Protein AF-K0S577-F1 (afdb_monomer_lite)

pLDDT: mean 75.72, std 24.39, range [21.62, 98.62]

Structure (mmCIF, N/CA/C/O backbone):
data_AF-K0S577-F1
#
_entry.id   AF-K0S577-F1
#
loop_
_atom_site.group_PDB
_atom_site.id
_atom_site.type_symbol
_atom_site.label_atom_id
_atom_site.label_alt_id
_atom_site.label_comp_id
_atom_site.label_asym_id
_atom_site.label_entity_id
_atom_site.label_seq_id
_atom_site.pdbx_PDB_ins_code
_atom_site.Cartn_x
_atom_site.Cartn_y
_atom_site.Cartn_z
_atom_site.occupancy
_atom_site.B_iso_or_equiv
_atom_site.auth_seq_id
_atom_site.auth_comp_id
_atom_site.auth_asym_id
_atom_site.auth_atom_id
_atom_site.pdbx_PDB_model_num
ATOM 1 N N . MET A 1 1 ? 14.669 -3.390 -25.038 1.00 34.78 1 MET A N 1
ATOM 2 C CA . MET A 1 1 ? 13.480 -3.185 -25.884 1.00 34.78 1 MET A CA 1
ATOM 3 C C . MET A 1 1 ? 12.304 -3.772 -25.128 1.00 34.78 1 MET A C 1
ATOM 5 O O . MET A 1 1 ? 12.158 -4.983 -25.114 1.00 34.78 1 MET A O 1
ATOM 9 N N . THR A 1 2 ? 11.549 -2.959 -24.390 1.00 49.94 2 THR A N 1
ATOM 10 C CA . THR A 1 2 ? 10.230 -3.384 -23.902 1.00 49.94 2 THR A CA 1
ATOM 11 C C . THR A 1 2 ? 9.392 -3.672 -25.138 1.00 49.94 2 THR A C 1
ATOM 13 O O . THR A 1 2 ? 9.244 -2.785 -25.976 1.00 49.94 2 THR A O 1
ATOM 16 N N . SER A 1 3 ? 8.950 -4.917 -25.307 1.00 57.25 3 SER A N 1
ATOM 17 C CA . SER A 1 3 ? 8.149 -5.308 -26.466 1.00 57.25 3 SER A CA 1
ATOM 18 C C . SER A 1 3 ? 6.924 -4.392 -26.545 1.00 57.25 3 SER A C 1
ATOM 20 O O . SER A 1 3 ? 6.138 -4.345 -25.595 1.00 57.25 3 SER A O 1
ATOM 22 N N . SER A 1 4 ? 6.795 -3.620 -27.632 1.00 69.50 4 SER A N 1
ATOM 23 C CA . SER A 1 4 ? 5.709 -2.645 -27.840 1.00 69.50 4 SER A CA 1
ATOM 24 C C . SER A 1 4 ? 4.328 -3.275 -27.647 1.00 69.50 4 SER A C 1
ATOM 26 O O . SER A 1 4 ? 3.418 -2.620 -27.147 1.00 69.50 4 SER A O 1
ATOM 28 N N . GLN A 1 5 ? 4.224 -4.584 -27.898 1.00 82.81 5 GLN A N 1
ATOM 29 C CA . GLN A 1 5 ? 3.015 -5.381 -27.711 1.00 82.81 5 GLN A CA 1
ATOM 30 C C . GLN A 1 5 ? 2.395 -5.242 -26.312 1.00 82.81 5 GLN A C 1
ATOM 32 O O . GLN A 1 5 ? 1.177 -5.245 -26.176 1.00 82.81 5 GLN A O 1
ATOM 37 N N . TRP A 1 6 ? 3.210 -5.110 -25.256 1.00 86.81 6 TRP A N 1
ATOM 38 C CA . TRP A 1 6 ? 2.699 -5.037 -23.886 1.00 86.81 6 TRP A CA 1
ATOM 39 C C . TRP A 1 6 ? 2.142 -3.661 -23.549 1.00 86.81 6 TRP A C 1
ATOM 41 O O . TRP A 1 6 ? 1.247 -3.555 -22.716 1.00 86.81 6 TRP A O 1
ATOM 51 N N . VAL A 1 7 ? 2.660 -2.617 -24.199 1.00 82.06 7 VAL A N 1
ATOM 52 C CA . VAL A 1 7 ? 2.106 -1.263 -24.108 1.00 82.06 7 VAL A CA 1
ATOM 53 C C . VAL A 1 7 ? 0.771 -1.220 -24.843 1.00 82.06 7 VAL A C 1
ATOM 55 O O . VAL A 1 7 ? -0.212 -0.755 -24.272 1.00 82.06 7 VAL A O 1
ATOM 58 N N . ASP A 1 8 ? 0.712 -1.793 -26.046 1.00 83.88 8 ASP A N 1
ATOM 59 C CA . ASP A 1 8 ? -0.514 -1.870 -26.843 1.00 83.88 8 ASP A CA 1
ATOM 60 C C . ASP A 1 8 ? -1.614 -2.662 -26.117 1.00 83.88 8 ASP A C 1
ATOM 62 O O . ASP A 1 8 ? -2.772 -2.246 -26.092 1.00 83.88 8 ASP A O 1
ATOM 66 N N . ALA A 1 9 ? -1.248 -3.754 -25.434 1.00 84.69 9 ALA A N 1
ATOM 67 C CA . ALA A 1 9 ? -2.174 -4.588 -24.665 1.00 84.69 9 ALA A CA 1
ATOM 68 C C . ALA A 1 9 ? -2.880 -3.848 -23.514 1.00 84.69 9 ALA A C 1
ATOM 70 O O . ALA A 1 9 ? -3.948 -4.276 -23.076 1.00 84.69 9 ALA A O 1
ATOM 71 N N . VAL A 1 10 ? -2.296 -2.755 -23.015 1.00 87.25 10 VAL A N 1
ATOM 72 C CA . VAL A 1 10 ? -2.851 -1.950 -21.913 1.00 87.25 10 VAL A CA 1
ATOM 73 C C . VAL A 1 10 ? -3.171 -0.516 -22.335 1.00 87.25 10 VAL A C 1
ATOM 75 O O . VAL A 1 10 ? -3.472 0.320 -21.484 1.00 87.25 10 VAL A O 1
ATOM 78 N N . ALA A 1 11 ? -3.125 -0.213 -23.635 1.00 84.12 11 ALA A N 1
ATOM 79 C CA . ALA A 1 11 ? -3.321 1.138 -24.158 1.00 84.12 11 ALA A CA 1
ATOM 80 C C . ALA A 1 11 ? -4.727 1.692 -23.876 1.00 84.12 11 ALA A C 1
ATOM 82 O O . ALA A 1 11 ? -4.911 2.903 -23.800 1.00 84.12 11 ALA A O 1
ATOM 83 N N . SER A 1 12 ? -5.717 0.815 -23.689 1.00 85.75 12 SER A N 1
ATOM 84 C CA . SER A 1 12 ? -7.085 1.200 -23.333 1.00 85.75 12 SER A CA 1
ATOM 85 C C . SER A 1 12 ? -7.277 1.494 -21.842 1.00 85.75 12 SER A C 1
ATOM 87 O O . SER A 1 12 ? -8.385 1.842 -21.435 1.00 85.75 12 SER A O 1
ATOM 89 N N . PHE A 1 13 ? -6.261 1.291 -20.999 1.00 88.69 13 PHE A N 1
ATOM 90 C CA . PHE A 1 13 ? -6.370 1.588 -19.572 1.00 88.69 13 PHE A CA 1
ATOM 91 C C . PHE A 1 13 ? -6.246 3.093 -19.348 1.00 88.69 13 PHE A C 1
ATOM 93 O O . PHE A 1 13 ? -5.465 3.763 -20.018 1.00 88.69 13 PHE A O 1
ATOM 100 N N . ALA A 1 14 ? -6.975 3.615 -18.357 1.00 85.75 14 ALA A N 1
ATOM 101 C CA . ALA A 1 14 ? -6.936 5.039 -18.016 1.00 85.75 14 ALA A CA 1
ATOM 102 C C . ALA A 1 14 ? -5.508 5.526 -17.713 1.00 85.75 14 ALA A C 1
ATOM 104 O O . ALA A 1 14 ? -5.136 6.638 -18.077 1.00 85.75 14 ALA A O 1
ATOM 105 N N . VAL A 1 15 ? -4.702 4.669 -17.078 1.00 88.56 15 VAL A N 1
ATOM 106 C CA . VAL A 1 15 ? -3.267 4.878 -16.884 1.00 88.56 15 VAL A CA 1
ATOM 107 C C . VAL A 1 15 ? -2.541 3.591 -17.283 1.00 88.56 15 VAL A C 1
ATOM 109 O O . VAL A 1 15 ? -2.736 2.563 -16.628 1.00 88.56 15 VAL A O 1
ATOM 112 N N . PRO A 1 16 ? -1.690 3.607 -18.327 1.00 87.00 16 PRO A N 1
ATOM 113 C CA . PRO A 1 16 ? -0.926 2.431 -18.724 1.00 87.00 16 PRO A CA 1
ATOM 114 C C . PRO A 1 16 ? -0.130 1.840 -17.555 1.00 87.00 16 PRO A C 1
ATOM 116 O O . PRO A 1 16 ? 0.641 2.523 -16.879 1.00 87.00 16 PRO A O 1
ATOM 119 N N . GLY A 1 17 ? -0.321 0.546 -17.303 1.00 87.75 17 GLY A N 1
ATOM 120 C CA . GLY A 1 17 ? 0.315 -0.175 -16.198 1.00 87.75 17 GLY A CA 1
ATOM 121 C C . GLY A 1 17 ? -0.364 -0.019 -14.834 1.00 87.75 17 GLY A C 1
ATOM 122 O O . GLY A 1 17 ? 0.110 -0.631 -13.879 1.00 87.75 17 GLY A O 1
ATOM 123 N N . LEU A 1 18 ? -1.458 0.745 -14.730 1.00 93.38 18 LEU A N 1
ATOM 124 C CA . LEU A 1 18 ? -2.387 0.654 -13.606 1.00 93.38 18 LEU A CA 1
ATOM 125 C C . LEU A 1 18 ? -3.527 -0.278 -14.013 1.00 93.38 18 LEU A C 1
ATOM 127 O O . LEU A 1 18 ? -4.402 0.077 -14.801 1.00 93.38 18 LEU A O 1
ATOM 131 N N . PHE A 1 19 ? -3.464 -1.506 -13.521 1.00 94.75 19 PHE A N 1
ATOM 132 C CA . PHE A 1 19 ? -4.385 -2.560 -13.917 1.00 94.75 19 PHE A CA 1
ATOM 133 C C . PHE A 1 19 ? -5.738 -2.389 -13.208 1.00 94.75 19 PHE A C 1
ATOM 135 O O . PHE A 1 19 ? -5.755 -2.111 -12.009 1.00 94.75 19 PHE A O 1
ATOM 142 N N . PRO A 1 20 ? -6.871 -2.551 -13.914 1.00 92.06 20 PRO A N 1
ATOM 143 C CA . PRO A 1 20 ? -8.200 -2.393 -13.320 1.00 92.06 20 PRO A CA 1
ATOM 144 C C . PRO A 1 20 ? -8.628 -3.566 -12.425 1.00 92.06 20 PRO A C 1
ATOM 146 O O . PRO A 1 20 ? -9.617 -3.441 -11.707 1.00 92.06 20 PRO A O 1
ATOM 149 N N . SER A 1 21 ? -7.945 -4.711 -12.513 1.00 94.94 21 SER A N 1
ATOM 150 C CA . SER A 1 21 ? -8.284 -5.939 -11.787 1.00 94.94 21 SER A CA 1
ATOM 151 C C . SER A 1 21 ? -7.098 -6.897 -11.698 1.00 94.94 21 SER A C 1
ATOM 153 O O . SER A 1 21 ? -6.198 -6.863 -12.549 1.00 94.94 21 SER A O 1
ATOM 155 N N . TYR A 1 22 ? -7.158 -7.833 -10.750 1.00 96.62 22 TYR A N 1
ATOM 156 C CA . TYR A 1 22 ? -6.248 -8.974 -10.650 1.00 96.62 22 TYR A CA 1
ATOM 157 C C . TYR A 1 22 ? -6.098 -9.685 -11.993 1.00 96.62 22 TYR A C 1
ATOM 159 O O . TYR A 1 22 ? -4.982 -9.886 -12.472 1.00 96.62 22 TYR A O 1
ATOM 167 N N . GLN A 1 23 ? -7.227 -10.002 -12.635 1.00 96.00 23 GLN A N 1
ATOM 168 C CA . GLN A 1 23 ? -7.237 -10.831 -13.836 1.00 96.00 23 GLN A CA 1
ATOM 169 C C . GLN A 1 23 ? -6.501 -10.174 -14.997 1.00 96.00 23 GLN A C 1
ATOM 171 O O . GLN A 1 23 ? -5.759 -10.842 -15.715 1.00 96.00 23 GLN A O 1
ATOM 176 N N . SER A 1 24 ? -6.649 -8.857 -15.157 1.00 94.94 24 SER A N 1
ATOM 177 C CA . SER A 1 24 ? -5.955 -8.124 -16.217 1.00 94.94 24 SER A CA 1
ATOM 178 C C . SER A 1 24 ? -4.428 -8.177 -16.064 1.00 94.94 24 SER A C 1
ATOM 180 O O . SER A 1 24 ? -3.719 -8.367 -17.052 1.00 94.94 24 SER A O 1
ATOM 182 N N . ALA A 1 25 ? -3.915 -8.091 -14.833 1.00 96.81 25 ALA A N 1
ATOM 183 C CA . ALA A 1 25 ? -2.487 -8.204 -14.556 1.00 96.81 25 ALA A CA 1
ATOM 184 C C . ALA A 1 25 ? -2.000 -9.661 -14.644 1.00 96.81 25 ALA A C 1
ATOM 186 O O . ALA A 1 25 ? -0.992 -9.943 -15.290 1.00 96.81 25 ALA A O 1
ATOM 187 N N . ALA A 1 26 ? -2.730 -10.601 -14.040 1.00 97.50 26 ALA A N 1
ATOM 188 C CA . ALA A 1 26 ? -2.357 -12.011 -13.989 1.00 97.50 26 ALA A CA 1
ATOM 189 C C . ALA A 1 26 ? -2.335 -12.663 -15.380 1.00 97.50 26 ALA A C 1
ATOM 191 O O . ALA A 1 26 ? -1.415 -13.420 -15.686 1.00 97.50 26 ALA A O 1
ATOM 192 N N . VAL A 1 27 ? -3.303 -12.349 -16.252 1.00 96.19 27 VAL A N 1
ATOM 193 C CA . VAL A 1 27 ? -3.304 -12.818 -17.649 1.00 96.19 27 VAL A CA 1
ATOM 194 C C . VAL A 1 27 ? -2.071 -12.312 -18.388 1.00 96.19 27 VAL A C 1
ATOM 196 O O . VAL A 1 27 ? -1.408 -13.102 -19.056 1.00 96.19 27 VAL A O 1
ATOM 199 N N . LEU A 1 28 ? -1.713 -11.035 -18.223 1.00 95.69 28 LEU A N 1
ATOM 200 C CA . LEU A 1 28 ? -0.531 -10.471 -18.870 1.00 95.69 28 LEU A CA 1
ATOM 201 C C . LEU A 1 28 ? 0.751 -11.197 -18.440 1.00 95.69 28 LEU A C 1
ATOM 203 O O . LEU A 1 28 ? 1.561 -11.578 -19.281 1.00 95.69 28 LEU A O 1
ATOM 207 N N . LEU A 1 29 ? 0.901 -11.464 -17.139 1.00 97.00 29 LEU A N 1
ATOM 208 C CA . LEU A 1 29 ? 2.033 -12.230 -16.615 1.00 97.00 29 LEU A CA 1
ATOM 209 C C . LEU A 1 29 ? 2.043 -13.671 -17.132 1.00 97.00 29 LEU A C 1
ATOM 211 O O . LEU A 1 29 ? 3.110 -14.202 -17.422 1.00 97.00 29 LEU A O 1
ATOM 215 N N . ARG A 1 30 ? 0.881 -14.324 -17.265 1.00 96.81 30 ARG A N 1
ATOM 216 C CA . ARG A 1 30 ? 0.781 -15.683 -17.828 1.00 96.81 30 ARG A CA 1
ATOM 217 C C . ARG A 1 30 ? 1.182 -15.712 -19.306 1.00 96.81 30 ARG A C 1
ATOM 219 O O . ARG A 1 30 ? 1.912 -16.615 -19.702 1.00 96.81 30 ARG A O 1
ATOM 226 N N . LEU A 1 31 ? 0.775 -14.717 -20.096 1.00 95.62 31 LEU A N 1
ATOM 227 C CA . LEU A 1 31 ? 1.176 -14.589 -21.502 1.00 95.62 31 LEU A CA 1
ATOM 228 C C . LEU A 1 31 ? 2.680 -14.324 -21.648 1.00 95.62 31 LEU A C 1
ATOM 230 O O . LEU A 1 31 ? 3.318 -14.888 -22.531 1.00 95.62 31 LEU A O 1
ATOM 234 N N . ALA A 1 32 ? 3.256 -13.520 -20.754 1.00 95.12 32 ALA A N 1
ATOM 235 C CA . ALA A 1 32 ? 4.683 -13.205 -20.748 1.00 95.12 32 ALA A CA 1
ATOM 236 C C . ALA A 1 32 ? 5.563 -14.294 -20.104 1.00 95.12 32 ALA A C 1
ATOM 238 O O . ALA A 1 32 ? 6.773 -14.107 -19.992 1.00 95.12 32 ALA A O 1
ATOM 239 N N . ARG A 1 33 ? 4.998 -15.435 -19.675 1.00 95.00 33 ARG A N 1
ATOM 240 C CA . ARG A 1 33 ? 5.734 -16.484 -18.945 1.00 95.00 33 ARG A CA 1
ATOM 241 C C . ARG A 1 33 ? 6.982 -16.960 -19.685 1.00 95.00 33 ARG A C 1
ATOM 243 O O . ARG A 1 33 ? 8.025 -17.133 -19.065 1.00 95.00 33 ARG A O 1
ATOM 250 N N . SER A 1 34 ? 6.877 -17.171 -20.996 1.00 92.00 34 SER A N 1
ATOM 251 C CA . SER A 1 34 ? 7.991 -17.642 -21.826 1.00 92.00 34 SER A CA 1
ATOM 252 C C . SER A 1 34 ? 9.079 -16.589 -22.051 1.00 92.00 34 SER A C 1
ATOM 254 O O . SER A 1 34 ? 10.134 -16.925 -22.575 1.00 92.00 34 SER A O 1
ATOM 256 N N . GLU A 1 35 ? 8.835 -15.324 -21.688 1.00 92.56 35 GLU A N 1
ATOM 257 C CA . GLU A 1 35 ? 9.838 -14.253 -21.756 1.00 92.56 35 GLU A CA 1
ATOM 258 C C . GLU A 1 35 ? 10.751 -14.228 -20.516 1.00 92.56 35 GLU A C 1
ATOM 260 O O . GLU A 1 35 ? 11.730 -13.483 -20.485 1.00 92.56 35 GLU A O 1
ATOM 265 N N . LEU A 1 36 ? 10.457 -15.030 -19.484 1.00 92.81 36 LEU A N 1
ATOM 266 C CA . LEU A 1 36 ? 11.270 -15.091 -18.273 1.00 92.81 36 LEU A CA 1
ATOM 267 C C . LEU A 1 36 ? 12.560 -15.883 -18.502 1.00 92.81 36 LEU A C 1
ATOM 269 O O . LEU A 1 36 ? 12.550 -17.071 -18.818 1.00 92.81 36 LEU A O 1
ATOM 273 N N . HIS A 1 37 ? 13.684 -15.227 -18.239 1.00 91.25 37 HIS A N 1
ATOM 274 C CA . HIS A 1 37 ? 15.008 -15.840 -18.216 1.00 91.25 37 HIS A CA 1
ATOM 275 C C . HIS A 1 37 ? 15.252 -16.531 -16.868 1.00 91.25 37 HIS A C 1
ATOM 277 O O . HIS A 1 37 ? 15.835 -15.947 -15.950 1.00 91.25 37 HIS A O 1
ATOM 283 N N . VAL A 1 38 ? 14.745 -17.758 -16.729 1.00 93.19 38 VAL A N 1
ATOM 284 C CA . VAL A 1 38 ? 14.828 -18.564 -15.494 1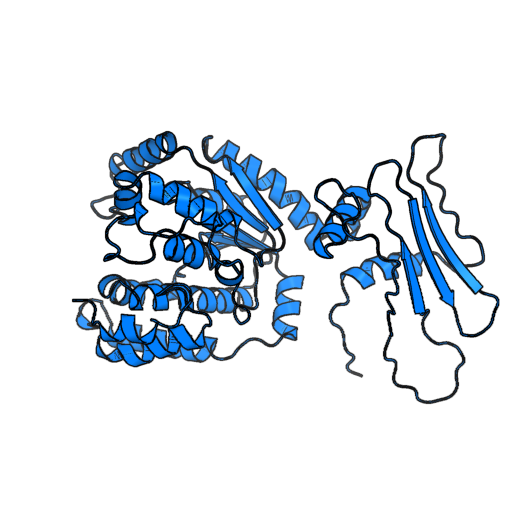.00 93.19 38 VAL A CA 1
ATOM 285 C C . VAL A 1 38 ? 16.262 -18.845 -15.042 1.00 93.19 38 VAL A C 1
ATOM 287 O O . VAL A 1 38 ? 16.508 -19.050 -13.861 1.00 93.19 38 VAL A O 1
ATOM 290 N N . ASP A 1 39 ? 17.218 -18.794 -15.964 1.00 92.25 39 ASP A N 1
ATOM 291 C CA . ASP A 1 39 ? 18.653 -18.973 -15.744 1.00 92.25 39 ASP A CA 1
ATOM 292 C C . ASP A 1 39 ? 19.306 -17.845 -14.925 1.00 92.25 39 ASP A C 1
ATOM 294 O O . ASP A 1 39 ? 20.436 -17.984 -14.462 1.00 92.25 39 ASP A O 1
ATOM 298 N N . LEU A 1 40 ? 18.604 -16.728 -14.714 1.00 89.75 40 LEU A N 1
ATOM 299 C CA . LEU A 1 40 ? 19.117 -15.590 -13.946 1.00 89.75 40 LEU A CA 1
ATOM 300 C C . LEU A 1 40 ? 19.005 -15.753 -12.430 1.00 89.75 40 LEU A C 1
ATOM 302 O O . LEU A 1 40 ? 19.552 -14.927 -11.697 1.00 89.75 40 LEU A O 1
ATOM 306 N N . ILE A 1 41 ? 18.265 -16.757 -11.963 1.00 92.19 41 ILE A N 1
ATOM 307 C CA . ILE A 1 41 ? 18.084 -17.041 -10.542 1.00 92.19 41 ILE A CA 1
ATOM 308 C C . ILE A 1 41 ? 18.320 -18.524 -10.266 1.00 92.19 41 ILE A C 1
ATOM 310 O O . ILE A 1 41 ? 18.121 -19.387 -11.121 1.00 92.19 41 ILE A O 1
ATOM 314 N N . GLU A 1 42 ? 18.739 -18.822 -9.041 1.00 89.56 42 GLU A N 1
ATOM 315 C CA . GLU A 1 42 ? 18.841 -20.198 -8.570 1.00 89.56 42 GLU A CA 1
ATOM 316 C C . GLU A 1 42 ? 17.445 -20.840 -8.538 1.00 89.56 42 GLU A C 1
ATOM 318 O O . GLU A 1 42 ? 16.468 -20.188 -8.177 1.00 89.56 42 GLU A O 1
ATOM 323 N N . HIS A 1 43 ? 17.341 -22.102 -8.963 1.00 91.94 43 HIS A N 1
ATOM 324 C CA . HIS A 1 43 ? 16.072 -22.840 -9.040 1.00 91.94 43 HIS A CA 1
ATOM 325 C C . HIS A 1 43 ? 14.957 -22.147 -9.856 1.00 91.94 43 HIS A C 1
ATOM 327 O O . HIS A 1 43 ? 13.775 -22.342 -9.575 1.00 91.94 43 HIS A O 1
ATOM 333 N N . GLY A 1 44 ? 15.303 -21.378 -10.897 1.00 92.88 44 GLY A N 1
ATOM 334 C CA . GLY A 1 44 ? 14.344 -20.518 -11.601 1.00 92.88 44 GLY A CA 1
ATOM 335 C C . GLY A 1 44 ? 13.089 -21.198 -12.153 1.00 92.88 44 GLY A C 1
ATOM 336 O O . GLY A 1 44 ? 12.009 -20.624 -12.054 1.00 92.88 44 GLY A O 1
ATOM 337 N N . GLU A 1 45 ? 13.185 -22.428 -12.664 1.00 94.19 45 GLU A N 1
ATOM 338 C CA . GLU A 1 45 ? 12.005 -23.189 -13.114 1.00 94.19 45 GLU A CA 1
ATOM 339 C C . GLU A 1 45 ? 11.022 -23.476 -11.969 1.00 94.19 45 GLU A C 1
ATOM 341 O O . GLU A 1 45 ? 9.809 -23.331 -12.134 1.00 94.19 45 GLU A O 1
ATOM 346 N N . ALA A 1 46 ? 11.540 -23.836 -10.789 1.00 95.75 46 ALA A N 1
ATOM 347 C CA . ALA A 1 46 ? 10.722 -24.077 -9.603 1.00 95.75 46 ALA A CA 1
ATOM 348 C C . ALA A 1 46 ? 10.105 -22.768 -9.094 1.00 95.75 46 ALA A C 1
ATOM 350 O O . ALA A 1 46 ? 8.893 -22.706 -8.920 1.00 95.75 46 ALA A O 1
ATOM 351 N N . ALA A 1 47 ? 10.901 -21.698 -8.981 1.00 95.94 47 ALA A N 1
ATOM 352 C CA . ALA A 1 47 ? 10.417 -20.383 -8.556 1.00 95.94 47 ALA A CA 1
ATOM 353 C C . ALA A 1 47 ? 9.308 -19.841 -9.478 1.00 95.94 47 ALA A C 1
ATOM 355 O O . ALA A 1 47 ? 8.314 -19.275 -9.015 1.00 95.94 47 ALA A O 1
ATOM 356 N N . VAL A 1 48 ? 9.442 -20.042 -10.794 1.00 96.88 48 VAL A N 1
ATOM 357 C CA . VAL A 1 48 ? 8.393 -19.725 -11.770 1.00 96.88 48 VAL A CA 1
ATOM 358 C C . VAL A 1 48 ? 7.162 -20.607 -11.561 1.00 96.88 48 VAL A C 1
ATOM 360 O O . VAL A 1 48 ? 6.045 -20.088 -11.528 1.00 96.88 48 VAL A O 1
ATOM 363 N N . GLY A 1 49 ? 7.339 -21.922 -11.411 1.00 96.94 49 GLY A N 1
ATOM 364 C CA . GLY A 1 49 ? 6.247 -22.860 -11.143 1.00 96.94 49 GLY A CA 1
ATOM 365 C C . GLY A 1 49 ? 5.438 -22.489 -9.898 1.00 96.94 49 GLY A C 1
ATOM 366 O O . GLY A 1 49 ? 4.214 -22.357 -9.977 1.00 96.94 49 GLY A O 1
ATOM 367 N N . ASP A 1 50 ? 6.123 -22.235 -8.785 1.00 96.69 50 ASP A N 1
ATOM 368 C CA . ASP A 1 50 ? 5.528 -21.862 -7.502 1.00 96.69 50 ASP A CA 1
ATOM 369 C C . ASP A 1 50 ? 4.794 -20.523 -7.578 1.00 96.69 50 ASP A C 1
ATOM 371 O O . ASP A 1 50 ? 3.697 -20.383 -7.029 1.00 96.69 50 ASP A O 1
ATOM 375 N N . PHE A 1 51 ? 5.345 -19.552 -8.315 1.00 97.56 51 PHE A N 1
ATOM 376 C CA . PHE A 1 51 ? 4.688 -18.270 -8.547 1.00 97.56 51 PHE A CA 1
ATOM 377 C C . PHE A 1 51 ? 3.345 -18.432 -9.268 1.00 97.56 51 PHE A C 1
ATOM 379 O O . PHE A 1 51 ? 2.339 -17.895 -8.807 1.00 97.56 51 PHE A O 1
ATOM 386 N N . TYR A 1 52 ? 3.284 -19.194 -10.365 1.00 97.44 52 TYR A N 1
ATOM 387 C CA . TYR A 1 52 ? 2.015 -19.395 -11.078 1.00 97.44 52 TYR A CA 1
ATOM 388 C C . TYR A 1 52 ? 1.033 -20.268 -10.289 1.00 97.44 52 TYR A C 1
ATOM 390 O O . TYR A 1 52 ? -0.160 -19.976 -10.297 1.00 97.44 52 TYR A O 1
ATOM 398 N N . ALA A 1 53 ? 1.515 -21.256 -9.531 1.00 96.50 53 ALA A N 1
ATOM 399 C CA . ALA A 1 53 ? 0.668 -22.010 -8.610 1.00 96.50 53 ALA A CA 1
ATOM 400 C C . ALA A 1 53 ? 0.082 -21.114 -7.503 1.00 96.50 53 ALA A C 1
ATOM 402 O O . ALA A 1 53 ? -1.054 -21.316 -7.074 1.00 96.50 53 ALA A O 1
ATOM 403 N N . LEU A 1 54 ? 0.838 -20.117 -7.030 1.00 96.06 54 LEU A N 1
ATOM 404 C CA . LEU A 1 54 ? 0.346 -19.097 -6.106 1.00 96.06 54 LEU A CA 1
ATOM 405 C C . LEU A 1 54 ? -0.692 -18.187 -6.772 1.00 96.06 54 LEU A C 1
ATOM 407 O O . LEU A 1 54 ? -1.726 -17.926 -6.160 1.00 96.06 54 LEU A O 1
ATOM 411 N N . LEU A 1 55 ? -0.477 -17.764 -8.023 1.00 96.81 55 LEU A N 1
ATOM 412 C CA . LEU A 1 55 ? -1.496 -17.025 -8.775 1.00 96.81 55 LEU A CA 1
ATOM 413 C C . LEU A 1 55 ? -2.801 -17.828 -8.870 1.00 96.81 55 LEU A C 1
ATOM 415 O O . LEU A 1 55 ? -3.856 -17.298 -8.547 1.00 96.81 55 LEU A O 1
ATOM 419 N N . ASP A 1 56 ? -2.739 -19.121 -9.182 1.00 95.31 56 ASP A N 1
ATOM 420 C CA . ASP A 1 56 ? -3.934 -19.970 -9.274 1.00 95.31 56 ASP A CA 1
ATOM 421 C C . ASP A 1 56 ? -4.678 -20.128 -7.931 1.00 95.31 56 ASP A C 1
ATOM 423 O O . ASP A 1 56 ? -5.897 -20.322 -7.909 1.00 95.31 56 ASP A O 1
ATOM 427 N N . ARG A 1 57 ? -3.978 -20.020 -6.790 1.00 93.25 57 ARG A N 1
ATOM 428 C CA . ARG A 1 57 ? -4.625 -19.960 -5.465 1.00 93.25 57 ARG A CA 1
ATOM 429 C C . ARG A 1 57 ? -5.344 -18.631 -5.246 1.00 93.25 57 ARG A C 1
ATOM 431 O O . ARG A 1 57 ? -6.473 -18.640 -4.765 1.00 93.25 57 ARG A O 1
ATOM 438 N N . VAL A 1 58 ? -4.709 -17.522 -5.622 1.00 93.56 58 VAL A N 1
ATOM 439 C CA . VAL A 1 58 ? -5.243 -16.157 -5.472 1.00 93.56 58 VAL A CA 1
ATOM 440 C C . VAL A 1 58 ? -6.410 -15.876 -6.423 1.00 93.56 58 VAL A C 1
ATOM 442 O O . VAL A 1 58 ? -7.305 -15.114 -6.071 1.00 93.56 58 VAL A O 1
ATOM 445 N N . ASP A 1 59 ? -6.450 -16.536 -7.584 1.00 91.06 59 ASP A N 1
ATOM 446 C CA . ASP A 1 59 ? -7.542 -16.452 -8.571 1.00 91.06 59 ASP A CA 1
ATOM 447 C C . ASP A 1 59 ? -8.913 -16.812 -7.957 1.00 91.06 59 ASP A C 1
ATOM 449 O O . ASP A 1 59 ? -9.976 -16.367 -8.396 1.00 91.06 59 ASP A O 1
ATOM 453 N N . LYS A 1 60 ? -8.906 -17.596 -6.870 1.00 87.81 60 LYS A N 1
ATOM 454 C CA . LYS A 1 60 ? -10.099 -17.865 -6.067 1.00 87.81 60 LYS A CA 1
ATOM 455 C C . LYS A 1 60 ? -10.416 -16.647 -5.202 1.00 87.81 60 LYS A C 1
ATOM 457 O O . LYS A 1 60 ? -9.961 -16.537 -4.064 1.00 87.81 60 LYS A O 1
ATOM 462 N N . ALA A 1 61 ? -11.232 -15.747 -5.748 1.00 80.88 61 ALA A N 1
ATOM 463 C CA . ALA A 1 61 ? -11.699 -14.571 -5.027 1.00 80.88 61 ALA A CA 1
ATOM 464 C C . ALA A 1 61 ? -12.398 -14.965 -3.708 1.00 80.88 61 ALA A C 1
ATOM 466 O O . ALA A 1 61 ? -13.256 -15.858 -3.710 1.00 80.88 61 ALA A O 1
ATOM 467 N N . PRO A 1 62 ? -12.076 -14.295 -2.587 1.00 90.12 62 PRO A N 1
ATOM 468 C CA . PRO A 1 62 ? -12.710 -14.587 -1.315 1.00 90.12 62 PRO A CA 1
ATOM 469 C C . PRO A 1 62 ? -14.184 -14.190 -1.345 1.00 90.12 62 PRO A C 1
ATOM 471 O O . PRO A 1 62 ? -14.589 -13.189 -1.943 1.00 90.12 62 PRO A O 1
ATOM 474 N N . THR A 1 63 ? -15.016 -14.961 -0.655 1.00 88.25 63 THR A N 1
ATOM 475 C CA . THR A 1 63 ? -16.426 -14.623 -0.499 1.00 88.25 63 THR A CA 1
ATOM 476 C C . THR A 1 63 ? -16.578 -13.370 0.358 1.00 88.25 63 THR A C 1
ATOM 478 O O . THR A 1 63 ? -15.798 -13.092 1.272 1.00 88.25 63 THR A O 1
ATOM 481 N N . ARG A 1 64 ? -17.673 -12.633 0.146 1.00 83.94 64 ARG A N 1
ATOM 482 C CA . ARG A 1 64 ? -18.018 -11.476 0.985 1.00 83.94 64 ARG A CA 1
ATOM 483 C C . ARG A 1 64 ? -18.090 -11.827 2.478 1.00 83.94 64 ARG A C 1
ATOM 485 O O . ARG A 1 64 ? -17.787 -10.985 3.316 1.00 83.94 64 ARG A O 1
ATOM 492 N N . PHE A 1 65 ? -18.499 -13.051 2.810 1.00 78.12 65 PHE A N 1
ATOM 493 C CA . PHE A 1 65 ? -18.546 -13.523 4.192 1.00 78.12 65 PHE A CA 1
ATOM 494 C C . PHE A 1 65 ? -17.144 -13.633 4.804 1.00 78.12 65 PHE A C 1
ATOM 496 O O . PHE A 1 65 ? -16.926 -13.120 5.899 1.00 78.12 65 PHE A O 1
ATOM 503 N N . GLU A 1 66 ? -16.191 -14.240 4.092 1.00 88.81 66 GLU A N 1
ATOM 504 C CA . GLU A 1 66 ? -14.797 -14.349 4.543 1.00 88.81 66 GLU A CA 1
ATOM 505 C C . GLU A 1 66 ? -14.160 -12.971 4.700 1.00 88.81 66 GLU A C 1
ATOM 507 O O . GLU A 1 66 ? -13.584 -12.680 5.745 1.00 88.81 66 GLU A O 1
ATOM 512 N N . VAL A 1 67 ? -14.352 -12.088 3.717 1.00 86.50 67 VAL A N 1
ATOM 513 C CA . VAL A 1 67 ? -13.870 -10.700 3.767 1.00 86.50 67 VAL A CA 1
ATOM 514 C C . VAL A 1 67 ? -14.411 -9.979 5.001 1.00 86.50 67 VAL A C 1
ATOM 516 O O . VAL A 1 67 ? -13.644 -9.390 5.758 1.00 86.50 67 VAL A O 1
ATOM 519 N N . ASN A 1 68 ? -15.721 -10.051 5.248 1.00 80.06 68 ASN A N 1
ATOM 520 C CA . ASN A 1 68 ? -16.334 -9.393 6.403 1.00 80.06 68 ASN A CA 1
ATOM 521 C C . ASN A 1 68 ? -15.842 -9.974 7.731 1.00 80.06 68 ASN A C 1
ATOM 523 O O . ASN A 1 68 ? -15.615 -9.218 8.672 1.00 80.06 68 ASN A O 1
ATOM 527 N N . LYS A 1 69 ? -15.654 -11.296 7.806 1.00 85.31 69 LYS A N 1
ATOM 528 C CA . LYS A 1 69 ? -15.085 -11.956 8.984 1.00 85.31 69 LYS A CA 1
ATOM 529 C C . LYS A 1 69 ? -13.671 -11.441 9.258 1.00 85.31 69 LYS A C 1
ATOM 531 O O . LYS A 1 69 ? -13.393 -11.022 10.377 1.00 85.31 69 LYS A O 1
ATOM 536 N N . ILE A 1 70 ? -12.811 -11.415 8.241 1.00 93.31 70 ILE A N 1
ATOM 537 C CA . ILE A 1 70 ? -11.436 -10.918 8.360 1.00 93.31 70 ILE A CA 1
ATOM 538 C C . ILE A 1 70 ? -11.425 -9.446 8.787 1.00 93.31 70 ILE A C 1
ATOM 540 O O . ILE A 1 70 ? -10.756 -9.103 9.754 1.00 93.31 70 ILE A O 1
ATOM 544 N N . MET A 1 71 ? -12.233 -8.594 8.155 1.00 88.50 71 MET A N 1
ATOM 545 C CA . MET A 1 71 ? -12.331 -7.163 8.481 1.00 88.50 71 MET A CA 1
ATOM 546 C C . MET A 1 71 ? -12.985 -6.861 9.840 1.00 88.50 71 MET A C 1
ATOM 548 O O . MET A 1 71 ? -12.975 -5.710 10.264 1.00 88.50 71 MET A O 1
ATOM 552 N N . ALA A 1 72 ? -13.595 -7.846 10.503 1.00 83.38 72 ALA A N 1
ATOM 553 C CA . ALA A 1 72 ? -14.097 -7.723 11.873 1.00 83.38 72 ALA A CA 1
ATOM 554 C C . ALA A 1 72 ? -13.095 -8.248 12.915 1.00 83.38 72 ALA A C 1
ATOM 556 O O . ALA A 1 72 ? -13.158 -7.864 14.078 1.00 83.38 72 ALA A O 1
ATOM 557 N N . GLN A 1 73 ? -12.206 -9.157 12.509 1.00 90.69 73 GLN A N 1
ATOM 558 C CA . GLN A 1 73 ? -11.211 -9.786 13.381 1.00 90.69 73 GLN A CA 1
ATOM 559 C C . GLN A 1 73 ? -9.847 -9.101 13.320 1.00 90.69 73 GLN A C 1
ATOM 561 O O . GLN A 1 73 ? -9.058 -9.249 14.253 1.00 90.69 73 GLN A O 1
ATOM 566 N N . LYS A 1 74 ? -9.553 -8.401 12.221 1.00 97.06 74 LYS A N 1
ATOM 567 C CA . LYS A 1 74 ? -8.255 -7.789 11.967 1.00 97.06 74 LYS A CA 1
ATOM 568 C C . LYS A 1 74 ? -8.368 -6.289 11.775 1.00 97.06 74 LYS A C 1
ATOM 570 O O . LYS A 1 74 ? -9.245 -5.814 11.058 1.00 97.06 74 LYS A O 1
ATOM 575 N N . PHE A 1 75 ? -7.383 -5.572 12.301 1.00 97.69 75 PHE A N 1
ATOM 576 C CA . PHE A 1 75 ? -7.145 -4.166 12.021 1.00 97.69 75 PHE A CA 1
ATOM 577 C C . PHE A 1 75 ? -5.917 -4.021 11.120 1.00 97.69 75 PHE A C 1
ATOM 579 O O . PHE A 1 75 ? -4.830 -4.481 11.455 1.00 97.69 75 PHE A O 1
ATOM 586 N N . ILE A 1 76 ? -6.089 -3.382 9.967 1.00 98.56 76 ILE A N 1
ATOM 587 C CA . ILE A 1 76 ? -5.065 -3.288 8.916 1.00 98.56 76 ILE A CA 1
ATOM 588 C C . ILE A 1 76 ? -4.585 -1.843 8.824 1.00 98.56 76 ILE A C 1
ATOM 590 O O . ILE A 1 76 ? -5.392 -0.942 8.581 1.00 98.56 76 ILE A O 1
ATOM 594 N N . ILE A 1 77 ? -3.284 -1.639 8.996 1.00 98.62 77 ILE A N 1
ATOM 595 C CA . ILE A 1 77 ? -2.598 -0.353 8.914 1.00 98.62 77 ILE A CA 1
ATOM 596 C C . ILE A 1 77 ? -1.658 -0.411 7.716 1.00 98.62 77 ILE A C 1
ATOM 598 O O . ILE A 1 77 ? -0.750 -1.234 7.685 1.00 98.62 77 ILE A O 1
ATOM 602 N N . GLU A 1 78 ? -1.856 0.464 6.740 1.00 98.31 78 GLU A N 1
ATOM 603 C CA . GLU A 1 78 ? -0.950 0.620 5.602 1.00 98.31 78 GLU A CA 1
ATOM 604 C C . GLU A 1 78 ? -0.079 1.858 5.820 1.00 98.31 78 GLU A C 1
ATOM 606 O O . GLU A 1 78 ? -0.586 2.924 6.171 1.00 98.31 78 GLU A O 1
ATOM 611 N N . LEU A 1 79 ? 1.232 1.719 5.636 1.00 98.31 79 LEU A N 1
ATOM 612 C CA . LEU A 1 79 ? 2.185 2.819 5.678 1.00 98.31 79 LEU A CA 1
ATOM 613 C C . LEU A 1 79 ? 2.642 3.151 4.265 1.00 98.31 79 LEU A C 1
ATOM 615 O O . LEU A 1 79 ? 3.206 2.313 3.560 1.00 98.31 79 LEU A O 1
ATOM 619 N N . GLU A 1 80 ? 2.468 4.414 3.898 1.00 98.00 80 GLU A N 1
ATOM 620 C CA . GLU A 1 80 ? 2.834 4.950 2.597 1.00 98.00 80 GLU A CA 1
ATOM 621 C C . GLU A 1 80 ? 3.727 6.182 2.695 1.00 98.00 80 GLU A C 1
ATOM 623 O O . GLU A 1 80 ? 3.916 6.781 3.751 1.00 98.00 80 GLU A O 1
ATOM 628 N N . GLY A 1 81 ? 4.359 6.524 1.575 1.00 95.94 81 GLY A N 1
ATOM 629 C CA . GLY A 1 81 ? 5.274 7.657 1.462 1.00 95.94 81 GLY A CA 1
ATOM 630 C C . GLY A 1 81 ? 6.468 7.360 0.561 1.00 95.94 81 GLY A C 1
ATOM 631 O O . GLY A 1 81 ? 6.682 6.229 0.110 1.00 95.94 81 GLY A O 1
ATOM 632 N N . LEU A 1 82 ? 7.288 8.379 0.319 1.00 95.12 82 LEU A N 1
ATOM 633 C CA . LEU A 1 82 ? 8.434 8.293 -0.590 1.00 95.12 82 LEU A CA 1
ATOM 634 C C . LEU A 1 82 ? 9.520 7.323 -0.100 1.00 95.12 82 LEU A C 1
ATOM 636 O O . LEU A 1 82 ? 9.639 7.012 1.088 1.00 95.12 82 LEU A O 1
ATOM 640 N N . ASP A 1 83 ? 10.351 6.832 -1.016 1.00 92.06 83 ASP A N 1
ATOM 641 C CA . ASP A 1 83 ? 11.561 6.092 -0.652 1.00 92.06 83 ASP A CA 1
ATOM 642 C C . ASP A 1 83 ? 12.465 6.957 0.231 1.00 92.06 83 ASP A C 1
ATOM 644 O O . ASP A 1 83 ? 12.637 8.147 -0.013 1.00 92.06 83 ASP A O 1
ATOM 648 N N . GLY A 1 84 ? 12.985 6.378 1.314 1.00 89.12 84 GLY A N 1
ATOM 649 C CA . GLY A 1 84 ? 13.741 7.124 2.324 1.00 89.12 84 GLY A CA 1
ATOM 650 C C . GLY A 1 84 ? 12.918 7.872 3.375 1.00 89.12 84 GLY A C 1
ATOM 651 O O . GLY A 1 84 ? 13.514 8.498 4.246 1.00 89.12 84 GLY A O 1
ATOM 652 N N . SER A 1 85 ? 11.583 7.760 3.370 1.00 92.62 85 SER A N 1
ATOM 653 C CA . SER A 1 85 ? 10.739 8.358 4.419 1.00 92.62 85 SER A CA 1
ATOM 654 C C . SER A 1 85 ? 10.838 7.663 5.785 1.00 92.62 85 SER A C 1
ATOM 656 O O . SER A 1 85 ? 10.508 8.271 6.796 1.00 92.62 85 SER A O 1
ATOM 658 N N . GLY A 1 86 ? 11.322 6.415 5.838 1.00 92.31 86 GLY A N 1
ATOM 659 C CA . GLY A 1 86 ? 11.467 5.643 7.081 1.00 92.31 86 GLY A CA 1
ATOM 660 C C . GLY A 1 86 ? 10.362 4.615 7.358 1.00 92.31 86 GLY A C 1
ATOM 661 O O . GLY A 1 86 ? 10.314 4.091 8.466 1.00 92.31 86 GLY A O 1
ATOM 662 N N . LYS A 1 87 ? 9.513 4.285 6.370 1.00 95.00 87 LYS A N 1
ATOM 663 C CA . LYS A 1 87 ? 8.403 3.313 6.509 1.00 95.00 87 LYS A CA 1
ATOM 664 C C . LYS A 1 87 ? 8.807 1.987 7.139 1.00 95.00 87 LYS A C 1
ATOM 666 O O . LYS A 1 87 ? 8.210 1.601 8.133 1.00 95.00 87 LYS A O 1
ATOM 671 N N . THR A 1 88 ? 9.836 1.323 6.611 1.00 93.00 88 THR A N 1
ATOM 672 C CA . THR A 1 88 ? 10.283 0.016 7.119 1.00 93.00 88 THR A CA 1
ATOM 673 C C . THR A 1 88 ? 10.673 0.086 8.595 1.00 93.00 88 THR A C 1
ATOM 675 O O . THR A 1 88 ? 10.295 -0.774 9.386 1.00 93.00 88 THR A O 1
ATOM 678 N N . THR A 1 89 ? 11.382 1.149 8.986 1.00 94.25 89 THR A N 1
ATOM 679 C CA . THR A 1 89 ? 11.760 1.393 10.382 1.00 94.25 89 THR A CA 1
ATOM 680 C C . THR A 1 89 ? 10.531 1.635 11.254 1.00 94.25 89 THR A C 1
ATOM 682 O O . THR A 1 89 ? 10.426 1.062 12.336 1.00 94.25 89 THR A O 1
ATOM 685 N N . LEU A 1 90 ? 9.583 2.448 10.777 1.00 96.56 90 LEU A N 1
ATOM 686 C CA . LEU A 1 90 ? 8.346 2.726 11.499 1.00 96.56 90 LEU A CA 1
ATOM 687 C C . LEU A 1 90 ? 7.481 1.465 11.642 1.00 96.56 90 LEU A C 1
ATOM 689 O O . LEU A 1 90 ? 6.986 1.212 12.732 1.00 96.56 90 LEU A O 1
ATOM 693 N N . CYS A 1 91 ? 7.363 0.630 10.606 1.00 96.81 91 CYS A N 1
ATOM 694 C CA . CYS A 1 91 ? 6.641 -0.644 10.680 1.00 96.81 91 CYS A CA 1
ATOM 695 C C . CYS A 1 91 ? 7.227 -1.560 11.762 1.00 96.81 91 CYS A C 1
ATOM 697 O O . CYS A 1 91 ? 6.474 -2.108 12.562 1.00 96.81 91 CYS A O 1
ATOM 699 N N . SER A 1 92 ? 8.562 -1.676 11.837 1.00 95.38 92 SER A N 1
ATOM 700 C CA . SER A 1 92 ? 9.235 -2.434 12.906 1.00 95.38 92 SER A CA 1
ATOM 701 C C . SER A 1 92 ? 8.886 -1.879 14.285 1.00 95.38 92 SER A C 1
ATOM 703 O O . SER A 1 92 ? 8.458 -2.624 15.161 1.00 95.38 92 SER A O 1
ATOM 705 N N . LYS A 1 93 ? 8.987 -0.556 14.465 1.00 96.56 93 LYS A N 1
ATOM 706 C CA . LYS A 1 93 ? 8.686 0.104 15.743 1.00 96.56 93 LYS A CA 1
ATOM 707 C C . LYS A 1 93 ? 7.231 -0.048 16.171 1.00 96.56 93 LYS A C 1
ATOM 709 O O . LYS A 1 93 ? 6.962 -0.280 17.345 1.00 96.56 93 LYS A O 1
ATOM 714 N N . LEU A 1 94 ? 6.295 0.074 15.236 1.00 97.50 94 LEU A N 1
ATOM 715 C CA . LEU A 1 94 ? 4.878 -0.125 15.516 1.00 97.50 94 LEU A CA 1
ATOM 716 C C . LEU A 1 94 ? 4.58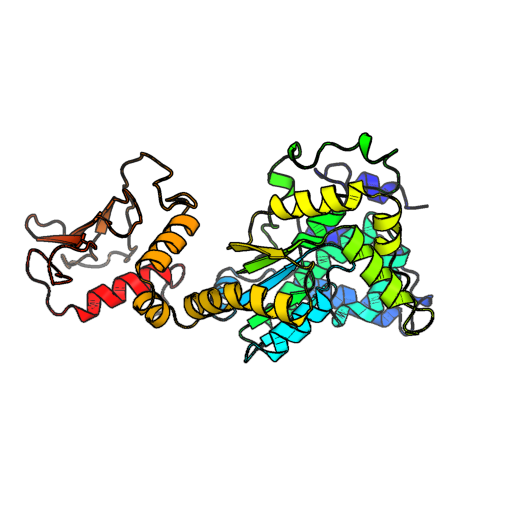6 -1.588 15.860 1.00 97.50 94 LEU A C 1
ATOM 718 O O . LEU A 1 94 ? 3.819 -1.842 16.782 1.00 97.50 94 LEU A O 1
ATOM 722 N N . SER A 1 95 ? 5.230 -2.537 15.176 1.00 96.62 95 SER A N 1
ATOM 723 C CA . SER A 1 95 ? 5.051 -3.961 15.462 1.00 96.62 95 SER A CA 1
ATOM 724 C C . SER A 1 95 ? 5.619 -4.361 16.828 1.00 96.62 95 SER A C 1
ATOM 726 O O . SER A 1 95 ? 5.000 -5.136 17.548 1.00 96.62 95 SER A O 1
ATOM 728 N N . GLU A 1 96 ? 6.741 -3.762 17.240 1.00 96.44 96 GLU A N 1
ATOM 729 C CA . GLU A 1 96 ? 7.288 -3.898 18.600 1.00 96.44 96 GLU A CA 1
ATOM 730 C C . GLU A 1 96 ? 6.337 -3.326 19.670 1.00 96.44 96 GLU A C 1
ATOM 732 O O . GLU A 1 96 ? 6.239 -3.866 20.771 1.00 96.44 96 GLU A O 1
ATOM 737 N N . ALA A 1 97 ? 5.644 -2.224 19.364 1.00 96.56 97 ALA A N 1
ATOM 738 C CA . ALA A 1 97 ? 4.802 -1.505 20.320 1.00 96.56 97 ALA A CA 1
ATOM 739 C C . ALA A 1 97 ? 3.364 -2.044 20.428 1.00 96.56 97 ALA A C 1
ATOM 741 O O . ALA A 1 97 ? 2.705 -1.827 21.449 1.00 96.56 97 ALA A O 1
ATOM 742 N N . ILE A 1 98 ? 2.848 -2.696 19.383 1.00 97.50 98 ILE A N 1
ATOM 743 C CA . ILE A 1 98 ? 1.461 -3.164 19.307 1.00 97.50 98 ILE A CA 1
ATOM 744 C C . ILE A 1 98 ? 1.425 -4.685 19.523 1.00 97.50 98 ILE A C 1
ATOM 746 O O . ILE A 1 98 ? 1.957 -5.431 18.701 1.00 97.50 98 ILE A O 1
ATOM 750 N N . PRO A 1 99 ? 0.770 -5.179 20.589 1.00 94.50 99 PRO A N 1
ATOM 751 C CA . PRO A 1 99 ? 0.619 -6.614 20.817 1.00 94.50 99 PRO A CA 1
ATOM 752 C C . PRO A 1 99 ? -0.152 -7.308 19.689 1.00 94.50 99 PRO A C 1
ATOM 754 O O . PRO A 1 99 ? -1.073 -6.720 19.122 1.00 94.50 99 PRO A O 1
ATOM 757 N N . HIS A 1 100 ? 0.172 -8.579 19.428 1.00 94.50 100 HIS A N 1
ATOM 758 C CA . HIS A 1 100 ? -0.495 -9.410 18.410 1.00 94.50 100 HIS A CA 1
ATOM 759 C C . HIS A 1 100 ? -0.519 -8.753 17.023 1.00 94.50 100 HIS A C 1
ATOM 761 O O . HIS A 1 100 ? -1.546 -8.781 16.327 1.00 94.50 100 HIS A O 1
ATOM 767 N N . SER A 1 101 ? 0.595 -8.097 16.684 1.00 97.50 101 SER A N 1
ATOM 768 C CA . SER A 1 101 ? 0.785 -7.426 15.412 1.00 97.50 101 SER A CA 1
ATOM 769 C C . SER A 1 101 ? 1.841 -8.109 14.554 1.00 97.50 101 SER A C 1
ATOM 771 O O . SER A 1 101 ? 2.842 -8.617 15.060 1.00 97.50 101 SER A O 1
ATOM 773 N N . LEU A 1 102 ? 1.633 -8.045 13.242 1.00 97.06 102 LEU A N 1
ATOM 774 C CA . LEU A 1 102 ? 2.548 -8.558 12.235 1.00 97.06 102 LEU A CA 1
ATOM 775 C C . LEU A 1 102 ? 2.917 -7.451 11.248 1.00 97.06 102 LEU A C 1
ATOM 777 O O . LEU A 1 102 ? 2.044 -6.834 10.634 1.00 97.06 102 LEU A O 1
ATOM 781 N N . SER A 1 103 ? 4.220 -7.224 11.085 1.00 96.94 103 SER A N 1
ATOM 782 C CA . SER A 1 103 ? 4.777 -6.341 10.059 1.00 96.94 103 SER A CA 1
ATOM 783 C C . SER A 1 103 ? 5.035 -7.119 8.768 1.00 96.94 103 SER A C 1
ATOM 785 O O . SER A 1 103 ? 5.811 -8.077 8.757 1.00 96.94 103 SER A O 1
ATOM 787 N N . ILE A 1 104 ? 4.401 -6.702 7.673 1.00 95.88 104 ILE A N 1
ATOM 788 C CA . ILE A 1 104 ? 4.537 -7.295 6.337 1.00 95.88 104 ILE A CA 1
ATOM 789 C C . ILE A 1 104 ? 4.883 -6.185 5.341 1.00 95.88 104 ILE A C 1
ATOM 791 O O . ILE A 1 104 ? 4.603 -5.016 5.574 1.00 95.88 104 ILE A O 1
ATOM 795 N N . LYS A 1 105 ? 5.513 -6.529 4.219 1.00 94.38 105 LYS A N 1
ATOM 796 C CA . LYS A 1 105 ? 5.857 -5.585 3.147 1.00 94.38 105 LYS A CA 1
ATOM 797 C C . LYS A 1 105 ? 5.405 -6.110 1.793 1.00 94.38 105 LYS A C 1
ATOM 799 O O . LYS A 1 105 ? 5.357 -7.325 1.610 1.00 94.38 105 LYS A O 1
ATOM 804 N N . THR A 1 106 ? 5.185 -5.211 0.836 1.00 93.12 106 THR A N 1
ATOM 805 C CA . THR A 1 106 ? 4.918 -5.584 -0.563 1.00 93.12 106 THR A CA 1
ATOM 806 C C . THR A 1 106 ? 6.123 -5.271 -1.462 1.00 93.12 106 THR A C 1
ATOM 808 O O . THR A 1 106 ? 6.668 -4.165 -1.392 1.00 93.12 106 THR A O 1
ATOM 811 N N . PRO A 1 107 ? 6.551 -6.194 -2.349 1.00 92.38 107 PRO A N 1
ATOM 812 C CA . PRO A 1 107 ? 6.134 -7.596 -2.454 1.00 92.38 107 PRO A CA 1
ATOM 813 C C . PRO A 1 107 ? 6.534 -8.415 -1.216 1.00 92.38 107 PRO A C 1
ATOM 815 O O . PRO A 1 107 ? 7.574 -8.140 -0.604 1.00 92.38 107 PRO A O 1
ATOM 818 N N . SER A 1 108 ? 5.723 -9.419 -0.873 1.00 91.56 108 SER A N 1
ATOM 819 C CA . SER A 1 108 ? 5.941 -10.279 0.295 1.00 91.56 108 SER A CA 1
ATOM 820 C C . SER A 1 108 ? 7.183 -11.165 0.151 1.00 91.56 108 SER A C 1
ATOM 822 O O . SER A 1 108 ? 7.801 -11.267 -0.915 1.00 91.56 108 SER A O 1
ATOM 824 N N . VAL A 1 109 ? 7.573 -11.826 1.245 1.00 90.88 109 VAL A N 1
ATOM 825 C CA . VAL A 1 109 ? 8.728 -12.740 1.255 1.00 90.88 109 VAL A CA 1
ATOM 826 C C . VAL A 1 109 ? 8.520 -13.919 0.301 1.00 90.88 109 VAL A C 1
ATOM 828 O O . VAL A 1 109 ? 9.491 -14.351 -0.320 1.00 90.88 109 VAL A O 1
ATOM 831 N N . ALA A 1 110 ? 7.274 -14.366 0.105 1.00 91.94 110 ALA A N 1
ATOM 832 C CA . ALA A 1 110 ? 6.926 -15.427 -0.842 1.00 91.94 110 ALA A CA 1
ATOM 833 C C . ALA A 1 110 ? 7.313 -15.088 -2.293 1.00 91.94 110 ALA A C 1
ATOM 835 O O . ALA A 1 110 ? 7.494 -15.975 -3.119 1.00 91.94 110 ALA A O 1
ATOM 836 N N . LEU A 1 111 ? 7.482 -13.801 -2.608 1.00 95.75 111 LEU A N 1
ATOM 837 C CA . LEU A 1 111 ? 7.826 -13.320 -3.943 1.00 95.75 111 LEU A CA 1
ATOM 838 C C . LEU A 1 111 ? 9.309 -12.980 -4.114 1.00 95.75 111 LEU A C 1
ATOM 840 O O . LEU A 1 111 ? 9.705 -12.476 -5.166 1.00 95.75 111 LEU A O 1
ATOM 844 N N . LYS A 1 112 ? 10.144 -13.240 -3.100 1.00 94.25 112 LYS A N 1
ATOM 845 C CA . LYS A 1 112 ? 11.568 -12.874 -3.109 1.00 94.25 112 LYS A CA 1
ATOM 846 C C . LYS A 1 112 ? 12.327 -13.493 -4.285 1.00 94.25 112 LYS A C 1
ATOM 848 O O . LYS A 1 112 ? 13.155 -12.805 -4.874 1.00 94.25 112 LYS A O 1
ATOM 853 N N . GLU A 1 113 ? 12.059 -14.755 -4.606 1.00 94.12 113 GLU A N 1
ATOM 854 C CA . GLU A 1 113 ? 12.797 -15.498 -5.637 1.00 94.12 113 GLU A CA 1
ATOM 855 C C . GLU A 1 113 ? 12.390 -15.092 -7.053 1.00 94.12 113 GLU A C 1
ATOM 857 O O . GLU A 1 113 ? 13.250 -14.908 -7.907 1.00 94.12 113 GLU A O 1
ATOM 862 N N . ILE A 1 114 ? 11.095 -14.869 -7.295 1.00 96.44 114 ILE A N 1
ATOM 863 C CA . ILE A 1 114 ? 10.583 -14.524 -8.628 1.00 96.44 114 ILE A CA 1
ATOM 864 C C . ILE A 1 114 ? 10.770 -13.041 -8.981 1.00 96.44 114 ILE A C 1
ATOM 866 O O . ILE A 1 114 ? 10.897 -12.677 -10.153 1.00 96.44 114 ILE A O 1
ATOM 870 N N . ARG A 1 115 ? 10.803 -12.161 -7.971 1.00 95.56 115 ARG A N 1
ATOM 871 C CA . ARG A 1 115 ? 10.872 -10.704 -8.147 1.00 95.56 115 ARG A CA 1
ATOM 872 C C . ARG A 1 115 ? 12.005 -10.236 -9.078 1.00 95.56 115 ARG A C 1
ATOM 874 O O . ARG A 1 115 ? 11.707 -9.414 -9.944 1.00 95.56 115 ARG A O 1
ATOM 881 N N . PRO A 1 116 ? 13.266 -10.708 -8.961 1.00 94.38 116 PRO A N 1
ATOM 882 C CA . PRO A 1 116 ? 14.356 -10.257 -9.826 1.00 94.38 116 PRO A CA 1
ATOM 883 C C . PRO A 1 116 ? 14.086 -10.462 -11.320 1.00 94.38 116 PRO A C 1
ATOM 885 O O . PRO A 1 116 ? 14.505 -9.632 -12.128 1.00 94.38 116 PRO A O 1
ATOM 888 N N . LEU A 1 117 ? 13.364 -11.528 -11.693 1.00 95.25 117 LEU A N 1
ATOM 889 C CA . LEU A 1 117 ? 13.027 -11.793 -13.092 1.00 95.25 117 LEU A CA 1
ATOM 890 C C . LEU A 1 117 ? 12.078 -10.720 -13.638 1.00 95.25 117 LEU A C 1
ATOM 892 O O . LEU A 1 117 ? 12.349 -10.129 -14.683 1.00 95.25 117 LEU A O 1
ATOM 896 N N . TRP A 1 118 ? 11.014 -10.399 -12.899 1.00 95.12 118 TRP A N 1
ATOM 897 C CA . TRP A 1 118 ? 10.053 -9.365 -13.298 1.00 95.12 118 TRP A CA 1
ATOM 898 C C . TRP A 1 118 ? 10.628 -7.948 -13.218 1.00 95.12 118 TRP A C 1
ATOM 900 O O . TRP A 1 118 ? 10.367 -7.129 -14.103 1.00 95.12 118 TRP A O 1
ATOM 910 N N . ASP A 1 119 ? 11.459 -7.657 -12.214 1.00 92.00 119 ASP A N 1
ATOM 911 C CA . ASP A 1 119 ? 12.160 -6.373 -12.103 1.00 92.00 119 ASP A CA 1
ATOM 912 C C . ASP A 1 119 ? 13.073 -6.133 -13.321 1.00 92.00 119 ASP A C 1
ATOM 914 O O . ASP A 1 119 ? 13.141 -5.007 -13.826 1.00 92.00 119 ASP A O 1
ATOM 918 N N . LYS A 1 120 ? 13.718 -7.187 -13.848 1.00 91.06 120 LYS A N 1
ATOM 919 C CA . LYS A 1 120 ? 14.541 -7.106 -15.065 1.00 91.06 120 LYS A CA 1
ATOM 920 C C . LYS A 1 120 ? 13.716 -6.813 -16.321 1.00 91.06 120 LYS A C 1
ATOM 922 O O . LYS A 1 120 ? 14.189 -6.059 -17.173 1.00 91.06 120 LYS A O 1
ATOM 927 N N . MET A 1 121 ? 12.497 -7.351 -16.428 1.00 90.12 121 MET A N 1
ATOM 928 C CA . MET A 1 121 ? 11.585 -7.042 -17.542 1.00 90.12 121 MET A CA 1
ATOM 929 C C . MET A 1 121 ? 11.198 -5.558 -17.554 1.00 90.12 121 MET A C 1
ATOM 931 O O . MET A 1 121 ? 11.140 -4.924 -18.610 1.00 90.12 121 MET A O 1
ATOM 935 N N . GLY A 1 122 ? 10.982 -4.976 -16.370 1.00 88.56 122 GLY A N 1
ATOM 936 C CA . GLY A 1 122 ? 10.608 -3.573 -16.225 1.00 88.56 122 GLY A CA 1
ATOM 937 C C . GLY A 1 122 ? 9.258 -3.234 -16.875 1.00 88.56 122 GLY A C 1
ATOM 938 O O . GLY A 1 122 ? 8.455 -4.103 -17.213 1.00 88.56 122 GLY A O 1
ATOM 939 N N . GLY A 1 123 ? 8.996 -1.933 -17.032 1.00 88.81 123 GLY A N 1
ATOM 940 C CA . GLY A 1 123 ? 7.835 -1.423 -17.770 1.00 88.81 123 GLY A CA 1
ATOM 941 C C . GLY A 1 123 ? 6.490 -1.967 -17.274 1.00 88.81 123 GLY A C 1
ATOM 942 O O . GLY A 1 123 ? 6.262 -2.088 -16.069 1.00 88.81 123 GLY A O 1
ATOM 943 N N . ILE A 1 124 ? 5.605 -2.284 -18.221 1.00 91.88 124 ILE A N 1
ATOM 944 C CA . ILE A 1 124 ? 4.250 -2.782 -17.950 1.00 91.88 124 ILE A CA 1
ATOM 945 C C . ILE A 1 124 ? 4.267 -4.136 -17.227 1.00 91.88 124 ILE A C 1
ATOM 947 O O . ILE A 1 124 ? 3.475 -4.332 -16.310 1.00 91.88 124 ILE A O 1
ATOM 951 N N . LEU A 1 125 ? 5.189 -5.041 -17.571 1.00 93.81 125 LEU A N 1
ATOM 952 C CA . LEU A 1 125 ? 5.258 -6.369 -16.950 1.00 93.81 125 LEU A CA 1
ATOM 953 C C . LEU A 1 125 ? 5.693 -6.305 -15.484 1.00 93.81 125 LEU A C 1
ATOM 955 O O . LEU A 1 125 ? 5.072 -6.941 -14.636 1.00 93.81 125 LEU A O 1
ATOM 959 N N . ALA A 1 126 ? 6.691 -5.478 -15.156 1.00 93.75 126 ALA A N 1
ATOM 960 C CA . ALA A 1 126 ? 7.046 -5.244 -13.758 1.00 93.75 126 ALA A CA 1
ATOM 961 C C . ALA A 1 126 ? 5.855 -4.663 -12.982 1.00 93.75 126 ALA A C 1
ATOM 963 O O . ALA A 1 126 ? 5.565 -5.105 -11.874 1.00 93.75 126 ALA A O 1
ATOM 964 N N . ARG A 1 127 ? 5.107 -3.719 -13.567 1.00 94.44 127 ARG A N 1
ATOM 965 C CA . ARG A 1 127 ? 3.899 -3.181 -12.922 1.00 94.44 127 ARG A CA 1
ATOM 966 C C . ARG A 1 127 ? 2.795 -4.215 -12.751 1.00 94.44 127 ARG A C 1
ATOM 968 O O . ARG A 1 127 ? 2.154 -4.207 -11.709 1.00 94.44 127 ARG A O 1
ATOM 975 N N . ALA A 1 128 ? 2.602 -5.118 -13.712 1.00 96.88 128 ALA A N 1
ATOM 976 C CA . ALA A 1 128 ? 1.664 -6.229 -13.570 1.00 96.88 128 ALA A CA 1
ATOM 977 C C . ALA A 1 128 ? 2.053 -7.117 -12.380 1.00 96.88 128 ALA A C 1
ATOM 979 O O . ALA A 1 128 ? 1.201 -7.454 -11.561 1.00 96.88 128 ALA A O 1
ATOM 980 N N . PHE A 1 129 ? 3.349 -7.416 -12.232 1.00 97.69 129 PHE A N 1
ATOM 981 C CA . PHE A 1 129 ? 3.887 -8.151 -11.087 1.00 97.69 129 PHE A CA 1
ATOM 982 C C . PHE A 1 129 ? 3.622 -7.428 -9.756 1.00 97.69 129 PHE A C 1
ATOM 984 O O . PHE A 1 129 ? 3.077 -8.027 -8.826 1.00 97.69 129 PHE A O 1
ATOM 991 N N . TYR A 1 130 ? 3.927 -6.129 -9.668 1.00 97.19 130 TYR A N 1
ATOM 992 C CA . TYR A 1 130 ? 3.624 -5.355 -8.461 1.00 97.19 130 TYR A CA 1
ATOM 993 C C . TYR A 1 130 ? 2.111 -5.283 -8.202 1.00 97.19 130 TYR A C 1
ATOM 995 O O . TYR A 1 130 ? 1.691 -5.388 -7.052 1.00 97.19 130 TYR A O 1
ATOM 1003 N N . HIS A 1 131 ? 1.277 -5.223 -9.243 1.00 97.69 131 HIS A N 1
ATOM 1004 C CA . HIS A 1 131 ? -0.175 -5.230 -9.094 1.00 97.69 131 HIS A CA 1
ATOM 1005 C C . HIS A 1 131 ? -0.682 -6.542 -8.481 1.00 97.69 131 HIS A C 1
ATOM 1007 O O . HIS A 1 131 ? -1.359 -6.489 -7.454 1.00 97.69 131 HIS A O 1
ATOM 1013 N N . VAL A 1 132 ? -0.309 -7.708 -9.032 1.00 97.94 132 VAL A N 1
ATOM 1014 C CA . VAL A 1 132 ? -0.728 -9.014 -8.480 1.00 97.94 132 VAL A CA 1
ATOM 1015 C C . VAL A 1 132 ? -0.158 -9.272 -7.086 1.00 97.94 132 VAL A C 1
ATOM 1017 O O . VAL A 1 132 ? -0.809 -9.938 -6.283 1.00 97.94 132 VAL A O 1
ATOM 1020 N N . SER A 1 133 ? 1.007 -8.702 -6.750 1.00 98.12 133 SER A N 1
ATOM 1021 C CA . SER A 1 133 ? 1.582 -8.858 -5.409 1.00 98.12 133 SER A CA 1
ATOM 1022 C C . SER A 1 133 ? 0.699 -8.271 -4.299 1.00 98.12 133 SER A C 1
ATOM 1024 O O . SER A 1 133 ? 0.706 -8.794 -3.188 1.00 98.12 133 SER A O 1
ATOM 1026 N N . ASN A 1 134 ? -0.150 -7.278 -4.605 1.00 98.06 134 ASN A N 1
ATOM 1027 C CA . ASN A 1 134 ? -1.148 -6.769 -3.657 1.00 98.06 134 ASN A CA 1
ATOM 1028 C C . ASN A 1 134 ? -2.234 -7.805 -3.319 1.00 98.06 134 ASN A C 1
ATOM 1030 O O . ASN A 1 134 ? -2.693 -7.857 -2.179 1.00 98.06 134 ASN A O 1
ATOM 1034 N N . TYR A 1 135 ? -2.636 -8.633 -4.286 1.00 97.69 135 TYR A N 1
ATOM 1035 C CA . TYR A 1 135 ? -3.649 -9.681 -4.092 1.00 97.69 135 TYR A CA 1
ATOM 1036 C C . TYR A 1 135 ? -3.067 -10.903 -3.389 1.00 97.69 135 TYR A C 1
ATOM 1038 O O . TYR A 1 135 ? -3.740 -11.534 -2.578 1.00 97.69 135 TYR A O 1
ATOM 1046 N N . ILE A 1 136 ? -1.794 -11.198 -3.653 1.00 97.44 136 ILE A N 1
ATOM 1047 C CA . ILE A 1 136 ? -1.039 -12.197 -2.896 1.00 97.44 136 ILE A CA 1
ATOM 1048 C C . ILE A 1 136 ? -0.962 -11.783 -1.426 1.00 97.44 136 ILE A C 1
ATOM 1050 O O . ILE A 1 136 ? -1.311 -12.581 -0.563 1.00 97.44 136 ILE A O 1
ATOM 1054 N N . LEU A 1 137 ? -0.622 -10.521 -1.140 1.00 97.50 137 LEU A N 1
ATOM 1055 C CA . LEU A 1 137 ? -0.619 -10.025 0.235 1.00 97.50 137 LEU A CA 1
ATOM 1056 C C . LEU A 1 137 ? -2.011 -10.112 0.883 1.00 97.50 137 LEU A C 1
ATOM 1058 O O . LEU A 1 137 ? -2.118 -10.502 2.040 1.00 97.50 137 LEU A O 1
ATOM 1062 N N . GLN A 1 138 ? -3.091 -9.804 0.155 1.00 96.69 138 GLN A N 1
ATOM 1063 C CA . GLN A 1 138 ? -4.450 -10.021 0.668 1.00 96.69 138 GLN A CA 1
ATOM 1064 C C . GLN A 1 138 ? -4.663 -11.480 1.095 1.00 96.69 138 GLN A C 1
ATOM 1066 O O . GLN A 1 138 ? -5.204 -11.718 2.170 1.00 96.69 138 GLN A O 1
ATOM 1071 N N . HIS A 1 139 ? -4.251 -12.441 0.268 1.00 95.44 139 HIS A N 1
ATOM 1072 C CA . HIS A 1 139 ? -4.380 -13.862 0.582 1.00 95.44 139 HIS A CA 1
ATOM 1073 C C . HIS A 1 139 ? -3.586 -14.235 1.844 1.00 95.44 139 HIS A C 1
ATOM 1075 O O . HIS A 1 139 ? -4.143 -14.839 2.754 1.00 95.44 139 HIS A O 1
ATOM 1081 N N . GLU A 1 140 ? -2.342 -13.765 1.963 1.00 95.56 140 GLU A N 1
ATOM 1082 C CA . GLU A 1 140 ? -1.502 -13.967 3.154 1.00 95.56 140 GLU A CA 1
ATOM 1083 C C . GLU A 1 140 ? -2.131 -13.358 4.424 1.00 95.56 140 GLU A C 1
ATOM 1085 O O . GLU A 1 140 ? -2.109 -13.969 5.492 1.00 95.56 140 GLU A O 1
ATOM 1090 N N . ILE A 1 141 ? -2.753 -12.177 4.319 1.00 96.56 141 ILE A N 1
ATOM 1091 C CA . ILE A 1 141 ? -3.479 -11.540 5.431 1.00 96.56 141 ILE A CA 1
ATOM 1092 C C . ILE A 1 141 ? -4.685 -12.374 5.860 1.00 96.56 141 ILE A C 1
ATOM 1094 O O . ILE A 1 141 ? -5.022 -12.410 7.041 1.00 96.56 141 ILE A O 1
ATOM 1098 N N . MET A 1 142 ? -5.371 -13.019 4.920 1.00 94.69 142 MET A N 1
ATOM 1099 C CA . MET A 1 142 ? -6.512 -13.870 5.249 1.00 94.69 142 MET A CA 1
ATOM 1100 C C . MET A 1 142 ? -6.095 -15.153 5.978 1.00 94.69 142 MET A C 1
ATOM 1102 O O . MET A 1 142 ? -6.892 -15.684 6.750 1.00 94.69 142 MET A O 1
ATOM 1106 N N . GLU A 1 143 ? -4.868 -15.626 5.753 1.00 93.38 143 GLU A N 1
ATOM 1107 C CA . GLU A 1 143 ? -4.320 -16.849 6.350 1.00 93.38 143 GLU A CA 1
ATOM 1108 C C . GLU A 1 143 ? -3.569 -16.609 7.668 1.00 93.38 143 GLU A C 1
ATOM 1110 O O . GLU A 1 143 ? -3.399 -17.545 8.448 1.00 93.38 143 GLU A O 1
ATOM 1115 N N . CYS A 1 144 ? -3.127 -15.380 7.952 1.00 94.00 144 CYS A N 1
ATOM 1116 C CA . CYS A 1 144 ? -2.394 -15.093 9.183 1.00 94.00 144 CYS A CA 1
ATOM 1117 C C . CYS A 1 144 ? -3.301 -15.109 10.425 1.00 94.00 144 CYS A C 1
ATOM 1119 O O . CYS A 1 144 ? -4.509 -14.867 10.354 1.00 94.00 144 CYS A O 1
ATOM 1121 N N . GLU A 1 145 ? -2.719 -15.331 11.602 1.00 95.38 145 GLU A N 1
ATOM 1122 C CA . GLU A 1 145 ? -3.462 -15.352 12.871 1.00 95.38 145 GLU A CA 1
ATOM 1123 C C . GLU A 1 145 ? -3.530 -13.968 13.536 1.00 95.38 145 GLU A C 1
ATOM 1125 O O . GLU A 1 145 ? -4.496 -13.666 14.236 1.00 95.38 145 GLU A O 1
ATOM 1130 N N . ASP A 1 146 ? -2.562 -13.091 13.258 1.00 97.62 146 ASP A N 1
ATOM 1131 C CA . ASP A 1 146 ? -2.410 -11.795 13.920 1.00 97.62 146 ASP A CA 1
ATOM 1132 C C . ASP A 1 146 ? -3.625 -10.879 13.765 1.00 97.62 146 ASP A C 1
ATOM 1134 O O . ASP A 1 146 ? -4.222 -10.746 12.694 1.00 97.62 146 ASP A O 1
ATOM 1138 N N . SER A 1 147 ? -3.986 -10.210 14.856 1.00 97.12 147 SER A N 1
ATOM 1139 C CA . SER A 1 147 ? -5.130 -9.295 14.876 1.00 97.12 147 SER A CA 1
ATOM 1140 C C . SER A 1 147 ? -4.796 -7.925 14.289 1.00 97.12 147 SER A C 1
ATOM 1142 O O . SER A 1 147 ? -5.681 -7.255 13.771 1.00 97.12 147 SER A O 1
ATOM 1144 N N . VAL A 1 148 ? -3.533 -7.493 14.323 1.00 98.44 148 VAL A N 1
ATOM 1145 C CA . VAL A 1 148 ? -3.115 -6.208 13.751 1.00 98.44 148 VAL A CA 1
ATOM 1146 C C . VAL A 1 148 ? -2.096 -6.443 12.649 1.00 98.44 148 VAL A C 1
ATOM 1148 O O . VAL A 1 148 ? -1.042 -7.020 12.882 1.00 98.44 148 VAL A O 1
ATOM 1151 N N . ILE A 1 149 ? -2.384 -5.969 11.444 1.00 98.50 149 ILE A N 1
ATOM 1152 C CA . ILE A 1 149 ? -1.486 -6.112 10.297 1.00 98.50 149 ILE A CA 1
ATOM 1153 C C . ILE A 1 149 ? -0.933 -4.743 9.943 1.00 98.50 149 ILE A C 1
ATOM 1155 O O . ILE A 1 149 ? -1.700 -3.817 9.689 1.00 98.50 149 ILE A O 1
ATOM 1159 N N . ILE A 1 150 ? 0.389 -4.618 9.922 1.00 98.56 150 ILE A N 1
ATOM 1160 C CA . ILE A 1 150 ? 1.106 -3.380 9.618 1.00 98.56 150 ILE A CA 1
ATOM 1161 C C . ILE A 1 150 ? 1.848 -3.598 8.308 1.00 98.56 150 ILE A C 1
ATOM 1163 O O . ILE A 1 150 ? 2.709 -4.469 8.219 1.00 98.56 150 ILE A O 1
ATOM 1167 N N . ILE A 1 151 ? 1.493 -2.835 7.282 1.00 98.44 151 ILE A N 1
ATOM 1168 C CA . ILE A 1 151 ? 1.934 -3.082 5.915 1.00 98.44 151 ILE A CA 1
ATOM 1169 C C . ILE A 1 151 ? 2.856 -1.953 5.452 1.00 98.44 151 ILE A C 1
ATOM 1171 O O . ILE A 1 151 ? 2.427 -0.808 5.330 1.00 98.44 151 ILE 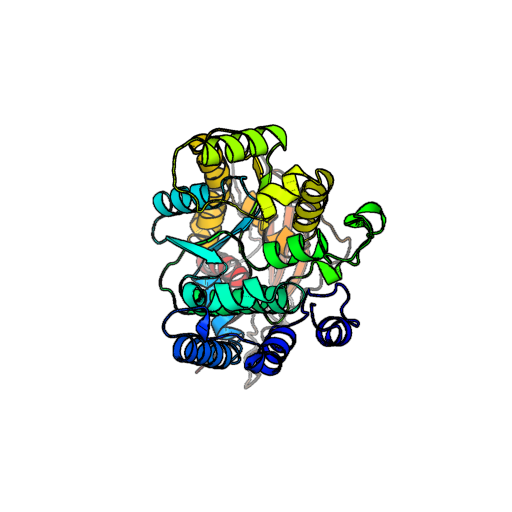A O 1
ATOM 1175 N N . ASP A 1 152 ? 4.110 -2.280 5.146 1.00 97.69 152 ASP A N 1
ATOM 1176 C CA . ASP A 1 152 ? 5.038 -1.406 4.422 1.00 97.69 152 ASP A CA 1
ATOM 1177 C C . ASP A 1 152 ? 4.734 -1.494 2.922 1.00 97.69 152 ASP A C 1
ATOM 1179 O O . ASP A 1 152 ? 5.206 -2.410 2.236 1.00 97.69 152 ASP A O 1
ATOM 1183 N N . ARG A 1 153 ? 3.947 -0.520 2.441 1.00 96.88 153 ARG A N 1
ATOM 1184 C CA . ARG A 1 153 ? 3.414 -0.395 1.075 1.00 96.88 153 ARG A CA 1
ATOM 1185 C C . ARG A 1 153 ? 2.400 -1.467 0.680 1.00 96.88 153 ARG A C 1
ATOM 1187 O O . ARG A 1 153 ? 2.664 -2.662 0.819 1.00 96.88 153 ARG A O 1
ATOM 1194 N N . TRP A 1 154 ? 1.288 -1.059 0.077 1.00 97.81 154 TRP A N 1
ATOM 1195 C CA . TRP A 1 154 ? 0.333 -1.977 -0.556 1.00 97.81 154 TRP A CA 1
ATOM 1196 C C . TRP A 1 154 ? -0.170 -1.398 -1.887 1.00 97.81 154 TRP A C 1
ATOM 1198 O O . TRP A 1 154 ? 0.624 -0.899 -2.699 1.00 97.81 154 TRP A O 1
ATOM 1208 N N . TYR A 1 155 ? -1.475 -1.485 -2.163 1.00 98.00 155 TYR A N 1
ATOM 1209 C CA . TYR A 1 155 ? -2.025 -1.002 -3.426 1.00 98.00 155 TYR A CA 1
ATOM 1210 C C . TYR A 1 155 ? -1.832 0.505 -3.588 1.00 98.00 155 TYR A C 1
ATOM 1212 O O . TYR A 1 155 ? -1.622 0.965 -4.715 1.00 98.00 155 TYR A O 1
ATOM 1220 N N . ALA A 1 156 ? -1.836 1.275 -2.495 1.00 97.75 156 ALA A N 1
ATOM 1221 C CA . ALA A 1 156 ? -1.699 2.714 -2.604 1.00 97.75 156 ALA A CA 1
ATOM 1222 C C . ALA A 1 156 ? -0.357 3.108 -3.238 1.00 97.75 156 ALA A C 1
ATOM 1224 O O . ALA A 1 156 ? -0.329 3.947 -4.140 1.00 97.75 156 ALA A O 1
ATOM 1225 N N . SER A 1 157 ? 0.737 2.435 -2.869 1.00 97.00 157 SER A N 1
ATOM 1226 C CA . SER A 1 157 ? 2.042 2.553 -3.531 1.00 97.00 157 SER A CA 1
ATOM 1227 C C . SER A 1 157 ? 1.970 2.206 -5.019 1.00 97.00 157 SER A C 1
ATOM 1229 O O . SER A 1 157 ? 2.509 2.940 -5.848 1.00 97.00 157 SER A O 1
ATOM 1231 N N . THR A 1 158 ? 1.286 1.113 -5.380 1.00 96.50 158 THR A N 1
ATOM 1232 C CA . THR A 1 158 ? 1.133 0.700 -6.787 1.00 96.50 158 THR A CA 1
ATOM 1233 C C . THR A 1 158 ? 0.442 1.791 -7.603 1.00 96.50 158 THR A C 1
ATOM 1235 O O . THR A 1 158 ? 0.936 2.154 -8.671 1.00 96.50 158 THR A O 1
ATOM 1238 N N . CYS A 1 159 ? -0.650 2.355 -7.085 1.00 97.12 159 CYS A N 1
ATOM 1239 C CA . CYS A 1 159 ? -1.363 3.467 -7.706 1.00 97.12 159 CYS A CA 1
ATOM 1240 C C . CYS A 1 159 ? -0.473 4.714 -7.801 1.00 97.12 159 CYS A C 1
ATOM 1242 O O . CYS A 1 159 ? -0.193 5.195 -8.899 1.00 97.12 159 CYS A O 1
ATOM 1244 N N . ALA A 1 160 ? 0.039 5.206 -6.671 1.00 96.62 160 ALA A N 1
ATOM 1245 C CA . ALA A 1 160 ? 0.744 6.481 -6.601 1.00 96.62 160 ALA A CA 1
ATOM 1246 C C . ALA A 1 160 ? 2.028 6.517 -7.440 1.00 96.62 160 ALA A C 1
ATOM 1248 O O . ALA A 1 160 ? 2.281 7.493 -8.145 1.00 96.62 160 ALA A O 1
ATOM 1249 N N . TYR A 1 161 ? 2.822 5.444 -7.432 1.00 94.62 161 TYR A N 1
ATOM 1250 C CA . TYR A 1 161 ? 4.052 5.385 -8.227 1.00 94.62 161 TYR A CA 1
ATOM 1251 C C . TYR A 1 161 ? 3.776 5.175 -9.717 1.00 94.62 161 TYR A C 1
ATOM 1253 O O . TYR A 1 161 ? 4.518 5.687 -10.558 1.00 94.62 161 TYR A O 1
ATOM 1261 N N . THR A 1 162 ? 2.712 4.447 -10.061 1.00 93.12 162 THR A N 1
ATOM 1262 C CA . THR A 1 162 ? 2.315 4.248 -11.458 1.00 93.12 162 THR A CA 1
ATOM 1263 C C . THR A 1 162 ? 1.771 5.537 -12.059 1.00 93.12 162 THR A C 1
ATOM 1265 O O . THR A 1 162 ? 2.185 5.911 -13.147 1.00 93.12 162 THR A O 1
ATOM 1268 N N . VAL A 1 163 ? 0.902 6.251 -11.347 1.00 92.69 163 VAL A N 1
ATOM 1269 C CA . VAL A 1 163 ? 0.322 7.521 -11.808 1.00 92.69 163 VAL A CA 1
ATOM 1270 C C . VAL A 1 163 ? 1.349 8.657 -11.767 1.00 92.69 163 VAL A C 1
ATOM 1272 O O . VAL A 1 163 ? 1.423 9.471 -12.690 1.00 92.69 163 VAL A O 1
ATOM 1275 N N . GLY A 1 164 ? 2.180 8.701 -10.722 1.00 91.44 164 GLY A N 1
ATOM 1276 C CA . GLY A 1 164 ? 3.239 9.697 -10.578 1.00 91.44 164 GLY A CA 1
ATOM 1277 C C . GLY A 1 164 ? 4.329 9.564 -11.642 1.00 91.44 164 GLY A C 1
ATOM 1278 O O . GLY A 1 164 ? 4.886 10.574 -12.071 1.00 91.44 164 GLY A O 1
ATOM 1279 N N . TYR A 1 165 ? 4.592 8.337 -12.106 1.00 87.94 165 TYR A N 1
ATOM 1280 C CA . TYR A 1 165 ? 5.593 8.033 -13.129 1.00 87.94 165 TYR A CA 1
ATOM 1281 C C . TYR A 1 165 ? 5.080 6.980 -14.135 1.00 87.94 165 TYR A C 1
ATOM 1283 O O . TYR A 1 165 ? 5.516 5.825 -14.079 1.00 87.94 165 TYR A O 1
ATOM 1291 N N . PRO A 1 166 ? 4.165 7.344 -15.059 1.00 72.75 166 PRO A N 1
ATOM 1292 C CA . PRO A 1 166 ? 3.390 6.412 -15.881 1.00 72.75 166 PRO A CA 1
ATOM 1293 C C . PRO A 1 166 ? 4.157 5.789 -17.042 1.00 72.75 166 PRO A C 1
ATOM 1295 O O . PRO A 1 166 ? 3.786 4.694 -17.458 1.00 72.75 166 PRO A O 1
ATOM 1298 N N . ASN A 1 167 ? 5.288 6.331 -17.497 1.00 65.06 167 ASN A N 1
ATOM 1299 C CA . ASN A 1 167 ? 6.160 5.591 -18.412 1.00 65.06 167 ASN A CA 1
ATOM 1300 C C . ASN A 1 167 ? 7.592 6.137 -18.448 1.00 65.06 167 ASN A C 1
ATOM 1302 O O . ASN A 1 167 ? 7.815 7.301 -18.129 1.00 65.06 167 ASN A O 1
ATOM 1306 N N . LYS A 1 168 ? 8.553 5.299 -18.860 1.00 57.62 168 LYS A N 1
ATOM 1307 C CA . LYS A 1 168 ? 9.948 5.728 -19.091 1.00 57.62 168 LYS A CA 1
ATOM 1308 C C . LYS A 1 168 ? 10.094 6.611 -20.336 1.00 57.62 168 LYS A C 1
ATOM 1310 O O . LYS A 1 168 ? 11.016 7.415 -20.385 1.00 57.62 168 LYS A O 1
ATOM 1315 N N . ASP A 1 169 ? 9.175 6.459 -21.289 1.00 51.03 169 ASP A N 1
ATOM 1316 C CA . ASP A 1 169 ? 9.227 7.110 -22.603 1.00 51.03 169 ASP A CA 1
ATOM 1317 C C . ASP A 1 169 ? 8.351 8.367 -22.692 1.00 51.03 169 ASP A C 1
ATOM 1319 O O . ASP A 1 169 ? 8.304 9.008 -23.740 1.00 51.03 169 ASP A O 1
ATOM 1323 N N . ALA A 1 170 ? 7.651 8.736 -21.609 1.00 50.00 170 ALA A N 1
ATOM 1324 C CA . ALA A 1 170 ? 6.989 10.031 -21.550 1.00 50.00 170 ALA A CA 1
ATOM 1325 C C . ALA A 1 170 ? 8.082 11.105 -21.587 1.00 50.00 170 ALA A C 1
ATOM 1327 O O . ALA A 1 170 ? 8.857 11.252 -20.639 1.00 50.00 170 ALA A O 1
ATOM 1328 N N . THR A 1 171 ? 8.176 11.800 -22.719 1.00 50.81 171 THR A N 1
ATOM 1329 C CA . THR A 1 171 ? 9.002 12.988 -22.909 1.00 50.81 171 THR A CA 1
ATOM 1330 C C . THR A 1 171 ? 8.594 14.022 -21.868 1.00 50.81 171 THR A C 1
ATOM 1332 O O . THR A 1 171 ? 7.634 14.751 -22.071 1.00 50.81 171 THR A O 1
ATOM 1335 N N . THR A 1 172 ? 9.338 14.006 -20.762 1.00 64.31 172 THR A N 1
ATOM 1336 C CA . THR A 1 172 ? 9.326 14.933 -19.625 1.00 64.31 172 THR A CA 1
ATOM 1337 C C . THR A 1 172 ? 8.034 14.943 -18.775 1.00 64.31 172 THR A C 1
ATOM 1339 O O . THR A 1 172 ? 6.935 14.654 -19.245 1.00 64.31 172 THR A O 1
ATOM 1342 N N . LEU A 1 173 ? 8.162 15.179 -17.458 1.00 68.62 173 LEU A N 1
ATOM 1343 C CA . LEU A 1 173 ? 7.016 15.134 -16.528 1.00 68.62 173 LEU A CA 1
ATOM 1344 C C . LEU A 1 173 ? 5.989 16.237 -16.813 1.00 68.62 173 LEU A C 1
ATOM 1346 O O . LEU A 1 173 ? 4.823 16.086 -16.460 1.00 68.62 173 LEU A O 1
ATOM 1350 N N . GLU A 1 174 ? 6.418 17.326 -17.445 1.00 65.19 174 GLU A N 1
ATOM 1351 C CA . GLU A 1 174 ? 5.600 18.484 -17.805 1.00 65.19 174 GLU A CA 1
ATOM 1352 C C . GLU A 1 174 ? 4.553 18.143 -18.872 1.00 65.19 174 GLU A C 1
ATOM 1354 O O . GLU A 1 174 ? 3.530 18.815 -18.960 1.00 65.19 174 GLU A O 1
ATOM 1359 N N . ALA A 1 175 ? 4.776 17.086 -19.660 1.00 73.31 175 ALA A N 1
ATOM 1360 C CA . ALA A 1 175 ? 3.800 16.589 -20.626 1.00 73.31 175 ALA A CA 1
ATOM 1361 C C . ALA A 1 175 ? 2.693 15.736 -19.979 1.00 73.31 175 ALA A C 1
ATOM 1363 O O . ALA A 1 175 ? 1.729 15.364 -20.650 1.00 73.31 175 ALA A O 1
ATOM 1364 N N . LEU A 1 176 ? 2.824 15.387 -18.694 1.00 83.00 176 LEU A N 1
ATOM 1365 C CA . LEU A 1 176 ? 1.822 14.602 -17.984 1.00 83.00 176 LEU A CA 1
ATOM 1366 C C . LEU A 1 176 ? 0.724 15.503 -17.433 1.00 83.00 176 LEU A C 1
ATOM 1368 O O . LEU A 1 176 ? 0.997 16.530 -16.813 1.00 83.00 176 LEU A O 1
ATOM 1372 N N . THR A 1 177 ? -0.519 15.036 -17.538 1.00 86.31 177 THR A N 1
ATOM 1373 C CA . THR A 1 177 ? -1.657 15.650 -16.851 1.00 86.31 177 THR A CA 1
ATOM 1374 C C . THR A 1 177 ? -1.337 15.842 -15.357 1.00 86.31 177 THR A C 1
ATOM 1376 O O . THR A 1 177 ? -0.791 14.921 -14.716 1.00 86.31 177 THR A O 1
ATOM 1379 N N . PRO A 1 178 ? -1.620 17.029 -14.786 1.00 90.75 178 PRO A N 1
ATOM 1380 C CA . PRO A 1 178 ? -1.505 17.274 -13.355 1.00 90.75 178 PRO A CA 1
ATOM 1381 C C . PRO A 1 178 ? -2.288 16.241 -12.548 1.00 90.75 178 PRO A C 1
ATOM 1383 O O . PRO A 1 178 ? -3.373 15.818 -12.949 1.00 90.75 178 PRO A O 1
ATOM 1386 N N . ILE A 1 179 ? -1.754 15.837 -11.392 1.00 93.56 179 ILE A N 1
ATOM 1387 C CA . ILE A 1 179 ? -2.375 14.778 -10.589 1.00 93.56 179 ILE A CA 1
ATOM 1388 C C . ILE A 1 179 ? -3.795 15.146 -10.205 1.00 93.56 179 ILE A C 1
ATOM 1390 O O . ILE A 1 179 ? -4.651 14.280 -10.279 1.00 93.56 179 ILE A O 1
ATOM 1394 N N . MET A 1 180 ? -4.060 16.408 -9.868 1.00 91.62 180 MET A N 1
ATOM 1395 C CA . MET A 1 180 ? -5.385 16.896 -9.471 1.00 91.62 180 MET A CA 1
ATOM 1396 C C . MET A 1 180 ? -6.415 16.926 -10.609 1.00 91.62 180 MET A C 1
ATOM 1398 O O . MET A 1 180 ? -7.608 16.979 -10.335 1.00 91.62 180 MET A O 1
ATOM 1402 N N . GLU A 1 181 ? -5.981 16.850 -11.868 1.00 92.56 181 GLU A N 1
ATOM 1403 C CA . GLU A 1 181 ? -6.860 16.889 -13.047 1.00 92.56 181 GLU A CA 1
ATOM 1404 C C . GLU A 1 181 ? -7.223 15.493 -13.572 1.00 92.56 181 GLU A C 1
ATOM 1406 O O . GLU A 1 181 ? -8.089 15.352 -14.435 1.00 92.56 181 GLU A O 1
ATOM 1411 N N . LEU A 1 182 ? -6.584 14.439 -13.057 1.00 92.19 182 LEU A N 1
ATOM 1412 C CA . LEU A 1 182 ? -6.916 13.066 -13.436 1.00 92.19 182 LEU A CA 1
ATOM 1413 C C . LEU A 1 182 ? -8.323 12.666 -12.940 1.00 92.19 182 LEU A C 1
ATOM 1415 O O . LEU A 1 182 ? -8.765 13.167 -11.904 1.00 92.19 182 LEU A O 1
ATOM 1419 N N . PRO A 1 183 ? -9.030 11.742 -13.615 1.00 93.38 183 PRO A N 1
ATOM 1420 C CA . PRO A 1 183 ? -10.325 11.245 -13.142 1.00 93.38 183 PRO A CA 1
ATOM 1421 C C . PRO A 1 183 ? -10.228 10.571 -11.766 1.00 93.38 183 PRO A C 1
ATOM 1423 O O . PRO A 1 183 ? -9.261 9.857 -11.497 1.00 93.38 183 PRO A O 1
ATOM 1426 N N . ASP A 1 184 ? -11.243 10.736 -10.912 1.00 92.12 184 ASP A N 1
ATOM 1427 C CA . ASP A 1 184 ? -11.282 10.128 -9.568 1.00 92.12 184 ASP A CA 1
ATOM 1428 C C . ASP A 1 184 ? -11.202 8.595 -9.615 1.00 92.12 184 ASP A C 1
ATOM 1430 O O . ASP A 1 184 ? -10.645 7.955 -8.724 1.00 92.12 184 ASP A O 1
ATOM 1434 N N . GLU A 1 185 ? -11.717 7.994 -10.686 1.00 92.56 185 GLU A N 1
ATOM 1435 C CA . GLU A 1 185 ? -11.681 6.563 -10.977 1.00 92.56 185 GLU A CA 1
ATOM 1436 C C . GLU A 1 185 ? -10.267 5.983 -10.956 1.00 92.56 185 GLU A C 1
ATOM 1438 O O . GLU A 1 185 ? -10.103 4.825 -10.578 1.00 92.56 185 GLU A O 1
ATOM 1443 N N . VAL A 1 186 ? -9.254 6.779 -11.314 1.00 94.56 186 VAL A N 1
ATOM 1444 C CA . VAL A 1 186 ? -7.844 6.363 -11.303 1.00 94.56 186 VAL A CA 1
ATOM 1445 C C . VAL A 1 186 ? -7.378 6.022 -9.887 1.00 94.56 186 VAL A C 1
ATOM 1447 O O . VAL A 1 186 ? -6.567 5.119 -9.705 1.00 94.56 186 VAL A O 1
ATOM 1450 N N . PHE A 1 187 ? -7.907 6.715 -8.881 1.00 96.00 187 PHE A N 1
ATOM 1451 C CA . PHE A 1 187 ? -7.463 6.610 -7.492 1.00 96.00 187 PHE A CA 1
ATOM 1452 C C . PHE A 1 187 ? -8.370 5.715 -6.643 1.00 96.00 187 PHE A C 1
ATOM 1454 O O . PHE A 1 187 ? -8.213 5.637 -5.421 1.00 96.00 187 PHE A O 1
ATOM 1461 N N . LYS A 1 188 ? -9.339 5.033 -7.263 1.00 94.69 188 LYS A N 1
ATOM 1462 C CA . LYS A 1 188 ? -10.198 4.076 -6.567 1.00 94.69 188 LYS A CA 1
ATOM 1463 C C . LYS A 1 188 ? -9.423 2.804 -6.245 1.00 94.69 188 LYS A C 1
ATOM 1465 O O . LYS A 1 188 ? -8.719 2.245 -7.086 1.00 94.69 188 LYS A O 1
ATOM 1470 N N . TRP A 1 189 ? -9.597 2.322 -5.020 1.00 95.31 189 TRP A N 1
ATOM 1471 C CA . TRP A 1 189 ? -9.187 0.974 -4.643 1.00 95.31 189 TRP A CA 1
ATOM 1472 C C . TRP A 1 189 ? -9.852 -0.067 -5.561 1.00 95.31 189 TRP A C 1
ATOM 1474 O O . TRP A 1 189 ? -11.052 0.076 -5.831 1.00 95.31 189 TRP A O 1
ATOM 1484 N N . PRO A 1 190 ? -9.144 -1.119 -6.018 1.00 94.94 190 PRO A N 1
ATOM 1485 C CA . PRO A 1 190 ? -9.713 -2.106 -6.923 1.00 94.94 190 PRO A CA 1
ATOM 1486 C C . PRO A 1 190 ? -10.900 -2.805 -6.268 1.00 94.94 190 PRO A C 1
ATOM 1488 O O . PRO A 1 190 ? -10.874 -3.143 -5.083 1.00 94.94 190 PRO A O 1
ATOM 1491 N N . ASN A 1 191 ? -11.967 -3.024 -7.031 1.00 91.12 191 ASN A N 1
ATOM 1492 C CA . ASN A 1 191 ? -13.186 -3.623 -6.484 1.00 91.12 191 ASN A CA 1
ATOM 1493 C C . ASN A 1 191 ? -12.993 -5.099 -6.099 1.00 91.12 191 ASN A C 1
ATOM 1495 O O . ASN A 1 191 ? -13.657 -5.587 -5.185 1.00 91.12 191 ASN A O 1
ATOM 1499 N N . ASP A 1 192 ? -12.089 -5.793 -6.786 1.00 94.38 192 ASP A N 1
ATOM 1500 C CA . ASP A 1 192 ? -11.707 -7.187 -6.570 1.00 94.38 192 ASP A CA 1
ATOM 1501 C C . ASP A 1 192 ? -10.563 -7.362 -5.553 1.00 94.38 192 ASP A C 1
ATOM 1503 O O . ASP A 1 192 ? -10.348 -8.470 -5.061 1.00 94.38 192 ASP A O 1
ATOM 1507 N N . LEU A 1 193 ? -9.883 -6.281 -5.147 1.00 95.81 193 LEU A N 1
ATOM 1508 C CA . LEU A 1 193 ? -9.021 -6.266 -3.960 1.00 95.81 193 LEU A CA 1
ATOM 1509 C C . LEU A 1 193 ? -9.890 -5.985 -2.723 1.00 95.81 193 LEU A C 1
ATOM 1511 O O . LEU A 1 193 ? -10.053 -4.851 -2.271 1.00 95.81 193 LEU A O 1
ATOM 1515 N N . CYS A 1 194 ? -10.550 -7.036 -2.240 1.00 92.62 194 CYS A N 1
ATOM 1516 C CA . CYS A 1 194 ? -11.646 -6.949 -1.277 1.00 92.62 194 CYS A CA 1
ATOM 1517 C C . CYS A 1 194 ? -11.259 -6.464 0.131 1.00 92.62 194 CYS A C 1
ATOM 1519 O O . CYS A 1 194 ? -12.101 -5.876 0.814 1.00 92.62 194 CYS A O 1
ATOM 1521 N N . LEU A 1 195 ? -10.029 -6.711 0.587 1.00 95.50 195 LEU A N 1
ATOM 1522 C CA . LEU A 1 195 ? -9.508 -6.131 1.822 1.00 95.50 195 LEU A CA 1
ATOM 1523 C C . LEU A 1 195 ? -9.034 -4.702 1.556 1.00 95.50 195 LEU A C 1
ATOM 1525 O O . LEU A 1 195 ? -8.483 -4.392 0.502 1.00 95.50 195 LEU A O 1
ATOM 1529 N N . ARG A 1 196 ? -9.242 -3.829 2.541 1.00 94.44 196 ARG A N 1
ATOM 1530 C CA . ARG A 1 196 ? -8.825 -2.424 2.506 1.00 94.44 196 ARG A CA 1
ATOM 1531 C C . ARG A 1 196 ? -8.213 -2.056 3.850 1.00 94.44 196 ARG A C 1
ATOM 1533 O O . ARG A 1 196 ? -8.650 -2.602 4.868 1.00 94.44 196 ARG A O 1
ATOM 1540 N N . PRO A 1 197 ? -7.247 -1.132 3.899 1.00 97.19 197 PRO A N 1
ATOM 1541 C CA . PRO A 1 197 ? -6.711 -0.681 5.171 1.00 97.19 197 PRO A CA 1
ATOM 1542 C C . PRO A 1 197 ? -7.803 0.012 5.993 1.00 97.19 197 PRO A C 1
ATOM 1544 O O . PRO A 1 197 ? -8.629 0.784 5.491 1.00 97.19 197 PRO A O 1
ATOM 1547 N N . HIS A 1 198 ? -7.791 -0.262 7.293 1.00 96.75 198 HIS A N 1
ATOM 1548 C CA . HIS A 1 198 ? -8.578 0.493 8.260 1.00 96.75 198 HIS A CA 1
ATOM 1549 C C . HIS A 1 198 ? -7.985 1.888 8.451 1.00 96.75 198 HIS A C 1
ATOM 1551 O O . HIS A 1 198 ? -8.722 2.850 8.650 1.00 96.75 198 HIS A O 1
ATOM 1557 N N . LEU A 1 199 ? -6.660 1.983 8.362 1.00 97.50 199 LEU A N 1
ATOM 1558 C CA . LEU A 1 199 ? -5.913 3.219 8.489 1.00 97.50 199 LEU A CA 1
ATOM 1559 C C . LEU A 1 199 ? -4.768 3.234 7.477 1.00 97.50 199 LEU A C 1
ATOM 1561 O O . LEU A 1 199 ? -3.912 2.353 7.501 1.00 97.50 199 LEU A O 1
ATOM 1565 N N . LEU A 1 200 ? -4.750 4.243 6.615 1.00 97.94 200 LEU A N 1
ATOM 1566 C CA . LEU A 1 200 ? -3.626 4.566 5.745 1.00 97.94 200 LEU A CA 1
ATOM 1567 C C . LEU A 1 200 ? -2.840 5.725 6.367 1.00 97.94 200 LEU A C 1
ATOM 1569 O O . LEU A 1 200 ? -3.377 6.820 6.538 1.00 97.94 200 LEU A O 1
ATOM 1573 N N . LEU A 1 201 ? -1.575 5.488 6.705 1.00 97.88 201 LEU A N 1
ATOM 1574 C CA . LEU A 1 201 ? -0.650 6.492 7.223 1.00 97.88 201 LEU A CA 1
ATOM 1575 C C . LEU A 1 201 ? 0.282 6.965 6.108 1.00 97.88 201 LEU A C 1
ATOM 1577 O O . LEU A 1 201 ? 1.119 6.202 5.631 1.00 97.88 201 LEU A O 1
ATOM 1581 N N . ILE A 1 202 ? 0.176 8.233 5.718 1.00 97.75 202 ILE A N 1
ATOM 1582 C CA . ILE A 1 202 ? 1.026 8.846 4.694 1.00 97.75 202 ILE A CA 1
ATOM 1583 C C . ILE A 1 202 ? 2.172 9.588 5.384 1.00 97.75 202 ILE A C 1
ATOM 1585 O O . ILE A 1 202 ? 1.977 10.630 6.008 1.00 97.75 202 ILE A O 1
ATOM 1589 N N . MET A 1 203 ? 3.389 9.065 5.260 1.00 96.69 203 MET A N 1
ATOM 1590 C CA . MET A 1 203 ? 4.598 9.700 5.776 1.00 96.69 203 MET A CA 1
ATOM 1591 C C . MET A 1 203 ? 4.991 10.892 4.900 1.00 96.69 203 MET A C 1
ATOM 1593 O O . MET A 1 203 ? 5.475 10.719 3.777 1.00 96.69 203 MET A O 1
ATOM 1597 N N . GLN A 1 204 ? 4.821 12.096 5.438 1.00 94.44 204 GLN A N 1
ATOM 1598 C CA . GLN A 1 204 ? 5.239 13.345 4.809 1.00 94.44 204 GLN A CA 1
ATOM 1599 C C . GLN A 1 204 ? 6.663 13.675 5.244 1.00 94.44 204 GLN A C 1
ATOM 1601 O O . GLN A 1 204 ? 6.950 13.738 6.435 1.00 94.44 204 GLN A O 1
ATOM 1606 N N . ILE A 1 205 ? 7.567 13.847 4.282 1.00 93.25 205 ILE A N 1
ATOM 1607 C CA . ILE A 1 205 ? 8.976 14.134 4.549 1.00 93.25 205 ILE A CA 1
ATOM 1608 C C . ILE A 1 205 ? 9.462 15.256 3.643 1.00 93.25 205 ILE A C 1
ATOM 1610 O O . ILE A 1 205 ? 9.197 15.252 2.439 1.00 93.25 205 ILE A O 1
ATOM 1614 N N . ASP A 1 206 ? 10.222 16.175 4.221 1.00 92.19 206 ASP A N 1
ATOM 1615 C CA . ASP A 1 206 ? 10.852 17.261 3.496 1.00 92.19 206 ASP A CA 1
ATOM 1616 C C . ASP A 1 206 ? 11.920 16.692 2.552 1.00 92.19 206 ASP A C 1
ATOM 1618 O O . ASP A 1 206 ? 12.713 15.823 2.947 1.00 92.19 206 ASP A O 1
ATOM 1622 N N . PRO A 1 207 ? 12.011 17.186 1.303 1.00 89.25 207 PRO A N 1
ATOM 1623 C CA . PRO A 1 207 ? 12.973 16.677 0.328 1.00 89.25 207 PRO A CA 1
ATOM 1624 C C . PRO A 1 207 ? 14.420 16.711 0.826 1.00 89.25 207 PRO A C 1
ATOM 1626 O O . PRO A 1 207 ? 15.198 15.805 0.526 1.00 89.25 207 PRO A O 1
ATOM 1629 N N . GLN A 1 208 ? 14.782 17.733 1.607 1.00 90.12 208 GLN A N 1
ATOM 1630 C CA . GLN A 1 208 ? 16.118 17.863 2.178 1.00 90.12 208 GLN A CA 1
ATOM 1631 C C . GLN A 1 208 ? 16.395 16.792 3.239 1.00 90.12 208 GLN A C 1
ATOM 1633 O O . GLN A 1 208 ? 17.367 16.053 3.096 1.00 90.12 208 GLN A O 1
ATOM 1638 N N . VAL A 1 209 ? 15.510 16.638 4.231 1.00 91.69 209 VAL A N 1
ATOM 1639 C CA . VAL A 1 209 ? 15.641 15.610 5.280 1.00 91.69 209 VAL A CA 1
ATOM 1640 C C . VAL A 1 209 ? 15.688 14.213 4.659 1.00 91.69 209 VAL A C 1
ATOM 1642 O O . VAL A 1 209 ? 16.488 13.362 5.056 1.00 91.69 209 VAL A O 1
ATOM 1645 N N . ARG A 1 210 ? 14.871 13.968 3.628 1.00 92.00 210 ARG A N 1
ATOM 1646 C CA . ARG A 1 210 ? 14.911 12.721 2.860 1.00 92.00 210 ARG A CA 1
ATOM 1647 C C . ARG A 1 210 ? 16.291 12.490 2.235 1.00 92.00 210 ARG A C 1
ATOM 1649 O O . ARG A 1 210 ? 16.816 11.387 2.372 1.00 92.00 210 ARG A O 1
ATOM 1656 N N . ARG A 1 211 ? 16.869 13.485 1.547 1.00 87.94 211 ARG A N 1
ATOM 1657 C CA . ARG A 1 211 ? 18.201 13.368 0.919 1.00 87.94 211 ARG A CA 1
ATOM 1658 C C . ARG A 1 211 ? 19.278 13.044 1.947 1.00 87.94 211 ARG A C 1
ATOM 1660 O O . ARG A 1 211 ? 19.981 12.056 1.767 1.00 87.94 211 ARG A O 1
ATOM 1667 N N . GLU A 1 212 ? 19.315 13.770 3.060 1.00 89.75 212 GLU A N 1
ATOM 1668 C CA . GLU A 1 212 ? 20.270 13.530 4.150 1.00 89.75 212 GLU A CA 1
ATOM 1669 C C . GLU A 1 212 ? 20.171 12.085 4.678 1.00 89.75 212 GLU A C 1
ATOM 1671 O O . GLU A 1 212 ? 21.180 11.401 4.860 1.00 89.75 212 GLU A O 1
ATOM 1676 N N . ARG A 1 213 ? 18.950 11.548 4.830 1.00 87.75 213 ARG A N 1
ATOM 1677 C CA . ARG A 1 213 ? 18.726 10.141 5.219 1.00 87.75 213 ARG A CA 1
ATOM 1678 C C . ARG A 1 213 ? 19.132 9.131 4.145 1.00 87.75 213 ARG A C 1
ATOM 1680 O O . ARG A 1 213 ? 19.506 8.005 4.474 1.00 87.75 213 ARG A O 1
ATOM 1687 N N . VAL A 1 214 ? 18.993 9.458 2.861 1.00 86.62 214 VAL A N 1
ATOM 1688 C CA . VAL A 1 214 ? 19.465 8.607 1.752 1.00 86.62 214 VAL A CA 1
ATOM 1689 C C . VAL A 1 214 ? 20.994 8.564 1.744 1.00 86.62 214 VAL A C 1
ATOM 1691 O O . VAL A 1 214 ? 21.570 7.479 1.687 1.00 86.62 214 VAL A O 1
ATOM 1694 N N . GLU A 1 215 ? 21.645 9.715 1.883 1.00 85.44 215 GLU A N 1
ATOM 1695 C CA . GLU A 1 215 ? 23.104 9.851 1.901 1.00 85.44 215 GLU A CA 1
ATOM 1696 C C . GLU A 1 215 ? 23.725 9.158 3.120 1.00 85.44 215 GLU A C 1
ATOM 1698 O O . GLU A 1 215 ? 24.665 8.374 2.976 1.00 85.44 215 GLU A O 1
ATOM 1703 N N . ALA A 1 216 ? 23.141 9.331 4.310 1.00 83.81 216 ALA A N 1
ATOM 1704 C CA . ALA A 1 216 ? 23.575 8.636 5.523 1.00 83.81 216 ALA A CA 1
ATOM 1705 C C . ALA A 1 216 ? 23.471 7.100 5.403 1.00 83.81 216 ALA A C 1
ATOM 1707 O O . ALA A 1 216 ? 24.299 6.359 5.939 1.00 83.81 216 ALA A O 1
ATOM 1708 N N . ARG A 1 217 ? 22.470 6.589 4.668 1.00 77.25 217 ARG A N 1
ATOM 1709 C CA . ARG A 1 217 ? 22.336 5.147 4.383 1.00 77.25 217 ARG A CA 1
ATOM 1710 C C . ARG A 1 217 ? 23.418 4.628 3.437 1.00 77.25 217 ARG A C 1
ATOM 1712 O O . ARG A 1 217 ? 23.751 3.444 3.527 1.00 77.25 217 ARG A O 1
ATOM 1719 N N . ALA A 1 218 ? 23.927 5.479 2.546 1.00 71.69 218 ALA A N 1
ATOM 1720 C CA . ALA A 1 218 ? 25.009 5.148 1.625 1.00 71.69 218 ALA A CA 1
ATOM 1721 C C . ALA A 1 218 ? 26.385 5.177 2.314 1.00 71.69 218 ALA A C 1
ATOM 1723 O O . ALA A 1 218 ? 27.237 4.349 2.003 1.00 71.69 218 ALA A O 1
ATOM 1724 N N . SER A 1 219 ? 26.593 6.077 3.283 1.00 64.19 219 SER A N 1
ATOM 1725 C CA . SER A 1 219 ? 27.876 6.241 3.984 1.00 64.19 219 SER A CA 1
ATOM 1726 C C . SER A 1 219 ? 28.124 5.229 5.112 1.00 64.19 219 SER A C 1
ATOM 1728 O O . SER A 1 219 ? 29.274 4.927 5.420 1.00 64.19 219 SER A O 1
ATOM 1730 N N . THR A 1 220 ? 27.079 4.642 5.703 1.00 61.91 220 THR A N 1
ATOM 1731 C CA . THR A 1 220 ? 27.174 3.728 6.866 1.00 61.91 220 THR A CA 1
ATOM 1732 C C . THR A 1 220 ? 27.521 2.261 6.534 1.00 61.91 220 THR A C 1
ATOM 1734 O O . THR A 1 220 ? 27.293 1.367 7.344 1.00 61.91 220 THR A O 1
ATOM 1737 N N . GLY A 1 221 ? 28.123 1.982 5.371 1.00 48.97 221 GLY A N 1
ATOM 1738 C CA . GLY A 1 221 ? 28.883 0.738 5.147 1.00 48.97 221 GLY A CA 1
ATOM 1739 C C . GLY A 1 221 ? 28.083 -0.565 4.998 1.00 48.97 221 GLY A C 1
ATOM 1740 O O . GLY A 1 221 ? 28.646 -1.649 5.131 1.00 48.97 221 GLY A O 1
ATOM 1741 N N . GLY A 1 222 ? 26.792 -0.506 4.674 1.00 44.19 222 GLY A N 1
ATOM 1742 C CA . GLY A 1 222 ? 25.980 -1.691 4.373 1.00 44.19 222 GLY A CA 1
ATOM 1743 C C . GLY A 1 222 ? 26.177 -2.246 2.955 1.00 44.19 222 GLY A C 1
ATOM 1744 O O . GLY A 1 222 ? 25.182 -2.398 2.257 1.00 44.19 222 GLY A O 1
ATOM 1745 N N . GLY A 1 223 ? 27.420 -2.515 2.532 1.00 39.47 223 GLY A N 1
ATOM 1746 C CA . GLY A 1 223 ? 27.768 -3.187 1.267 1.00 39.47 223 GLY A CA 1
ATOM 1747 C C . GLY A 1 223 ? 27.300 -2.503 -0.033 1.00 39.47 223 GLY A C 1
ATOM 1748 O O . GLY A 1 223 ? 26.489 -1.583 -0.047 1.00 39.47 223 GLY A O 1
ATOM 1749 N N . ALA A 1 224 ? 27.792 -2.985 -1.175 1.00 37.66 224 ALA A N 1
ATOM 1750 C CA . ALA A 1 224 ? 27.477 -2.475 -2.516 1.00 37.66 224 ALA A CA 1
ATOM 1751 C C . ALA A 1 224 ? 26.009 -2.697 -2.983 1.00 37.66 224 ALA A C 1
ATOM 1753 O O . ALA A 1 224 ? 25.710 -2.522 -4.161 1.00 37.66 224 ALA A O 1
ATOM 1754 N N . SER A 1 225 ? 25.071 -3.072 -2.098 1.00 45.47 225 SER A N 1
ATOM 1755 C CA . SER A 1 225 ? 23.705 -3.511 -2.451 1.00 45.47 225 SER A CA 1
ATOM 1756 C C . SER A 1 225 ? 22.577 -2.618 -1.897 1.00 45.47 225 SER A C 1
ATOM 1758 O O . SER A 1 225 ? 21.560 -3.114 -1.406 1.00 45.47 225 SER A O 1
ATOM 1760 N N . ARG A 1 226 ? 22.726 -1.290 -1.957 1.00 54.34 226 ARG A N 1
ATOM 1761 C CA . ARG A 1 226 ? 21.658 -0.334 -1.581 1.00 54.34 226 ARG A CA 1
ATOM 1762 C C . ARG A 1 226 ? 21.339 0.722 -2.641 1.00 54.34 226 ARG A C 1
ATOM 1764 O O . ARG A 1 226 ? 20.689 1.715 -2.326 1.00 54.34 226 ARG A O 1
ATOM 1771 N N . PHE A 1 227 ? 21.737 0.520 -3.898 1.00 62.56 227 PHE A N 1
ATOM 1772 C CA . PHE A 1 227 ? 21.198 1.340 -4.984 1.00 62.56 227 PHE A CA 1
ATOM 1773 C C . PHE A 1 227 ? 19.696 1.055 -5.122 1.00 62.56 227 PHE A C 1
ATOM 1775 O O . PHE A 1 227 ? 19.297 0.004 -5.620 1.00 62.56 227 PHE A O 1
ATOM 1782 N N . ASN A 1 228 ? 18.865 1.979 -4.643 1.00 78.12 228 ASN A N 1
ATOM 1783 C CA . ASN A 1 228 ? 17.432 1.980 -4.897 1.00 78.12 228 ASN A CA 1
ATOM 1784 C C . ASN A 1 228 ? 17.169 2.886 -6.111 1.00 78.12 228 ASN A C 1
ATOM 1786 O O . ASN A 1 228 ? 17.366 4.099 -6.002 1.00 78.12 228 ASN A O 1
ATOM 1790 N N . PRO A 1 229 ? 16.699 2.349 -7.252 1.00 83.31 229 PRO A N 1
ATOM 1791 C CA . PRO A 1 229 ? 16.431 3.150 -8.445 1.00 83.31 229 PRO A CA 1
ATOM 1792 C C . PRO A 1 229 ? 15.459 4.310 -8.199 1.00 83.31 229 PRO A C 1
ATOM 1794 O O . PRO A 1 229 ? 15.540 5.332 -8.876 1.00 83.31 229 PRO A O 1
ATOM 1797 N N . TRP A 1 230 ? 14.546 4.177 -7.234 1.00 86.44 230 TRP A N 1
ATOM 1798 C CA . TRP A 1 230 ? 13.637 5.260 -6.863 1.00 86.44 230 TRP A CA 1
ATOM 1799 C C . TRP A 1 230 ? 14.325 6.362 -6.066 1.00 86.44 230 TRP A C 1
ATOM 1801 O O . TRP A 1 230 ? 13.971 7.525 -6.242 1.00 86.44 230 TRP A O 1
ATOM 1811 N N . ASP A 1 231 ? 15.335 6.034 -5.254 1.00 86.88 231 ASP A N 1
ATOM 1812 C CA . ASP A 1 231 ? 16.095 7.055 -4.536 1.00 86.88 231 ASP A CA 1
ATOM 1813 C C . ASP A 1 231 ? 16.871 7.956 -5.511 1.00 86.88 231 ASP A C 1
ATOM 1815 O O . ASP A 1 231 ? 16.860 9.178 -5.344 1.00 86.88 231 ASP A O 1
ATOM 1819 N N . ASP A 1 232 ? 17.454 7.377 -6.567 1.00 85.12 232 ASP A N 1
ATOM 1820 C CA . ASP A 1 232 ? 18.108 8.109 -7.661 1.00 85.12 232 ASP A CA 1
ATOM 1821 C C . ASP A 1 232 ? 17.105 8.956 -8.467 1.00 85.12 232 ASP A C 1
ATOM 1823 O O . ASP A 1 232 ? 17.312 10.157 -8.637 1.00 85.12 232 ASP A O 1
ATOM 1827 N N . ARG A 1 233 ? 15.966 8.380 -8.882 1.00 88.12 233 ARG A N 1
ATOM 1828 C CA . ARG A 1 233 ? 14.923 9.113 -9.630 1.00 88.12 233 ARG A CA 1
ATOM 1829 C C . ARG A 1 233 ? 14.377 10.313 -8.866 1.00 88.12 233 ARG A C 1
ATOM 1831 O O . ARG A 1 233 ? 14.313 11.400 -9.427 1.00 88.12 233 ARG A O 1
ATOM 1838 N N . LEU A 1 234 ? 14.020 10.129 -7.595 1.00 89.12 234 LEU A N 1
ATOM 1839 C CA . LEU A 1 234 ? 13.515 11.205 -6.735 1.00 89.12 234 LEU A CA 1
ATOM 1840 C C . LEU A 1 234 ? 14.560 12.301 -6.494 1.00 89.12 234 LEU A C 1
ATOM 1842 O O . LEU A 1 234 ? 14.199 13.430 -6.182 1.00 89.12 234 LEU A O 1
ATOM 1846 N N . SER A 1 235 ? 15.850 11.978 -6.617 1.00 86.06 235 SER A N 1
ATOM 1847 C CA . SER A 1 235 ? 16.929 12.961 -6.479 1.00 86.06 235 SER A CA 1
ATOM 1848 C C . SER A 1 235 ? 17.158 13.750 -7.769 1.00 86.06 235 SER A C 1
ATOM 1850 O O . SER A 1 235 ? 17.504 14.926 -7.706 1.00 86.06 235 SER A O 1
ATOM 1852 N N . ARG A 1 236 ? 16.944 13.123 -8.933 1.00 86.06 236 ARG A N 1
ATOM 1853 C CA . ARG A 1 236 ? 17.083 13.759 -10.253 1.00 86.06 236 ARG A CA 1
ATOM 1854 C C . ARG A 1 236 ? 15.853 14.553 -10.683 1.00 86.06 236 ARG A C 1
ATOM 1856 O O . ARG A 1 236 ? 15.995 15.470 -11.481 1.00 86.06 236 ARG A O 1
ATOM 1863 N N . ILE A 1 237 ? 14.673 14.172 -10.197 1.00 87.25 237 ILE A N 1
ATOM 1864 C CA . ILE A 1 237 ? 13.386 14.728 -10.621 1.00 87.25 237 ILE A CA 1
ATOM 1865 C C . ILE A 1 237 ? 12.597 15.158 -9.372 1.00 87.25 237 ILE A C 1
ATOM 1867 O O . ILE A 1 237 ? 11.814 14.364 -8.844 1.00 87.25 237 ILE A O 1
ATOM 1871 N N . PRO A 1 238 ? 12.824 16.374 -8.844 1.00 79.06 238 PRO A N 1
ATOM 1872 C CA . PRO A 1 238 ? 12.189 16.840 -7.608 1.00 79.06 238 PRO A CA 1
ATOM 1873 C C . PRO A 1 238 ? 10.652 16.798 -7.639 1.00 79.06 238 PRO A C 1
ATOM 1875 O O . PRO A 1 238 ? 10.017 16.416 -6.654 1.00 79.06 238 PRO A O 1
ATOM 1878 N N . GLU A 1 239 ? 10.051 17.113 -8.786 1.00 88.19 239 GLU A N 1
ATOM 1879 C CA . GLU A 1 239 ? 8.600 17.173 -9.005 1.00 88.19 239 GLU A CA 1
ATOM 1880 C C . GLU A 1 239 ? 7.946 15.790 -8.886 1.00 88.19 239 GLU A C 1
ATOM 1882 O O . GLU A 1 239 ? 6.765 15.674 -8.555 1.00 88.19 239 GLU A O 1
ATOM 1887 N N . LEU A 1 240 ? 8.715 14.716 -9.099 1.00 90.62 240 LEU A N 1
ATOM 1888 C CA . LEU A 1 240 ? 8.220 13.347 -8.986 1.00 90.62 240 LEU A CA 1
ATOM 1889 C C . LEU A 1 240 ? 7.733 13.035 -7.565 1.00 90.62 240 LEU A C 1
ATOM 1891 O O . LEU A 1 240 ? 6.714 12.368 -7.394 1.00 90.62 240 LEU A O 1
ATOM 1895 N N . GLY A 1 241 ? 8.444 13.525 -6.546 1.00 92.19 241 GLY A N 1
ATOM 1896 C CA . GLY A 1 241 ? 8.047 13.328 -5.152 1.00 92.19 241 GLY A CA 1
ATOM 1897 C C . GLY A 1 241 ? 6.701 13.983 -4.848 1.00 92.19 241 GLY A C 1
ATOM 1898 O O . GLY A 1 241 ? 5.850 13.362 -4.214 1.00 92.19 241 GLY A O 1
ATOM 1899 N N . VAL A 1 242 ? 6.490 15.196 -5.368 1.00 91.69 242 VAL A N 1
ATOM 1900 C CA . VAL A 1 242 ? 5.228 15.937 -5.232 1.00 91.69 242 VAL A CA 1
ATOM 1901 C C . VAL A 1 242 ? 4.091 15.164 -5.894 1.00 91.69 242 VAL A C 1
ATOM 1903 O O . VAL A 1 242 ? 3.106 14.857 -5.230 1.00 91.69 242 VAL A O 1
ATOM 1906 N N . ARG A 1 243 ? 4.271 14.730 -7.149 1.00 94.00 243 ARG A N 1
ATOM 1907 C CA . ARG A 1 243 ? 3.253 13.957 -7.880 1.00 94.00 243 ARG A CA 1
ATOM 1908 C C . ARG A 1 243 ? 2.856 12.666 -7.160 1.00 94.00 243 ARG A C 1
ATOM 1910 O O . ARG A 1 243 ? 1.680 12.307 -7.130 1.00 94.00 243 ARG A O 1
ATOM 1917 N N . ILE A 1 244 ? 3.818 11.947 -6.580 1.00 95.50 244 ILE A N 1
ATOM 1918 C CA . ILE A 1 244 ? 3.536 10.715 -5.828 1.00 95.50 244 ILE A CA 1
ATOM 1919 C C . ILE A 1 244 ? 2.746 11.029 -4.547 1.00 95.50 244 ILE A C 1
ATOM 1921 O O . ILE A 1 244 ? 1.770 10.342 -4.252 1.00 95.50 244 ILE A O 1
ATOM 1925 N N . LEU A 1 245 ? 3.126 12.071 -3.800 1.00 94.44 245 LEU A N 1
ATOM 1926 C CA . LEU A 1 245 ? 2.424 12.473 -2.575 1.00 94.44 245 LEU A CA 1
ATOM 1927 C C . LEU A 1 245 ? 1.001 12.983 -2.849 1.00 94.44 245 LEU A C 1
ATOM 1929 O O . LEU A 1 245 ? 0.077 12.602 -2.133 1.00 94.44 245 LEU A O 1
ATOM 1933 N N . GLU A 1 246 ? 0.807 13.766 -3.910 1.00 94.69 246 GLU A N 1
ATOM 1934 C CA . GLU A 1 246 ? -0.522 14.166 -4.393 1.00 94.69 246 GLU A CA 1
ATOM 1935 C C . GLU A 1 246 ? -1.351 12.957 -4.831 1.00 94.69 246 GLU A C 1
ATOM 1937 O O . GLU A 1 246 ? -2.557 12.905 -4.613 1.00 94.69 246 GLU A O 1
ATOM 1942 N N . SER A 1 247 ? -0.716 11.942 -5.420 1.00 96.38 247 SER A N 1
ATOM 1943 C CA . SER A 1 247 ? -1.438 10.729 -5.799 1.00 96.38 247 SER A CA 1
ATOM 1944 C C . SER A 1 247 ? -1.941 9.984 -4.565 1.00 96.38 247 SER A C 1
ATOM 1946 O O . SER A 1 247 ? -3.073 9.513 -4.576 1.00 96.38 247 SER A O 1
ATOM 1948 N N . PHE A 1 248 ? -1.150 9.915 -3.485 1.00 96.38 248 PHE A N 1
ATOM 1949 C CA . PHE A 1 248 ? -1.592 9.301 -2.231 1.00 96.38 248 PHE A CA 1
ATOM 1950 C C . PHE A 1 248 ? -2.803 10.009 -1.614 1.00 96.38 248 PHE A C 1
ATOM 1952 O O . PHE A 1 248 ? -3.696 9.330 -1.111 1.00 96.38 248 PHE A O 1
ATOM 1959 N N . SER A 1 249 ? -2.868 11.344 -1.665 1.00 92.31 249 SER A N 1
ATOM 1960 C CA . SER A 1 249 ? -3.983 12.098 -1.071 1.00 92.31 249 SER A CA 1
ATOM 1961 C C . SER A 1 249 ? -5.308 11.918 -1.816 1.00 92.31 249 SER A C 1
ATOM 1963 O O . SER A 1 249 ? -6.366 12.139 -1.231 1.00 92.31 249 SER A O 1
ATOM 1965 N N . ARG A 1 250 ? -5.266 11.489 -3.083 1.00 95.06 250 ARG A N 1
ATOM 1966 C CA . ARG A 1 250 ? -6.461 11.208 -3.891 1.00 95.06 250 ARG A CA 1
ATOM 1967 C C . ARG A 1 250 ? -6.989 9.781 -3.751 1.00 95.06 250 ARG A C 1
ATOM 1969 O O . ARG A 1 250 ? -8.080 9.500 -4.244 1.00 95.06 250 ARG A O 1
ATOM 1976 N N . ILE A 1 251 ? -6.248 8.875 -3.110 1.00 95.12 251 ILE A N 1
ATOM 1977 C CA . ILE A 1 251 ? -6.646 7.466 -3.008 1.00 95.12 251 ILE A CA 1
ATOM 1978 C C . ILE A 1 251 ? -7.900 7.312 -2.157 1.00 95.12 251 ILE A C 1
ATOM 1980 O O . ILE A 1 251 ? -7.966 7.749 -1.010 1.00 95.12 251 ILE A O 1
ATOM 1984 N N . THR A 1 252 ? -8.884 6.612 -2.718 1.00 93.12 252 THR A N 1
ATOM 1985 C CA . THR A 1 252 ? -10.144 6.282 -2.050 1.00 93.12 252 THR A CA 1
ATOM 1986 C C . THR A 1 252 ? -10.242 4.782 -1.813 1.00 93.12 252 THR A C 1
ATOM 1988 O O . THR A 1 252 ? -9.731 3.979 -2.591 1.00 93.12 252 THR A O 1
ATOM 1991 N N . GLY A 1 253 ? -10.910 4.380 -0.731 1.00 90.25 253 GLY A N 1
ATOM 1992 C CA . GLY A 1 253 ? -11.039 2.975 -0.338 1.00 90.25 253 GLY A CA 1
ATOM 1993 C C . GLY A 1 253 ? -10.593 2.676 1.094 1.00 90.25 253 GLY A C 1
ATOM 1994 O O . GLY A 1 253 ? -11.358 1.995 1.783 1.00 90.25 253 GLY A O 1
ATOM 1995 N N . PRO A 1 254 ? -9.431 3.178 1.564 1.00 93.88 254 PRO A N 1
ATOM 1996 C CA . PRO A 1 254 ? -9.091 3.179 2.986 1.00 93.88 254 PRO A CA 1
ATOM 1997 C C . PRO A 1 254 ? -10.215 3.787 3.834 1.00 93.88 254 PRO A C 1
ATOM 1999 O O . PRO A 1 254 ? -10.842 4.758 3.413 1.00 93.88 254 PRO A O 1
ATOM 2002 N N . ARG A 1 255 ? -10.472 3.242 5.033 1.00 89.25 255 ARG A N 1
ATOM 2003 C CA . ARG A 1 255 ? -11.525 3.787 5.926 1.00 89.25 255 ARG A CA 1
ATOM 2004 C C . ARG A 1 255 ? -11.140 5.126 6.553 1.00 89.25 255 ARG A C 1
ATOM 2006 O O . ARG A 1 255 ? -11.994 5.972 6.805 1.00 89.25 255 ARG A O 1
ATOM 2013 N N . ALA A 1 256 ? -9.853 5.294 6.828 1.00 90.62 256 ALA A N 1
ATOM 2014 C CA . ALA A 1 256 ? -9.274 6.527 7.325 1.00 90.62 256 ALA A CA 1
ATOM 2015 C C . ALA A 1 256 ? -7.901 6.737 6.686 1.00 90.62 256 ALA A C 1
ATOM 2017 O O . ALA A 1 256 ? -7.144 5.784 6.499 1.00 90.62 256 ALA A O 1
ATOM 2018 N N . VAL A 1 257 ? -7.582 7.994 6.392 1.00 93.38 257 VAL A N 1
ATOM 2019 C CA . VAL A 1 257 ? -6.283 8.425 5.874 1.00 93.38 257 VAL A CA 1
ATOM 2020 C C . VAL A 1 257 ? -5.745 9.495 6.811 1.00 93.38 257 VAL A C 1
ATOM 2022 O O . VAL A 1 257 ? -6.485 10.395 7.203 1.00 93.38 257 VAL A O 1
ATOM 2025 N N . GLN A 1 258 ? -4.484 9.375 7.216 1.00 94.81 258 GLN A N 1
ATOM 2026 C CA . GLN A 1 258 ? -3.835 10.309 8.132 1.00 94.81 258 GLN A CA 1
ATOM 2027 C C . GLN A 1 258 ? -2.402 10.579 7.689 1.00 94.81 258 GLN A C 1
ATOM 2029 O O . GLN A 1 258 ? -1.681 9.667 7.288 1.00 94.81 258 GLN A O 1
ATOM 2034 N N . SER A 1 259 ? -1.977 11.834 7.789 1.00 94.56 259 SER A N 1
ATOM 2035 C CA . SER A 1 259 ? -0.594 12.224 7.515 1.00 94.56 259 SER A CA 1
ATOM 2036 C C . SER A 1 259 ? 0.255 12.119 8.777 1.00 94.56 259 SER A C 1
ATOM 2038 O O . SER A 1 259 ? -0.183 12.492 9.863 1.00 94.56 259 SER A O 1
ATOM 2040 N N . VAL A 1 260 ? 1.493 11.652 8.631 1.00 95.12 260 VAL A N 1
ATOM 2041 C CA . VAL A 1 260 ? 2.484 11.590 9.712 1.00 95.12 260 VAL A CA 1
ATOM 2042 C C . VAL A 1 260 ? 3.702 12.413 9.304 1.00 95.12 260 VAL A C 1
ATOM 2044 O O . VAL A 1 260 ? 4.325 12.126 8.281 1.00 95.12 260 VAL A O 1
ATOM 2047 N N . ASP A 1 261 ? 4.049 13.419 10.111 1.00 95.12 261 ASP A N 1
ATOM 2048 C CA . ASP A 1 261 ? 5.275 14.210 9.947 1.00 95.12 261 ASP A CA 1
ATOM 2049 C C . ASP A 1 261 ? 6.500 13.322 10.191 1.00 95.12 261 ASP A C 1
ATOM 2051 O O . ASP A 1 261 ? 6.822 12.971 11.327 1.00 95.12 261 ASP A O 1
ATOM 2055 N N . ALA A 1 262 ? 7.179 12.950 9.110 1.00 95.12 262 ALA A N 1
ATOM 2056 C CA . ALA A 1 262 ? 8.339 12.076 9.120 1.00 95.12 262 ALA A CA 1
ATOM 2057 C C . ALA A 1 262 ? 9.668 12.838 9.202 1.00 95.12 262 ALA A C 1
ATOM 2059 O O . ALA A 1 262 ? 10.720 12.200 9.126 1.00 95.12 262 ALA A O 1
ATOM 2060 N N . ASN A 1 263 ? 9.662 14.165 9.376 1.00 94.56 263 ASN A N 1
ATOM 2061 C CA . ASN A 1 263 ? 10.886 14.968 9.475 1.00 94.56 263 ASN A CA 1
ATOM 2062 C C . ASN A 1 263 ? 11.634 14.771 10.800 1.00 94.56 263 ASN A C 1
ATOM 2064 O O . ASN A 1 263 ? 12.842 14.993 10.885 1.00 94.56 263 ASN A O 1
ATOM 2068 N N . ARG A 1 264 ? 10.929 14.309 11.836 1.00 92.81 264 ARG A N 1
ATOM 2069 C CA . ARG A 1 264 ? 11.445 14.156 13.204 1.00 92.81 264 ARG A CA 1
ATOM 2070 C C . ARG A 1 264 ? 12.236 12.855 13.398 1.00 92.81 264 ARG A C 1
ATOM 2072 O O . ARG A 1 264 ? 12.357 12.043 12.480 1.00 92.81 264 ARG A O 1
ATOM 2079 N N . SER A 1 265 ? 12.783 12.661 14.601 1.00 91.38 265 SER A N 1
ATOM 2080 C CA . SER A 1 265 ? 13.430 11.403 15.004 1.00 91.38 265 SER A CA 1
ATOM 2081 C C . SER A 1 265 ? 12.473 10.212 14.911 1.00 91.38 265 SER A C 1
ATOM 2083 O O . SER A 1 265 ? 11.254 10.376 14.969 1.00 91.38 265 SER A O 1
ATOM 2085 N N . ILE A 1 266 ? 13.028 9.004 14.801 1.00 91.88 266 ILE A N 1
ATOM 2086 C CA . ILE A 1 266 ? 12.253 7.761 14.676 1.00 91.88 266 ILE A CA 1
ATOM 2087 C C . ILE A 1 266 ? 11.274 7.607 15.848 1.00 91.88 266 ILE A C 1
ATOM 2089 O O . ILE A 1 266 ? 10.124 7.233 15.637 1.00 91.88 266 ILE A O 1
ATOM 2093 N N . GLU A 1 267 ? 11.707 7.943 17.061 1.00 94.12 267 GLU A N 1
ATOM 2094 C CA . GLU A 1 267 ? 10.915 7.857 18.289 1.00 94.12 267 GLU A CA 1
ATOM 2095 C C . GLU A 1 267 ? 9.717 8.811 18.243 1.00 94.12 267 GLU A C 1
ATOM 2097 O O . GLU A 1 267 ? 8.589 8.389 18.485 1.00 94.12 267 GLU A O 1
ATOM 2102 N N . ASN A 1 268 ? 9.939 10.065 17.838 1.00 94.81 268 ASN A N 1
ATOM 2103 C CA . ASN A 1 268 ? 8.879 11.069 17.733 1.00 94.81 268 ASN A CA 1
ATOM 2104 C C . ASN A 1 268 ? 7.877 10.722 16.623 1.00 94.81 268 ASN A C 1
ATOM 2106 O O . ASN A 1 268 ? 6.675 10.938 16.771 1.00 94.81 268 ASN A O 1
ATOM 2110 N N . VAL A 1 269 ? 8.363 10.176 15.505 1.00 96.12 269 VAL A N 1
ATOM 2111 C CA . VAL A 1 269 ? 7.507 9.701 14.410 1.00 96.12 269 VAL A CA 1
ATOM 2112 C C . VAL A 1 269 ? 6.657 8.514 14.875 1.00 96.12 269 VAL A C 1
ATOM 2114 O O . VAL A 1 269 ? 5.458 8.479 14.602 1.00 96.12 269 VAL A O 1
ATOM 2117 N N . ALA A 1 270 ? 7.246 7.566 15.610 1.00 96.81 270 ALA A N 1
ATOM 2118 C CA . ALA A 1 270 ? 6.531 6.420 16.163 1.00 96.81 270 ALA A CA 1
ATOM 2119 C C . ALA A 1 270 ? 5.482 6.836 17.203 1.00 96.81 270 ALA A C 1
ATOM 2121 O O . ALA A 1 270 ? 4.360 6.334 17.166 1.00 96.81 270 ALA A O 1
ATOM 2122 N N . GLU A 1 271 ? 5.802 7.782 18.087 1.00 96.25 271 GLU A N 1
ATOM 2123 C CA . GLU A 1 271 ? 4.852 8.328 19.059 1.00 96.25 271 GLU A CA 1
ATOM 2124 C C . GLU A 1 271 ? 3.681 9.041 18.369 1.00 96.25 271 GLU A C 1
ATOM 2126 O O . GLU A 1 271 ? 2.519 8.776 18.689 1.00 96.25 271 GLU A O 1
ATOM 2131 N N . SER A 1 272 ? 3.975 9.873 17.365 1.00 95.94 272 SER A N 1
ATOM 2132 C CA . SER A 1 272 ? 2.963 10.550 16.549 1.00 95.94 272 SER A CA 1
ATOM 2133 C C . SER A 1 272 ? 2.034 9.546 15.859 1.00 95.94 272 SER A C 1
ATOM 2135 O O . SER A 1 272 ? 0.814 9.626 16.010 1.00 95.94 272 SER A O 1
ATOM 2137 N N . ALA A 1 273 ? 2.588 8.520 15.205 1.00 97.31 273 ALA A N 1
ATOM 2138 C CA . ALA A 1 273 ? 1.795 7.453 14.597 1.00 97.31 273 ALA A CA 1
ATOM 2139 C C . ALA A 1 273 ? 0.946 6.697 15.640 1.00 97.31 273 ALA A C 1
ATOM 2141 O O . ALA A 1 273 ? -0.245 6.464 15.426 1.00 97.31 273 ALA A O 1
ATOM 2142 N N . MET A 1 274 ? 1.514 6.367 16.804 1.00 97.44 274 MET A N 1
ATOM 2143 C CA . MET A 1 274 ? 0.797 5.679 17.883 1.00 97.44 274 MET A CA 1
ATOM 2144 C C . MET A 1 274 ? -0.347 6.505 18.480 1.00 97.44 274 MET A C 1
ATOM 2146 O O . MET A 1 274 ? -1.345 5.920 18.910 1.00 97.44 274 MET A O 1
ATOM 2150 N N . SER A 1 275 ? -0.239 7.838 18.488 1.00 95.50 275 SER A N 1
ATOM 2151 C CA . SER A 1 275 ? -1.313 8.731 18.947 1.00 95.50 275 SER A CA 1
ATOM 2152 C C . SER A 1 275 ? -2.581 8.610 18.091 1.00 95.50 275 SER A C 1
ATOM 2154 O O . SER A 1 275 ? -3.688 8.712 18.615 1.00 95.50 275 SER A O 1
ATOM 2156 N N . VAL A 1 276 ? -2.418 8.290 16.803 1.00 95.06 276 VAL A N 1
ATOM 2157 C CA . VAL A 1 276 ? -3.508 8.054 15.846 1.00 95.06 276 VAL A CA 1
ATOM 2158 C C . VAL A 1 276 ? -3.986 6.602 15.898 1.00 95.06 276 VAL A C 1
ATOM 2160 O O . VAL A 1 276 ? -5.188 6.330 15.912 1.00 95.06 276 VAL A O 1
ATOM 2163 N N . ILE A 1 277 ? -3.051 5.649 15.949 1.00 97.25 277 ILE A N 1
ATOM 2164 C CA . ILE A 1 277 ? -3.362 4.215 15.900 1.00 97.25 277 ILE A CA 1
ATOM 2165 C C . ILE A 1 277 ? -4.121 3.763 17.154 1.00 97.25 277 ILE A C 1
ATOM 2167 O O . ILE A 1 277 ? -5.073 2.990 17.051 1.00 97.25 277 ILE A O 1
ATOM 2171 N N . ARG A 1 278 ? -3.733 4.229 18.348 1.00 95.00 278 ARG A N 1
ATOM 2172 C CA . ARG A 1 278 ? -4.280 3.715 19.615 1.00 95.00 278 ARG A CA 1
ATOM 2173 C C . ARG A 1 278 ? -5.800 3.927 19.748 1.00 95.00 278 ARG A C 1
ATOM 2175 O O . ARG A 1 278 ? -6.479 2.935 20.024 1.00 95.00 278 ARG A O 1
ATOM 2182 N N . PRO A 1 279 ? -6.364 5.130 19.521 1.00 90.50 279 PRO A N 1
ATOM 2183 C CA . PRO A 1 279 ? -7.817 5.313 19.497 1.00 90.50 279 PRO A CA 1
ATOM 2184 C C . PRO A 1 279 ? -8.510 4.458 18.429 1.00 90.50 279 PRO A C 1
ATOM 2186 O O . PRO A 1 279 ? -9.569 3.893 18.689 1.00 90.50 279 PRO A O 1
ATOM 2189 N N . ALA A 1 280 ? -7.901 4.302 17.248 1.00 91.94 280 ALA A N 1
ATOM 2190 C CA . ALA A 1 280 ? -8.481 3.512 16.164 1.00 91.94 280 ALA A CA 1
ATOM 2191 C C . ALA A 1 280 ? -8.550 2.008 16.501 1.00 91.94 280 ALA A C 1
ATOM 2193 O O . ALA A 1 280 ? -9.574 1.365 16.262 1.00 91.94 280 ALA A O 1
ATOM 2194 N N . LEU A 1 281 ? -7.509 1.461 17.139 1.00 94.50 281 LEU A N 1
ATOM 2195 C CA . LEU A 1 281 ? -7.501 0.087 17.651 1.00 94.50 281 LEU A CA 1
ATOM 2196 C C . LEU A 1 281 ? -8.531 -0.114 18.766 1.00 94.50 281 LEU A C 1
ATOM 2198 O O . LEU A 1 281 ? -9.240 -1.120 18.775 1.00 94.50 281 LEU A O 1
ATOM 2202 N N . GLN A 1 282 ? -8.633 0.835 19.703 1.00 88.50 282 GLN A N 1
ATOM 2203 C CA . GLN A 1 282 ? -9.635 0.778 20.771 1.00 88.50 282 GLN A CA 1
ATOM 2204 C C . GLN A 1 282 ? -11.052 0.772 20.200 1.00 88.50 282 GLN A C 1
ATOM 2206 O O . GLN A 1 282 ? -11.860 -0.059 20.608 1.00 88.50 282 GLN A O 1
ATOM 2211 N N . ARG A 1 283 ? -11.330 1.637 19.219 1.00 85.06 283 ARG A N 1
ATOM 2212 C CA . ARG A 1 283 ? -12.612 1.680 18.511 1.00 85.06 283 ARG A CA 1
ATOM 2213 C C . ARG A 1 283 ? -12.962 0.344 17.868 1.00 85.06 283 ARG A C 1
ATOM 2215 O O . ARG A 1 283 ? -14.101 -0.096 17.961 1.00 85.06 283 ARG A O 1
ATOM 2222 N N . HIS A 1 284 ? -11.981 -0.294 17.239 1.00 87.25 284 HIS A N 1
ATOM 2223 C CA . HIS A 1 284 ? -12.186 -1.537 16.511 1.00 87.25 284 HIS A CA 1
ATOM 2224 C C . HIS A 1 284 ? -12.369 -2.751 17.435 1.00 87.25 284 HIS A C 1
ATOM 2226 O O . HIS A 1 284 ? -13.351 -3.475 17.309 1.00 87.25 284 HIS A O 1
ATOM 2232 N N . PHE A 1 285 ? -11.457 -2.969 18.387 1.00 88.38 285 PHE A N 1
ATOM 2233 C CA . PHE A 1 285 ? -11.456 -4.182 19.218 1.00 88.38 285 PHE A CA 1
ATOM 2234 C C . PHE A 1 285 ? -12.246 -4.055 20.520 1.00 88.38 285 PHE A C 1
ATOM 2236 O O . PHE A 1 285 ? -12.636 -5.062 21.110 1.00 88.38 285 PHE A O 1
ATOM 2243 N N . LYS A 1 286 ? -12.453 -2.832 21.013 1.00 85.12 286 LYS A N 1
ATOM 2244 C CA . LYS A 1 286 ? -13.159 -2.555 22.271 1.00 85.12 286 LYS A CA 1
ATOM 2245 C C . LYS A 1 286 ? -14.202 -1.452 22.071 1.00 85.12 286 LYS A C 1
ATOM 2247 O O . LYS A 1 286 ? -14.161 -0.444 22.781 1.00 85.12 286 LYS A O 1
ATOM 2252 N N . PRO A 1 287 ? -15.158 -1.639 21.143 1.00 74.31 287 PRO A N 1
ATOM 2253 C CA . PRO A 1 287 ? -16.074 -0.583 20.728 1.00 74.31 287 PRO A CA 1
ATOM 2254 C C . PRO A 1 287 ? -16.877 0.003 21.896 1.00 74.31 287 PRO A C 1
ATOM 2256 O O . PRO A 1 287 ? -16.987 1.216 22.026 1.00 74.31 287 PRO A O 1
ATOM 2259 N N . GLN A 1 288 ? -17.341 -0.846 22.818 1.00 69.12 288 GLN A N 1
ATOM 2260 C CA . GLN A 1 288 ? -18.073 -0.422 24.017 1.00 69.12 288 GLN A CA 1
ATOM 2261 C C . GLN A 1 288 ? -17.222 0.435 24.963 1.00 69.12 288 GLN A C 1
ATOM 2263 O O . GLN A 1 288 ? -17.695 1.445 25.476 1.00 69.12 288 GLN A O 1
ATOM 2268 N N . ALA A 1 289 ? -15.962 0.048 25.188 1.00 69.12 289 ALA A N 1
ATOM 2269 C CA . ALA A 1 289 ? -15.062 0.800 26.058 1.00 69.12 289 ALA A CA 1
ATOM 2270 C C . ALA A 1 289 ? -14.665 2.140 25.423 1.00 69.12 289 ALA A C 1
ATOM 2272 O O . ALA A 1 289 ? -14.611 3.148 26.119 1.00 69.12 289 ALA A O 1
ATOM 2273 N N . HIS A 1 290 ? -14.435 2.161 24.104 1.00 71.88 290 HIS A N 1
ATOM 2274 C CA . HIS A 1 290 ? -14.145 3.399 23.385 1.00 71.88 290 HIS A CA 1
ATOM 2275 C C . HIS A 1 290 ? -15.350 4.344 23.396 1.00 71.88 290 HIS A C 1
ATOM 2277 O O . HIS A 1 290 ? -15.193 5.510 23.747 1.00 71.88 290 HIS A O 1
ATOM 2283 N N . PHE A 1 291 ? -16.553 3.832 23.112 1.00 66.50 291 PHE A N 1
ATOM 2284 C CA . PHE A 1 291 ? -17.791 4.603 23.218 1.00 66.50 291 PHE A CA 1
ATOM 2285 C C . PHE A 1 291 ? -17.978 5.183 24.622 1.00 66.50 291 PHE A C 1
ATOM 2287 O O . PHE A 1 291 ? -18.302 6.353 24.749 1.00 66.50 291 PHE A O 1
ATOM 2294 N N . ALA A 1 292 ? -17.725 4.404 25.680 1.00 64.50 292 ALA A N 1
ATOM 2295 C CA . ALA A 1 292 ? -17.828 4.898 27.052 1.00 64.50 292 ALA A CA 1
ATOM 2296 C C . ALA A 1 292 ? -16.832 6.033 27.362 1.00 64.50 292 ALA A C 1
ATOM 2298 O O . ALA A 1 292 ? -17.150 6.912 28.158 1.00 64.50 292 ALA A O 1
ATOM 2299 N N . SER A 1 293 ? -15.644 6.020 26.746 1.00 72.75 293 SER A N 1
ATOM 2300 C CA . SER A 1 293 ? -14.622 7.060 26.937 1.00 72.75 293 SER A CA 1
ATOM 2301 C C . SER A 1 293 ? -14.809 8.303 26.063 1.00 72.75 293 SER A C 1
ATOM 2303 O O . SER A 1 293 ? -14.398 9.385 26.469 1.00 72.75 293 SER A O 1
ATOM 2305 N N . ASP A 1 294 ? -15.393 8.151 24.872 1.00 71.06 294 ASP A N 1
ATOM 2306 C CA . ASP A 1 294 ? -15.576 9.222 23.887 1.00 71.06 294 ASP A CA 1
ATOM 2307 C C . ASP A 1 294 ? -16.850 8.990 23.041 1.00 71.06 294 ASP A C 1
ATOM 2309 O O . ASP A 1 294 ? -16.775 8.599 21.868 1.00 71.06 294 ASP A O 1
ATOM 2313 N N . PRO A 1 295 ? -18.052 9.196 23.621 1.00 63.38 295 PRO A N 1
ATOM 2314 C CA . PRO A 1 295 ? -19.303 8.967 22.902 1.00 63.38 295 PRO A CA 1
ATOM 2315 C C . PRO A 1 295 ? -19.459 9.895 21.690 1.00 63.38 295 PRO A C 1
ATOM 2317 O O . PRO A 1 295 ? -19.925 9.467 20.635 1.00 63.38 295 PRO A O 1
ATOM 2320 N N . LEU A 1 296 ? -19.072 11.170 21.820 1.00 66.12 296 LEU A N 1
ATOM 2321 C CA . LEU A 1 296 ? -19.237 12.170 20.760 1.00 66.12 296 LEU A CA 1
ATOM 2322 C C . LEU A 1 296 ? -18.269 11.932 19.597 1.00 66.12 296 LEU A C 1
ATOM 2324 O O . LEU A 1 296 ? -18.695 11.964 18.440 1.00 66.12 296 LEU A O 1
ATOM 2328 N N . GLY A 1 297 ? -16.998 11.632 19.875 1.00 70.12 297 GLY A N 1
ATOM 2329 C CA . GLY A 1 297 ? -16.030 11.277 18.843 1.00 70.12 297 GLY A CA 1
ATOM 2330 C C . GLY A 1 297 ? -16.389 9.974 18.128 1.00 70.12 297 GLY A C 1
ATOM 2331 O O . GLY A 1 297 ? -16.236 9.896 16.906 1.00 70.12 297 GLY A O 1
ATOM 2332 N N . TRP A 1 298 ? -16.960 8.991 18.839 1.00 66.69 298 TRP A N 1
ATOM 2333 C CA . TRP A 1 298 ? -17.536 7.787 18.227 1.00 66.69 298 TRP A CA 1
ATOM 2334 C C . TRP A 1 298 ? -18.626 8.135 17.207 1.00 66.69 298 TRP A C 1
ATOM 2336 O O . TRP A 1 298 ? -18.567 7.702 16.055 1.00 66.69 298 TRP A O 1
ATOM 2346 N N . TRP A 1 299 ? -19.614 8.940 17.608 1.00 64.44 299 TRP A N 1
ATOM 2347 C CA . TRP A 1 299 ? -20.726 9.317 16.733 1.00 64.44 299 TRP A CA 1
ATOM 2348 C C . TRP A 1 299 ? -20.284 10.133 15.528 1.00 64.44 299 TRP A C 1
ATOM 2350 O O . TRP A 1 299 ? -20.754 9.879 14.414 1.00 64.44 299 TRP A O 1
ATOM 2360 N N . LYS A 1 300 ? -19.372 11.089 15.737 1.00 65.25 300 LYS A N 1
ATOM 2361 C CA . LYS A 1 300 ? -18.777 11.878 14.657 1.00 65.25 300 LYS A CA 1
ATOM 2362 C C . LYS A 1 300 ? -18.112 10.963 13.637 1.00 65.25 300 LYS A C 1
ATOM 2364 O O . LYS A 1 300 ? -18.377 11.084 12.445 1.00 65.25 300 LYS A O 1
ATOM 2369 N N . PHE A 1 301 ? -17.315 10.010 14.113 1.00 69.69 301 PHE A N 1
ATOM 2370 C CA . PHE A 1 301 ? -16.635 9.048 13.261 1.00 69.69 301 PHE A CA 1
ATOM 2371 C C . PHE A 1 301 ? -17.613 8.183 12.452 1.00 69.69 301 PHE A C 1
ATOM 2373 O O . PHE A 1 301 ? -17.532 8.180 11.226 1.00 69.69 301 PHE A O 1
ATOM 2380 N N . GLU A 1 302 ? -18.560 7.487 13.091 1.00 66.88 302 GLU A N 1
ATOM 2381 C CA . GLU A 1 302 ? -19.528 6.631 12.376 1.00 66.88 302 GLU A CA 1
ATOM 2382 C C . GLU A 1 302 ? -20.343 7.435 11.352 1.00 66.88 302 GLU A C 1
ATOM 2384 O O . GLU A 1 302 ? -20.608 6.973 10.241 1.00 66.88 302 GLU A O 1
ATOM 2389 N N . SER A 1 303 ? -20.689 8.678 11.695 1.00 62.78 303 SER A N 1
ATOM 2390 C CA . SER A 1 303 ? -21.434 9.564 10.803 1.00 62.78 303 SER A CA 1
ATOM 2391 C C . SER A 1 303 ? -20.623 9.980 9.576 1.00 62.78 303 SER A C 1
ATOM 2393 O O . SER A 1 303 ? -21.173 10.034 8.478 1.00 62.78 303 SER A O 1
ATOM 2395 N N . GLN A 1 304 ? -19.316 10.206 9.719 1.00 63.84 304 GLN A N 1
ATOM 2396 C CA . GLN A 1 304 ? -18.415 10.463 8.590 1.00 63.84 304 GLN A CA 1
ATOM 2397 C C . GLN A 1 304 ? -18.269 9.238 7.682 1.00 63.84 304 GLN A C 1
ATOM 2399 O O . GLN A 1 304 ? -18.291 9.379 6.462 1.00 63.84 304 GLN A O 1
ATOM 2404 N N . GLN A 1 305 ? -18.178 8.031 8.253 1.00 62.78 305 GLN A N 1
ATOM 2405 C CA . GLN A 1 305 ? -18.078 6.783 7.477 1.00 62.78 305 GLN A CA 1
ATOM 2406 C C . GLN A 1 305 ? -19.327 6.513 6.622 1.00 62.78 305 GLN A C 1
ATOM 2408 O O . GLN A 1 305 ? -19.257 5.829 5.602 1.00 62.78 305 GLN A O 1
ATOM 2413 N N . LEU A 1 306 ? -20.471 7.054 7.039 1.00 61.16 306 LEU A N 1
ATOM 2414 C CA . LEU A 1 306 ? -21.744 6.993 6.325 1.00 61.16 306 LEU A CA 1
ATOM 2415 C C . LEU A 1 306 ? -21.993 8.221 5.425 1.00 61.16 306 LEU A C 1
ATOM 2417 O O . LEU A 1 306 ? -23.083 8.342 4.871 1.00 61.16 306 LEU A O 1
ATOM 2421 N N . ASP A 1 307 ? -21.007 9.115 5.287 1.00 60.66 307 ASP A N 1
ATOM 2422 C CA . ASP A 1 307 ? -21.079 10.383 4.541 1.00 60.66 307 ASP A CA 1
ATOM 2423 C C . ASP A 1 307 ? -22.200 11.332 5.021 1.00 60.66 307 ASP A C 1
ATOM 2425 O O . ASP A 1 307 ? -22.789 12.105 4.269 1.00 60.66 307 ASP A O 1
ATOM 2429 N N . LEU A 1 308 ? -22.527 11.279 6.314 1.00 56.50 308 LEU A N 1
ATOM 2430 C CA . LEU A 1 308 ? -23.630 12.046 6.906 1.00 56.50 308 LEU A CA 1
ATOM 2431 C C . LEU A 1 308 ? -23.204 13.440 7.351 1.00 56.50 308 LEU A C 1
ATOM 2433 O O . LEU A 1 308 ? -24.019 14.370 7.359 1.00 56.50 308 LEU A O 1
ATOM 2437 N N . CYS A 1 309 ? -21.941 13.583 7.743 1.00 57.53 309 CYS A N 1
ATOM 2438 C CA . CYS A 1 309 ? -21.367 14.835 8.205 1.00 57.53 309 CYS A CA 1
ATOM 2439 C C . CYS A 1 309 ? -19.953 15.064 7.660 1.00 57.53 309 CYS A C 1
ATOM 2441 O O . CYS A 1 309 ? -19.281 14.137 7.207 1.00 57.53 309 CYS A O 1
ATOM 2443 N N . ASP A 1 310 ? -19.520 16.321 7.680 1.00 64.06 310 ASP A N 1
ATOM 2444 C CA . ASP A 1 310 ? -18.174 16.745 7.308 1.00 64.06 310 ASP A CA 1
ATOM 2445 C C . ASP A 1 310 ? -17.151 16.503 8.437 1.00 64.06 310 ASP A C 1
ATOM 2447 O O . ASP A 1 310 ? -17.458 15.966 9.511 1.00 64.06 310 ASP A O 1
ATOM 2451 N N . ASP A 1 311 ? -15.909 16.927 8.203 1.00 65.56 311 ASP A N 1
ATOM 2452 C CA . ASP A 1 311 ? -14.807 16.814 9.166 1.00 65.56 311 ASP A CA 1
ATOM 2453 C C . ASP A 1 311 ? -15.033 17.636 10.442 1.00 65.56 311 ASP A C 1
ATOM 2455 O O . ASP A 1 311 ? -14.456 17.352 11.495 1.00 65.56 311 ASP A O 1
ATOM 2459 N N . SER A 1 312 ? -15.923 18.624 10.380 1.00 65.00 312 SER A N 1
ATOM 2460 C CA . SER A 1 312 ? -16.326 19.466 11.505 1.00 65.00 312 SER A CA 1
ATOM 2461 C C . SER A 1 312 ? -17.543 18.913 12.256 1.00 65.00 312 SER A C 1
ATOM 2463 O O . SER A 1 312 ? -17.893 19.452 13.300 1.00 65.00 312 SER A O 1
ATOM 2465 N N . GLY A 1 313 ? -18.156 17.817 11.789 1.00 56.84 313 GLY A N 1
ATOM 2466 C CA . GLY A 1 313 ? -19.372 17.247 12.380 1.00 56.84 313 GLY A CA 1
ATOM 2467 C C . GLY A 1 313 ? -20.657 17.962 11.948 1.00 56.84 313 GLY A C 1
ATOM 2468 O O . GLY A 1 313 ? -21.721 17.721 12.526 1.00 56.84 313 GLY A O 1
ATOM 2469 N N . ASN A 1 314 ? -20.589 18.828 10.932 1.00 59.69 314 ASN A N 1
ATOM 2470 C CA . ASN A 1 314 ? -21.766 19.453 10.339 1.00 59.69 314 ASN A CA 1
ATOM 2471 C C . ASN A 1 314 ? -22.400 18.505 9.326 1.00 59.69 314 ASN A C 1
ATOM 2473 O O . ASN A 1 314 ? -21.713 17.823 8.570 1.00 59.69 314 ASN A O 1
ATOM 2477 N N . ARG A 1 315 ? -23.727 18.488 9.269 1.00 62.16 315 ARG A N 1
ATOM 2478 C CA . ARG A 1 315 ? -24.490 17.684 8.310 1.00 62.16 315 ARG A CA 1
ATOM 2479 C C . ARG A 1 315 ? -24.113 18.013 6.853 1.00 62.16 315 ARG A C 1
ATOM 2481 O O . ARG A 1 315 ? -24.204 19.168 6.450 1.00 62.16 315 ARG A O 1
ATOM 2488 N N . LYS A 1 316 ? -23.798 16.991 6.046 1.00 57.62 316 LYS A N 1
ATOM 2489 C CA . LYS A 1 316 ? -23.458 17.133 4.611 1.00 57.62 316 LYS A CA 1
ATOM 2490 C C . LYS A 1 316 ? -24.673 17.250 3.678 1.00 57.62 316 LYS A C 1
ATOM 2492 O O . LYS A 1 316 ? -24.600 17.939 2.665 1.00 57.62 316 LYS A O 1
ATOM 2497 N N . HIS A 1 317 ? -25.805 16.613 4.001 1.00 56.62 317 HIS A N 1
ATOM 2498 C CA . HIS A 1 317 ? -26.982 16.551 3.114 1.00 56.62 317 HIS A CA 1
ATOM 2499 C C . HIS A 1 317 ? -28.268 17.043 3.780 1.00 56.62 317 HIS A C 1
ATOM 2501 O O . HIS A 1 317 ? -28.656 16.507 4.809 1.00 56.62 317 HIS A O 1
ATOM 2507 N N . HIS A 1 318 ? -29.007 17.969 3.157 1.00 42.03 318 HIS A N 1
ATOM 2508 C CA . HIS A 1 318 ? -30.266 18.535 3.681 1.00 42.03 318 HIS A CA 1
ATOM 2509 C C . HIS A 1 318 ? -31.513 17.617 3.610 1.00 42.03 318 HIS A C 1
ATOM 2511 O O . HIS A 1 318 ? -32.588 18.018 4.060 1.00 42.03 318 HIS A O 1
ATOM 2517 N N . ALA A 1 319 ? -31.411 16.373 3.134 1.00 35.88 319 ALA A N 1
ATOM 2518 C CA . ALA A 1 319 ? -32.577 15.505 2.925 1.00 35.88 319 ALA A CA 1
ATOM 2519 C C . ALA A 1 319 ? -33.155 14.900 4.223 1.00 35.88 319 ALA A C 1
ATOM 2521 O O . ALA A 1 319 ? -32.419 14.371 5.057 1.00 35.88 319 ALA A O 1
ATOM 2522 N N . LEU A 1 320 ? -34.483 14.975 4.386 1.00 36.84 320 LEU A N 1
ATOM 2523 C CA . LEU A 1 320 ? -35.233 14.224 5.399 1.00 36.84 320 LEU A CA 1
ATOM 2524 C C . LEU A 1 320 ? -34.969 12.727 5.220 1.00 36.84 320 LEU A C 1
ATOM 2526 O O . LEU A 1 320 ? -35.095 12.182 4.125 1.00 36.84 320 LEU A O 1
ATOM 2530 N N . TRP A 1 321 ? -34.598 12.069 6.309 1.00 43.09 321 TRP A N 1
ATOM 2531 C CA . TRP A 1 321 ? -34.279 10.655 6.313 1.00 43.09 321 TRP A CA 1
ATOM 2532 C C . TRP A 1 321 ? -35.549 9.813 6.281 1.00 43.09 321 TRP A C 1
ATOM 2534 O O . TRP A 1 321 ? -36.344 9.878 7.211 1.00 43.09 321 TRP A O 1
ATOM 2544 N N . ASN A 1 322 ? -35.677 8.951 5.278 1.00 32.56 322 ASN A N 1
ATOM 2545 C CA . ASN A 1 322 ? -36.489 7.741 5.370 1.00 32.56 322 ASN A CA 1
ATOM 2546 C C . ASN A 1 322 ? -35.542 6.547 5.232 1.00 32.56 322 ASN A C 1
ATOM 2548 O O . ASN A 1 322 ? -35.379 5.997 4.145 1.00 32.56 322 ASN A O 1
ATOM 2552 N N . LEU A 1 323 ? -34.870 6.166 6.320 1.00 35.28 323 LEU A N 1
ATOM 2553 C CA . LEU A 1 323 ? -34.100 4.924 6.346 1.00 35.28 323 LEU A CA 1
ATOM 2554 C C . LEU A 1 323 ? -35.030 3.806 6.830 1.00 35.28 323 LEU A C 1
ATOM 2556 O O . LEU A 1 323 ? -35.172 3.586 8.028 1.00 35.28 323 LEU A O 1
ATOM 2560 N N . GLN A 1 324 ? -35.701 3.119 5.903 1.00 31.28 324 GLN A N 1
ATOM 2561 C CA . GLN A 1 324 ? -36.468 1.916 6.230 1.00 31.28 324 GLN A CA 1
ATOM 2562 C C . GLN A 1 324 ? -35.496 0.773 6.541 1.00 31.28 324 GLN A C 1
ATOM 2564 O O . GLN A 1 324 ? -34.992 0.101 5.641 1.00 31.28 324 GLN A O 1
ATOM 2569 N N . VAL A 1 325 ? -35.246 0.512 7.823 1.00 32.25 325 VAL A N 1
ATOM 2570 C CA . VAL A 1 325 ? -34.615 -0.746 8.241 1.00 32.25 325 VAL A CA 1
ATOM 2571 C C . VAL A 1 325 ? -35.690 -1.835 8.183 1.00 32.25 325 VAL A C 1
ATOM 2573 O O . VAL A 1 325 ? -36.392 -2.107 9.152 1.00 32.25 325 VAL A O 1
ATOM 2576 N N . SER A 1 326 ? -35.883 -2.411 6.996 1.00 29.88 326 SER A N 1
ATOM 2577 C CA . SER A 1 326 ? -36.734 -3.583 6.790 1.00 29.88 326 SER A CA 1
ATOM 2578 C C . SER A 1 326 ? -35.981 -4.825 7.260 1.00 29.88 326 SER A C 1
ATOM 2580 O O . SER A 1 326 ? -35.133 -5.350 6.537 1.00 29.88 326 SER A O 1
ATOM 2582 N N . SER A 1 327 ? -36.310 -5.338 8.444 1.00 33.94 327 SER A N 1
ATOM 2583 C CA . SER A 1 327 ? -35.976 -6.721 8.781 1.00 33.94 327 SER A CA 1
ATOM 2584 C C . SER A 1 327 ? -36.838 -7.640 7.911 1.00 33.94 327 SER A C 1
ATOM 2586 O O . SER A 1 327 ? -38.051 -7.735 8.084 1.00 33.94 327 SER A O 1
ATOM 2588 N N . GLN A 1 328 ? -36.232 -8.305 6.924 1.00 29.31 328 GLN A N 1
ATOM 2589 C CA . GLN A 1 328 ? -36.890 -9.429 6.259 1.00 29.31 328 GLN A CA 1
ATOM 2590 C C . GLN A 1 328 ? -36.934 -10.608 7.236 1.00 29.31 328 GLN A C 1
ATOM 2592 O O . GLN A 1 328 ? -36.068 -11.477 7.227 1.00 29.31 328 GLN A O 1
ATOM 2597 N N . VAL A 1 329 ? -37.949 -10.622 8.096 1.00 33.38 329 VAL A N 1
ATOM 2598 C CA . VAL A 1 329 ? -38.449 -11.858 8.694 1.00 33.38 329 VAL A CA 1
ATOM 2599 C C . VAL A 1 329 ? -39.487 -12.393 7.717 1.00 33.38 329 VAL A C 1
ATOM 2601 O O . VAL A 1 329 ? -40.508 -11.749 7.467 1.00 33.38 329 VAL A O 1
ATOM 2604 N N . SER A 1 330 ? -39.190 -13.534 7.100 1.00 33.00 330 SER A N 1
ATOM 2605 C CA . SER A 1 330 ? -40.122 -14.257 6.242 1.00 33.00 330 SER A CA 1
ATOM 2606 C C . SER A 1 330 ? -41.422 -14.493 7.003 1.00 33.00 330 SER A C 1
ATOM 2608 O O . SER A 1 330 ? -41.451 -15.137 8.051 1.00 33.00 330 SER A O 1
ATOM 2610 N N . GLN A 1 331 ? -42.502 -13.924 6.475 1.00 33.12 331 GLN A N 1
ATOM 2611 C CA . GLN A 1 331 ? -43.838 -14.076 7.019 1.00 33.12 331 GLN A CA 1
ATOM 2612 C C . GLN A 1 331 ? -44.267 -15.538 6.899 1.00 33.12 331 GLN A C 1
ATOM 2614 O O . GLN A 1 331 ? -44.622 -16.009 5.821 1.00 33.12 331 GLN A O 1
ATOM 2619 N N . SER A 1 332 ? -44.310 -16.235 8.027 1.00 34.44 332 SER A N 1
ATOM 2620 C CA . SER A 1 332 ? -45.314 -17.269 8.226 1.00 34.44 332 SER A CA 1
ATOM 2621 C C . SER A 1 332 ? -45.967 -17.079 9.590 1.00 34.44 332 SER A C 1
ATOM 2623 O O . SER A 1 332 ? -45.300 -17.102 10.620 1.00 34.44 332 SER A O 1
ATOM 2625 N N . THR A 1 333 ? -47.291 -16.920 9.538 1.00 34.41 333 THR A N 1
ATOM 2626 C CA . THR A 1 333 ? -48.283 -17.082 10.614 1.00 34.41 333 THR A CA 1
ATOM 2627 C C . THR A 1 333 ? -48.319 -16.051 11.759 1.00 34.41 333 THR A C 1
ATOM 2629 O O . THR A 1 333 ? -47.655 -16.170 12.779 1.00 34.41 333 THR A O 1
ATOM 2632 N N . THR A 1 334 ? -49.229 -15.079 11.589 1.00 34.59 334 THR A N 1
ATOM 2633 C CA . THR A 1 334 ? -50.254 -14.647 12.572 1.00 34.59 334 THR A CA 1
ATOM 2634 C C . THR A 1 334 ? -49.849 -14.146 13.970 1.00 34.59 334 THR A C 1
ATOM 2636 O O . THR A 1 334 ? -50.638 -14.292 14.901 1.00 34.59 334 THR A O 1
ATOM 2639 N N . SER A 1 335 ? -48.723 -13.448 14.142 1.00 35.72 335 SER A N 1
ATOM 2640 C CA . SER A 1 335 ? -48.525 -12.596 15.331 1.00 35.72 335 SER A CA 1
ATOM 2641 C C . SER A 1 335 ? -48.312 -11.122 14.964 1.00 35.72 335 SER A C 1
ATOM 2643 O O . SER A 1 335 ? -47.547 -10.769 14.071 1.00 35.72 335 SER A O 1
ATOM 2645 N N . LEU A 1 336 ? -49.027 -10.237 15.666 1.00 34.22 336 LEU A N 1
ATOM 2646 C CA . LEU A 1 336 ? -49.014 -8.771 15.523 1.00 34.22 336 LEU A CA 1
ATOM 2647 C C . LEU A 1 336 ? -47.731 -8.101 16.068 1.00 34.22 336 LEU A C 1
ATOM 2649 O O . LEU A 1 336 ? -47.701 -6.892 16.287 1.00 34.22 336 LEU A O 1
ATOM 2653 N N . THR A 1 337 ? -46.658 -8.860 16.274 1.00 36.78 337 THR A N 1
ATOM 2654 C CA . THR A 1 337 ? -45.398 -8.404 16.874 1.00 36.78 337 THR A CA 1
ATOM 2655 C C . THR A 1 337 ? -44.276 -8.462 15.841 1.00 36.78 337 THR A C 1
ATOM 2657 O O . THR A 1 337 ? -43.408 -9.331 15.888 1.00 36.78 337 THR A O 1
ATOM 2660 N N . GLY A 1 338 ? -44.318 -7.557 14.862 1.00 37.25 338 GLY A N 1
ATOM 2661 C CA . GLY A 1 338 ? -43.175 -7.312 13.981 1.00 37.25 338 GLY A CA 1
ATOM 2662 C C . GLY A 1 338 ? -42.085 -6.507 14.706 1.00 37.25 338 GLY A C 1
ATOM 2663 O O . GLY A 1 338 ? -42.423 -5.723 15.600 1.00 37.25 338 GLY A O 1
ATOM 2664 N N . PRO A 1 339 ? -40.797 -6.650 14.335 1.00 36.53 339 PRO A N 1
ATOM 2665 C CA . PRO A 1 339 ? -39.732 -5.811 14.875 1.00 36.53 339 PRO A CA 1
ATOM 2666 C C . PRO A 1 339 ? -40.028 -4.325 14.609 1.00 36.53 339 PRO A C 1
ATOM 2668 O O . PRO A 1 339 ? -40.617 -4.003 13.571 1.00 36.53 339 PRO A O 1
ATOM 2671 N N . PRO A 1 340 ? -39.638 -3.408 15.510 1.00 40.72 340 PRO A N 1
ATOM 2672 C CA . PRO A 1 340 ? -39.820 -1.979 15.293 1.00 40.72 340 PRO A CA 1
ATOM 2673 C C . PRO A 1 340 ? -39.191 -1.537 13.967 1.00 40.72 340 PRO A C 1
ATOM 2675 O O . PRO A 1 340 ? -38.038 -1.854 13.674 1.00 40.72 340 PRO A O 1
ATOM 2678 N N . VAL A 1 341 ? -39.952 -0.783 13.171 1.00 39.19 341 VAL A N 1
ATOM 2679 C CA . VAL A 1 341 ? -39.464 -0.197 11.917 1.00 39.19 341 VAL A CA 1
ATOM 2680 C C . VAL A 1 341 ? -39.027 1.230 12.212 1.00 39.19 341 VAL A C 1
ATOM 2682 O O . VAL A 1 341 ? -39.853 2.095 12.519 1.00 39.19 341 VAL A O 1
ATOM 2685 N N . LEU A 1 342 ? -37.721 1.477 12.114 1.00 39.25 342 LEU A N 1
ATOM 2686 C CA . LEU A 1 342 ? -37.162 2.825 12.151 1.00 39.25 342 LEU A CA 1
ATOM 2687 C C . LEU A 1 342 ? -37.687 3.591 10.925 1.00 39.25 342 LEU A C 1
ATOM 2689 O O . LEU A 1 342 ? -37.547 3.105 9.802 1.00 39.25 342 LEU A O 1
ATOM 2693 N N . LYS A 1 343 ? -38.332 4.748 11.123 1.00 40.41 343 LYS A N 1
ATOM 2694 C CA . LYS A 1 343 ? -38.828 5.573 10.003 1.00 40.41 343 LYS A CA 1
ATOM 2695 C C . LYS A 1 343 ? -37.966 6.800 9.739 1.00 40.41 343 LYS A C 1
ATOM 2697 O O . LYS A 1 343 ? -37.668 7.070 8.583 1.00 40.41 343 LYS A O 1
ATOM 2702 N N . THR A 1 344 ? -37.543 7.507 10.781 1.00 43.34 344 THR A N 1
ATOM 2703 C CA . THR A 1 344 ? -36.846 8.794 10.655 1.00 43.34 344 THR A CA 1
ATOM 2704 C C . THR A 1 344 ? -35.680 8.869 11.633 1.00 43.34 344 THR A C 1
ATOM 2706 O O . THR A 1 344 ? -35.849 8.640 12.832 1.00 43.34 344 THR A O 1
ATOM 2709 N N . VAL A 1 345 ? -34.503 9.212 11.109 1.00 46.03 345 VAL A N 1
ATOM 2710 C CA . VAL A 1 345 ? -33.295 9.547 11.877 1.00 46.03 345 VAL A CA 1
ATOM 2711 C C . VAL A 1 345 ? -32.963 10.998 11.559 1.00 46.03 345 VAL A C 1
ATOM 2713 O O . VAL A 1 345 ? -32.951 11.369 10.397 1.00 46.03 345 VAL A O 1
ATOM 2716 N N . GLY A 1 346 ? -32.748 11.854 12.551 1.00 46.72 346 GLY A N 1
ATOM 2717 C CA . GLY A 1 346 ? -32.346 13.240 12.312 1.00 46.72 346 GLY A CA 1
ATOM 2718 C C . GLY A 1 346 ? -30.973 13.506 12.907 1.00 46.72 346 GLY A C 1
ATOM 2719 O O . GLY A 1 346 ? -30.783 13.284 14.097 1.00 46.72 346 GLY A O 1
ATOM 2720 N N . LEU A 1 347 ? -30.036 14.017 12.102 1.00 50.78 347 LEU A N 1
ATOM 2721 C CA . LEU A 1 347 ? -28.747 14.523 12.578 1.00 50.78 347 LEU A CA 1
ATOM 2722 C C . LEU A 1 347 ? -28.591 15.978 12.132 1.00 50.78 347 LEU A C 1
ATOM 2724 O O . LEU A 1 347 ? -28.546 16.239 10.929 1.00 50.78 347 LEU A O 1
ATOM 2728 N N . HIS A 1 348 ? -28.550 16.925 13.076 1.00 52.75 348 HIS A N 1
ATOM 2729 C CA . HIS A 1 348 ? -28.338 18.340 12.753 1.00 52.75 348 HIS A CA 1
ATOM 2730 C C . HIS A 1 348 ? -26.862 18.745 12.863 1.00 52.75 348 HIS A C 1
ATOM 2732 O O . HIS A 1 348 ? -26.334 19.323 11.911 1.00 52.75 348 HIS A O 1
ATOM 2738 N N . ARG A 1 349 ? -26.209 18.425 13.990 1.00 51.12 349 ARG A N 1
ATOM 2739 C CA . ARG A 1 349 ? -24.802 18.735 14.285 1.00 51.12 349 ARG A CA 1
ATOM 2740 C C . ARG A 1 349 ? -24.254 17.783 15.351 1.00 51.12 349 ARG A C 1
ATOM 2742 O O . ARG A 1 349 ? -25.018 17.390 16.230 1.00 51.12 349 ARG A O 1
ATOM 2749 N N . ILE A 1 350 ? -22.966 17.433 15.258 1.00 55.97 350 ILE A N 1
ATOM 2750 C CA . ILE A 1 350 ? -22.244 16.638 16.264 1.00 55.97 350 ILE A CA 1
ATOM 2751 C C . ILE A 1 350 ? -21.241 17.525 17.020 1.00 55.97 350 ILE A C 1
ATOM 2753 O O . ILE A 1 350 ? -20.106 17.682 16.574 1.00 55.97 350 ILE A O 1
ATOM 2757 N N . ASP A 1 351 ? -21.665 18.120 18.138 1.00 58.19 351 ASP A N 1
ATOM 2758 C CA . ASP A 1 351 ? -20.834 18.908 19.064 1.00 58.19 351 ASP A CA 1
ATOM 2759 C C . ASP A 1 351 ? -21.245 18.706 20.543 1.00 58.19 351 ASP A C 1
ATOM 2761 O O . ASP A 1 351 ? -22.153 17.937 20.855 1.00 58.19 351 ASP A O 1
ATOM 2765 N N . ASP A 1 352 ? -20.600 19.396 21.484 1.00 50.09 352 ASP A N 1
ATOM 2766 C CA . ASP A 1 352 ? -20.919 19.286 22.920 1.00 50.09 352 ASP A CA 1
ATOM 2767 C C . ASP A 1 352 ? -22.335 19.780 23.283 1.00 50.09 352 ASP A C 1
ATOM 2769 O O . ASP A 1 352 ? -22.752 19.668 24.432 1.00 50.09 352 ASP A O 1
ATOM 2773 N N . SER A 1 353 ? -23.079 20.319 22.311 1.00 49.12 353 SER A N 1
ATOM 2774 C CA . SER A 1 353 ? -24.454 20.822 22.421 1.00 49.12 353 SER A CA 1
ATOM 2775 C C . SER A 1 353 ? -25.464 19.967 21.630 1.00 49.12 353 SER A C 1
ATOM 2777 O O . SER A 1 353 ? -26.561 20.437 21.318 1.00 49.12 353 SER A O 1
ATOM 2779 N N . CYS A 1 354 ? -25.097 18.727 21.268 1.00 52.62 354 CYS A N 1
ATOM 2780 C CA . CYS A 1 354 ? -25.878 17.846 20.395 1.00 52.62 354 CYS A CA 1
ATOM 2781 C C . CYS A 1 354 ? -27.362 17.704 20.766 1.00 52.62 354 CYS A C 1
ATOM 2783 O O . CYS A 1 354 ? -27.722 17.451 21.918 1.00 52.62 354 CYS A O 1
ATOM 2785 N N . LEU A 1 355 ? -28.188 17.653 19.714 1.00 46.75 355 LEU A N 1
ATOM 2786 C CA . LEU A 1 355 ? -29.532 17.080 19.726 1.00 46.75 355 LEU A CA 1
ATOM 2787 C C . LEU A 1 355 ? -29.561 15.863 18.789 1.00 46.75 355 LEU A C 1
ATOM 2789 O O . LEU A 1 355 ? -29.542 16.029 17.566 1.00 46.75 355 LEU A O 1
ATOM 2793 N N . TYR A 1 356 ? -29.658 14.653 19.345 1.00 50.84 356 TYR A N 1
ATOM 2794 C CA . TYR A 1 356 ? -30.032 13.470 18.559 1.00 50.84 356 TYR A CA 1
ATOM 2795 C C . TYR A 1 356 ? -31.486 13.127 18.833 1.00 50.84 356 TYR A C 1
ATOM 2797 O O . TYR A 1 356 ? -31.892 13.054 19.992 1.00 50.84 356 TYR A O 1
ATOM 2805 N N . TYR A 1 357 ? -32.259 12.860 17.783 1.00 48.28 357 TYR A N 1
ATOM 2806 C CA . TYR A 1 357 ? -33.570 12.246 17.939 1.00 48.28 357 TYR A CA 1
ATOM 2807 C C . TYR A 1 357 ? -33.747 11.095 16.954 1.00 48.28 357 TYR A C 1
ATOM 2809 O O . TYR A 1 357 ? -33.451 11.208 15.760 1.00 48.28 357 TYR A O 1
ATOM 2817 N N . TRP A 1 358 ? -34.279 9.985 17.457 1.00 49.38 358 TRP A N 1
ATOM 2818 C CA . TRP A 1 358 ? -34.897 8.966 16.620 1.00 49.38 358 TRP A CA 1
ATOM 2819 C C . TRP A 1 358 ? -36.286 8.655 17.149 1.00 49.38 358 TRP A C 1
ATOM 2821 O O . TRP A 1 358 ? -36.522 8.651 18.357 1.00 49.38 358 TRP A O 1
ATOM 2831 N N . THR A 1 359 ? -37.203 8.367 16.233 1.00 40.94 359 THR A N 1
ATOM 2832 C CA . THR A 1 359 ? -38.555 7.916 16.563 1.00 40.94 359 THR A CA 1
ATOM 2833 C C . THR A 1 359 ? -38.753 6.524 15.985 1.00 40.94 359 THR A C 1
ATOM 2835 O O . THR A 1 359 ? -38.683 6.326 14.768 1.00 40.94 359 THR A O 1
ATOM 2838 N N . SER A 1 360 ? -38.996 5.555 16.859 1.00 41.69 360 SER A N 1
ATOM 2839 C CA . SER A 1 360 ? -39.355 4.191 16.492 1.00 41.69 360 SER A CA 1
ATOM 2840 C C . SER A 1 360 ? -40.841 3.962 16.755 1.00 41.69 360 SER A C 1
ATOM 2842 O O . SER A 1 360 ? -41.362 4.374 17.795 1.00 41.69 360 SER A O 1
ATOM 2844 N N . ARG A 1 361 ? -41.529 3.300 15.818 1.00 42.00 361 ARG A N 1
ATOM 2845 C CA . ARG A 1 361 ? -42.914 2.858 16.006 1.00 42.00 361 ARG A CA 1
ATOM 2846 C C . ARG A 1 361 ? -42.923 1.358 16.268 1.00 42.00 361 ARG A C 1
ATOM 2848 O O . ARG A 1 361 ? -42.506 0.572 15.415 1.00 42.00 361 ARG A O 1
ATOM 2855 N N . ILE A 1 362 ? -43.424 0.970 17.436 1.00 42.25 362 ILE A N 1
ATOM 2856 C CA . ILE A 1 362 ? -43.617 -0.434 17.793 1.00 42.25 362 ILE A CA 1
ATOM 2857 C C . ILE A 1 362 ? -45.038 -0.807 17.349 1.00 42.25 362 ILE A C 1
ATOM 2859 O O . ILE A 1 362 ? -46.020 -0.452 17.994 1.00 42.25 362 ILE A O 1
ATOM 2863 N N . SER A 1 363 ? -45.139 -1.524 16.227 1.00 42.00 363 SER A N 1
ATOM 2864 C CA . SER A 1 363 ? -46.377 -2.053 15.622 1.00 42.00 363 SER A CA 1
ATOM 2865 C C . SER A 1 363 ? -47.268 -1.082 14.821 1.00 42.00 363 SER A C 1
ATOM 2867 O O . SER A 1 363 ? -47.201 0.143 14.921 1.00 42.00 363 SER A O 1
ATOM 2869 N N . ALA A 1 364 ? -48.141 -1.680 14.002 1.00 43.97 364 ALA A N 1
ATOM 2870 C CA . ALA A 1 364 ? -49.159 -1.005 13.197 1.00 43.97 364 ALA A CA 1
ATOM 2871 C C . ALA A 1 364 ? -50.323 -0.412 14.022 1.00 43.97 364 ALA A C 1
ATOM 2873 O O . ALA A 1 364 ? -51.139 0.324 13.470 1.00 43.97 364 ALA A O 1
ATOM 2874 N N . SER A 1 365 ? -50.404 -0.695 15.327 1.00 42.75 365 SER A N 1
ATOM 2875 C CA . SER A 1 365 ? -51.393 -0.079 16.222 1.00 42.75 365 SER A CA 1
ATOM 2876 C C . SER A 1 365 ? -50.931 1.317 16.674 1.00 42.75 365 SER A C 1
ATOM 2878 O O . SER A 1 365 ? -49.759 1.674 16.536 1.00 42.75 365 SER A O 1
ATOM 2880 N N . ASN A 1 366 ? -51.863 2.187 17.064 1.00 43.12 366 ASN A N 1
ATOM 2881 C CA . ASN A 1 366 ? -51.663 3.642 17.044 1.00 43.12 366 ASN A CA 1
ATOM 2882 C C . ASN A 1 366 ? -50.929 4.271 18.241 1.00 43.12 366 ASN A C 1
ATOM 2884 O O . ASN A 1 366 ? -50.685 5.469 18.177 1.00 43.12 366 ASN A O 1
ATOM 2888 N N . ASP A 1 367 ? -50.499 3.527 19.265 1.00 37.66 367 ASP A N 1
ATOM 2889 C CA . ASP A 1 367 ? -50.262 4.170 20.574 1.00 37.66 367 ASP A CA 1
ATOM 2890 C C . ASP A 1 367 ? -48.886 3.969 21.239 1.00 37.66 367 ASP A C 1
ATOM 2892 O O . ASP A 1 367 ? -48.724 4.318 22.407 1.00 37.66 367 ASP A O 1
ATOM 2896 N N . ALA A 1 368 ? -47.856 3.491 20.529 1.00 39.25 368 ALA A N 1
ATOM 2897 C CA . ALA A 1 368 ? -46.508 3.374 21.107 1.00 39.25 368 ALA A CA 1
ATOM 2898 C C . ALA A 1 368 ? -45.424 4.007 20.222 1.00 39.25 368 ALA A C 1
ATOM 2900 O O . ALA A 1 368 ? -44.970 3.429 19.228 1.00 39.25 368 ALA A O 1
ATOM 2901 N N . TRP A 1 369 ? -45.001 5.205 20.624 1.00 39.38 369 TRP A N 1
ATOM 2902 C CA . TRP A 1 369 ? -43.840 5.913 20.094 1.00 39.38 369 TRP A CA 1
ATOM 2903 C C . TRP A 1 369 ? -42.699 5.736 21.090 1.00 39.38 369 TRP A C 1
ATOM 2905 O O . TRP A 1 369 ? -42.853 6.087 22.255 1.00 39.38 369 TRP A O 1
ATOM 2915 N N . ALA A 1 370 ? -41.566 5.202 20.642 1.00 41.16 370 ALA A N 1
ATOM 2916 C CA . ALA A 1 370 ? -40.322 5.300 21.390 1.00 41.16 370 ALA A CA 1
ATOM 2917 C C . ALA A 1 370 ? -39.483 6.393 20.729 1.00 41.16 370 ALA A C 1
ATOM 2919 O O . ALA A 1 370 ? -38.923 6.191 19.647 1.00 41.16 370 ALA A O 1
ATOM 2920 N N . SER A 1 371 ? -39.444 7.558 21.367 1.00 38.81 371 SER A N 1
ATOM 2921 C CA . SER A 1 371 ? -38.565 8.659 20.992 1.00 38.81 371 SER A CA 1
ATOM 2922 C C . SER A 1 371 ? -37.422 8.693 21.992 1.00 38.81 371 SER A C 1
ATOM 2924 O O . SER A 1 371 ? -37.666 8.870 23.185 1.00 38.81 371 SER A O 1
ATOM 2926 N N . VAL A 1 372 ? -36.187 8.502 21.534 1.00 43.75 372 VAL A N 1
ATOM 2927 C CA . VAL A 1 372 ? -35.019 8.801 22.369 1.00 43.75 372 VAL A CA 1
ATOM 2928 C C . VAL A 1 372 ? -34.464 10.123 21.889 1.00 43.75 372 VAL A C 1
ATOM 2930 O O . VAL A 1 372 ? -34.117 10.277 20.717 1.00 43.75 372 VAL A O 1
ATOM 2933 N N . LEU A 1 373 ? -34.448 11.075 22.812 1.00 40.56 373 LEU A N 1
ATOM 2934 C CA . LEU A 1 373 ? -33.906 12.405 22.629 1.00 40.56 373 LEU A CA 1
ATOM 2935 C C . LEU A 1 373 ? -32.618 12.468 23.448 1.00 40.56 373 LEU A C 1
ATOM 2937 O O . LEU A 1 373 ? -32.659 12.390 24.675 1.00 40.56 373 LEU A O 1
ATOM 2941 N N . TRP A 1 374 ? -31.475 12.538 22.775 1.00 47.75 374 TRP A N 1
ATOM 2942 C CA . TRP A 1 374 ? -30.197 12.748 23.442 1.00 47.75 374 TRP A CA 1
ATOM 2943 C C . TRP A 1 374 ? -29.949 14.246 23.546 1.00 47.75 374 TRP A C 1
ATOM 2945 O O . TRP A 1 374 ? -29.808 14.919 22.521 1.00 47.75 374 TRP A O 1
ATOM 2955 N N . PHE A 1 375 ? -29.855 14.730 24.780 1.00 41.94 375 PHE A N 1
ATOM 2956 C CA . PHE A 1 375 ? -29.254 16.015 25.102 1.00 41.94 375 PHE A CA 1
ATOM 2957 C C . PHE A 1 375 ? -27.883 15.753 25.716 1.00 41.94 375 PHE A C 1
ATOM 2959 O O . PHE A 1 375 ? -27.782 15.100 26.753 1.00 41.94 375 PHE A O 1
ATOM 2966 N N . SER A 1 376 ? -26.832 16.288 25.10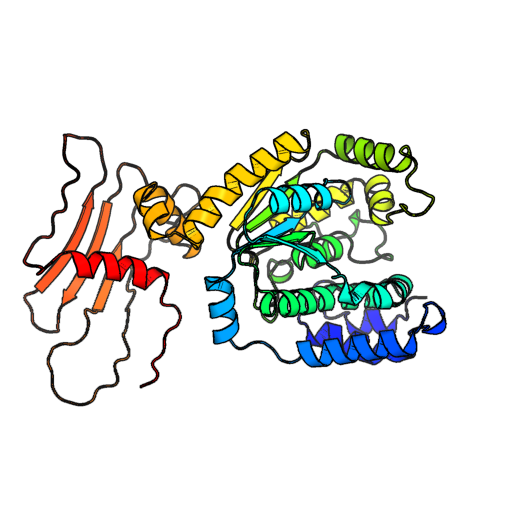7 1.00 41.22 376 SER A N 1
ATOM 2967 C CA . SER A 1 376 ? -25.585 16.555 25.826 1.00 41.22 376 SER A CA 1
ATOM 2968 C C . SER A 1 376 ? -25.357 18.058 25.812 1.00 41.22 376 SER A C 1
ATOM 2970 O O . SER A 1 376 ? -25.461 18.672 24.754 1.00 41.22 376 SER A O 1
ATOM 2972 N N . GLY A 1 377 ? -25.116 18.635 26.990 1.00 35.66 377 GLY A N 1
ATOM 2973 C CA . GLY A 1 377 ? -24.794 20.046 27.186 1.00 35.66 377 GLY A CA 1
ATOM 2974 C C . GLY A 1 377 ? -24.651 20.385 28.674 1.00 35.66 377 GLY A C 1
ATOM 2975 O O . GLY A 1 377 ? -25.385 19.860 29.513 1.00 35.66 377 GLY A O 1
ATOM 2976 N N . GLU A 1 378 ? -23.693 21.248 29.015 1.00 38.06 378 GLU A N 1
ATOM 2977 C CA . GLU A 1 378 ? -23.479 21.745 30.379 1.00 38.06 378 GLU A CA 1
ATOM 2978 C C . GLU A 1 378 ? -24.482 22.859 30.732 1.00 38.06 378 GLU A C 1
ATOM 2980 O O . GLU A 1 378 ? -24.173 24.030 30.543 1.00 38.06 378 GLU A O 1
ATOM 2985 N N . TYR A 1 379 ? -25.673 22.519 31.255 1.00 30.86 379 TYR A N 1
ATOM 2986 C CA . TYR A 1 379 ? -26.381 23.315 32.287 1.00 30.86 379 TYR A CA 1
ATOM 2987 C C . TYR A 1 379 ? -27.702 22.666 32.771 1.00 30.86 379 TYR A C 1
ATOM 2989 O O . TYR A 1 379 ? -28.578 22.409 31.947 1.00 30.86 379 TYR A O 1
ATOM 2997 N N . PRO A 1 380 ? -27.963 22.556 34.091 1.00 43.56 380 PRO A N 1
ATOM 2998 C CA . PRO A 1 380 ? -27.057 22.188 35.168 1.00 43.56 380 PRO A CA 1
ATOM 2999 C C . PRO A 1 380 ? -27.382 20.776 35.721 1.00 43.56 380 PRO A C 1
ATOM 3001 O O . PRO A 1 380 ? -28.518 20.463 36.064 1.00 43.56 380 PRO A O 1
ATOM 3004 N N . LEU A 1 381 ? -26.326 19.975 35.891 1.00 34.53 381 LEU A N 1
ATOM 3005 C CA . LEU A 1 381 ? -26.186 18.886 36.874 1.00 34.53 381 LEU A CA 1
ATOM 3006 C C . LEU A 1 381 ? -26.920 17.546 36.703 1.00 34.53 381 LEU A C 1
ATOM 3008 O O . LEU A 1 381 ? -27.036 16.839 37.693 1.00 34.53 381 LEU A O 1
ATOM 3012 N N . GLU A 1 382 ? -27.285 17.096 35.503 1.00 34.97 382 GLU A N 1
ATOM 3013 C CA . GLU A 1 382 ? -27.536 15.658 35.288 1.00 34.97 382 GLU A CA 1
ATOM 3014 C C . GLU A 1 382 ? -27.548 15.304 33.795 1.00 34.97 382 GLU A C 1
ATOM 3016 O O . GLU A 1 382 ? -28.292 15.890 33.009 1.00 34.97 382 GLU A O 1
ATOM 3021 N N . SER A 1 383 ? -26.774 14.292 33.394 1.00 37.00 383 SER A N 1
ATOM 3022 C CA . SER A 1 383 ? -27.037 13.565 32.150 1.00 37.00 383 SER A CA 1
ATOM 3023 C C . SER A 1 383 ? -28.366 12.819 32.318 1.00 37.00 383 SER A C 1
ATOM 3025 O O . SER A 1 383 ? -28.396 11.710 32.848 1.00 37.00 383 SER A O 1
ATOM 3027 N N . GLN A 1 384 ? -29.488 13.436 31.941 1.00 33.66 384 GLN A N 1
ATOM 3028 C CA . GLN A 1 384 ? -30.798 12.796 32.067 1.00 33.66 384 GLN A CA 1
ATOM 3029 C C . GLN A 1 384 ? -31.118 11.951 30.832 1.00 33.66 384 GLN A C 1
ATOM 3031 O O . GLN A 1 384 ? -31.274 12.460 29.724 1.00 33.66 384 GLN A O 1
ATOM 3036 N N . PHE A 1 385 ? -31.311 10.649 31.046 1.00 37.31 385 PHE A N 1
ATOM 3037 C CA . PHE A 1 385 ? -32.051 9.805 30.116 1.00 37.31 385 PHE A CA 1
ATOM 3038 C C . PHE A 1 385 ? -33.541 10.116 30.282 1.00 37.31 385 PHE A C 1
ATOM 3040 O O . PHE A 1 385 ? -34.140 9.754 31.295 1.00 37.31 385 PHE A O 1
ATOM 3047 N N . ARG A 1 386 ? -34.173 10.755 29.295 1.00 32.94 386 ARG A N 1
ATOM 3048 C CA . ARG A 1 386 ? -35.639 10.792 29.215 1.00 32.94 386 ARG A CA 1
ATOM 3049 C C . ARG A 1 386 ? -36.113 9.888 28.090 1.00 32.94 386 ARG A C 1
ATOM 3051 O O . ARG A 1 386 ? -36.068 10.250 26.920 1.00 32.94 386 ARG A O 1
ATOM 3058 N N . ALA A 1 387 ? -36.586 8.706 28.472 1.00 33.59 387 ALA A N 1
ATOM 3059 C CA . ALA A 1 387 ? -37.487 7.917 27.648 1.00 33.59 387 ALA A CA 1
ATOM 3060 C C . ALA A 1 387 ? -38.918 8.340 28.003 1.00 33.59 387 ALA A C 1
ATOM 3062 O O . ALA A 1 387 ? -39.388 8.079 29.112 1.00 33.59 387 ALA A O 1
ATOM 3063 N N . GLU A 1 388 ? -39.618 9.019 27.097 1.00 29.05 388 GLU A N 1
ATOM 3064 C CA . GLU A 1 388 ? -41.043 9.274 27.298 1.00 29.05 388 GLU A CA 1
ATOM 3065 C C . GLU A 1 388 ? -41.840 8.013 26.923 1.00 29.05 388 GLU A C 1
ATOM 3067 O O . GLU A 1 388 ? -42.061 7.715 25.753 1.00 29.05 388 GLU A O 1
ATOM 3072 N N . LYS A 1 389 ? -42.262 7.307 27.985 1.00 27.30 389 LYS A N 1
ATOM 3073 C CA . LYS A 1 389 ? -43.099 6.093 28.093 1.00 27.30 389 LYS A CA 1
ATOM 3074 C C . LYS A 1 389 ? -42.431 4.711 27.979 1.00 27.30 389 LYS A C 1
ATOM 3076 O O . LYS A 1 389 ? -41.456 4.478 27.282 1.00 27.30 389 LYS A O 1
ATOM 3081 N N . THR A 1 390 ? -43.029 3.824 28.782 1.00 30.19 390 THR A N 1
ATOM 3082 C CA . THR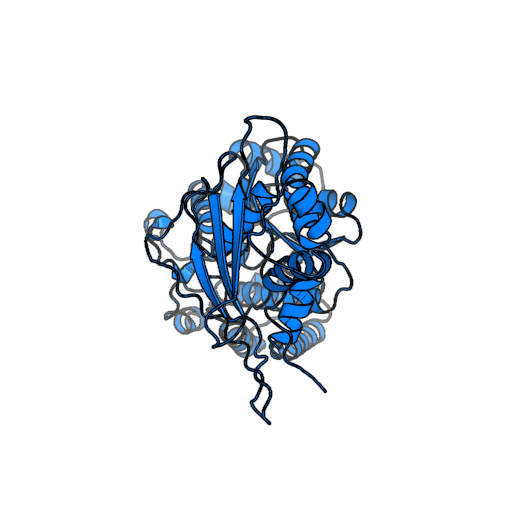 A 1 390 ? -42.657 2.479 29.253 1.00 30.19 390 THR A CA 1
ATOM 3083 C C . THR A 1 390 ? -41.755 1.641 28.345 1.00 30.19 390 THR A C 1
ATOM 3085 O O . THR A 1 390 ? -42.233 1.019 27.399 1.00 30.19 390 THR A O 1
ATOM 3088 N N . CYS A 1 391 ? -40.496 1.494 28.763 1.00 30.45 391 CYS A N 1
ATOM 3089 C CA . CYS A 1 391 ? -39.647 0.358 28.415 1.00 30.45 391 CYS A CA 1
ATOM 3090 C C . CYS A 1 391 ? -39.372 -0.480 29.675 1.00 30.45 391 CYS A C 1
ATOM 3092 O O . CYS A 1 391 ? -38.851 0.024 30.670 1.00 30.45 391 CYS A O 1
ATOM 3094 N N . GLN A 1 392 ? -39.707 -1.770 29.609 1.00 28.59 392 GLN A N 1
ATOM 3095 C CA . GLN A 1 392 ? -39.003 -2.818 30.355 1.00 28.59 392 GLN A CA 1
ATOM 3096 C C . GLN A 1 392 ? -37.512 -2.848 29.920 1.00 28.59 392 GLN A C 1
ATOM 3098 O O . GLN A 1 392 ? -37.154 -2.198 28.938 1.00 28.59 392 GLN A O 1
ATOM 3103 N N . PRO A 1 393 ? -36.612 -3.458 30.710 1.00 32.41 393 PRO A N 1
ATOM 3104 C CA . PRO A 1 393 ? -35.359 -2.840 31.143 1.00 32.41 393 PRO A CA 1
ATOM 3105 C C . PRO A 1 393 ? -34.399 -2.421 30.016 1.00 32.41 393 PRO A C 1
ATOM 3107 O O . PRO A 1 393 ? -34.107 -3.170 29.089 1.00 32.41 393 PRO A O 1
ATOM 3110 N N . LEU A 1 394 ? -33.826 -1.224 30.199 1.00 34.91 394 LEU A N 1
ATOM 3111 C CA . LEU A 1 394 ? -32.826 -0.498 29.391 1.00 34.91 394 LEU A CA 1
ATOM 3112 C C . LEU A 1 394 ? -31.597 -1.297 28.891 1.00 34.91 394 LEU A C 1
ATOM 3114 O O . LEU A 1 394 ? -30.835 -0.782 28.074 1.00 34.91 394 LEU A O 1
ATOM 3118 N N . GLN A 1 395 ? -31.399 -2.541 29.332 1.00 30.58 395 GLN A N 1
ATOM 3119 C CA . GLN A 1 395 ? -30.301 -3.410 28.889 1.00 30.58 395 GLN A CA 1
ATOM 3120 C C . GLN A 1 395 ? -30.419 -3.841 27.416 1.00 30.58 395 GLN A C 1
ATOM 3122 O O . GLN A 1 395 ? -29.400 -4.052 26.758 1.00 30.58 395 GLN A O 1
ATOM 3127 N N . GLU A 1 396 ? -31.625 -3.909 26.846 1.00 32.72 396 GLU A N 1
ATOM 3128 C CA . GLU A 1 396 ? -31.804 -4.390 25.465 1.00 32.72 396 GLU A CA 1
ATOM 3129 C C . GLU A 1 396 ? -31.582 -3.297 24.401 1.00 32.72 396 GLU A C 1
ATOM 3131 O O . GLU A 1 396 ? -31.124 -3.584 23.295 1.00 32.72 396 GLU A O 1
ATOM 3136 N N . ILE A 1 397 ? -31.805 -2.020 24.735 1.00 35.09 397 ILE A N 1
ATOM 3137 C CA . ILE A 1 397 ? -31.695 -0.900 23.777 1.00 35.09 397 ILE A CA 1
ATOM 3138 C C . ILE A 1 397 ? -30.233 -0.500 23.526 1.00 35.09 397 ILE A C 1
ATOM 3140 O O . ILE A 1 397 ? -29.848 -0.244 22.385 1.00 35.09 397 ILE A O 1
ATOM 3144 N N . LEU A 1 398 ? -29.389 -0.512 24.563 1.00 33.34 398 LEU A N 1
ATOM 3145 C CA . LEU A 1 398 ? -27.939 -0.314 24.412 1.00 33.34 398 LEU A CA 1
ATOM 3146 C C . LEU A 1 398 ? -27.292 -1.446 23.600 1.00 33.34 398 LEU A C 1
ATOM 3148 O O . LEU A 1 398 ? -26.375 -1.208 22.810 1.00 33.34 398 LEU A O 1
ATOM 3152 N N . THR A 1 399 ? -27.834 -2.659 23.718 1.00 32.00 399 THR A N 1
ATOM 3153 C CA . THR A 1 399 ? -27.442 -3.800 22.885 1.00 32.00 399 THR A CA 1
ATOM 3154 C C . THR A 1 399 ? -27.788 -3.545 21.411 1.00 32.00 399 THR A C 1
ATOM 3156 O O . THR A 1 399 ? -26.976 -3.832 20.536 1.00 32.00 399 THR A O 1
ATOM 3159 N N . PHE A 1 400 ? -28.921 -2.898 21.116 1.00 32.56 400 PHE A N 1
ATOM 3160 C CA . PHE A 1 400 ? -29.373 -2.612 19.747 1.00 32.56 400 PHE A CA 1
ATOM 3161 C C . PHE A 1 400 ? -28.486 -1.610 18.982 1.00 32.56 400 PHE A C 1
ATOM 3163 O O . PHE A 1 400 ? -28.256 -1.785 17.786 1.00 32.56 400 PHE A O 1
ATOM 3170 N N . LEU A 1 401 ? -27.940 -0.591 19.655 1.00 33.56 401 LEU A N 1
ATOM 3171 C CA . LEU A 1 401 ? -27.040 0.392 19.029 1.00 33.56 401 LEU A CA 1
ATOM 3172 C C . LEU A 1 401 ? -25.632 -0.168 18.782 1.00 33.56 401 LEU A C 1
ATOM 3174 O O . LEU A 1 401 ? -25.042 0.106 17.738 1.00 33.56 401 LEU A O 1
ATOM 3178 N N . CYS A 1 402 ? -25.132 -1.034 19.672 1.00 30.88 402 CYS A N 1
ATOM 3179 C CA . CYS A 1 402 ? -23.915 -1.807 19.400 1.00 30.88 402 CYS A CA 1
ATOM 3180 C C . CYS A 1 402 ? -24.117 -2.824 18.261 1.00 30.88 402 CYS A C 1
ATOM 3182 O O . CYS A 1 402 ? -23.201 -3.045 17.467 1.00 30.88 402 CYS A O 1
ATOM 3184 N N . PHE A 1 403 ? -25.314 -3.414 18.141 1.00 30.98 403 PHE A N 1
ATOM 3185 C CA . PHE A 1 4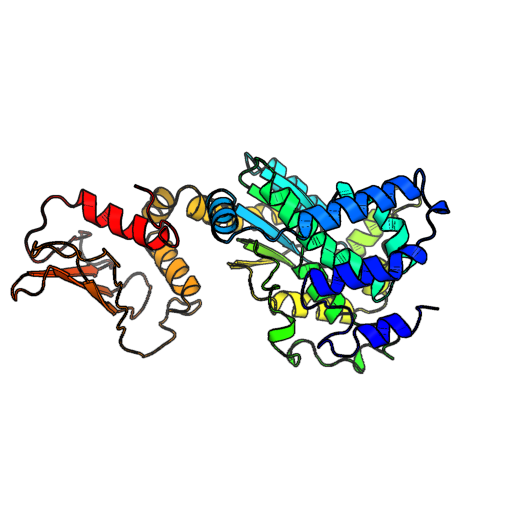03 ? -25.633 -4.366 17.073 1.00 30.98 403 PHE A CA 1
ATOM 3186 C C . PHE A 1 403 ? -25.842 -3.702 15.706 1.00 30.98 403 PHE A C 1
ATOM 3188 O O . PHE A 1 403 ? -25.460 -4.288 14.696 1.00 30.98 403 PHE A O 1
ATOM 3195 N N . ALA A 1 404 ? -26.387 -2.484 15.630 1.00 31.56 404 ALA A N 1
ATOM 3196 C CA . ALA A 1 404 ? -26.635 -1.809 14.350 1.00 31.56 404 ALA A CA 1
ATOM 3197 C C . ALA A 1 404 ? -25.344 -1.388 13.615 1.00 31.56 404 ALA A C 1
ATOM 3199 O O . ALA A 1 404 ? -25.307 -1.426 12.387 1.00 31.56 404 ALA A O 1
ATOM 3200 N N . SER A 1 405 ? -24.267 -1.068 14.344 1.00 32.47 405 SER A N 1
ATOM 3201 C CA . SER A 1 405 ? -22.934 -0.809 13.761 1.00 32.47 405 SER A CA 1
ATOM 3202 C C . SER A 1 405 ? -22.219 -2.108 13.331 1.00 32.47 405 SER A C 1
ATOM 3204 O O . SER A 1 405 ? -21.428 -2.115 12.389 1.00 32.47 405 SER A O 1
ATOM 3206 N N . THR A 1 406 ? -22.565 -3.256 13.931 1.00 30.05 406 THR A N 1
ATOM 3207 C CA . THR A 1 406 ? -21.953 -4.565 13.619 1.00 30.05 406 THR A CA 1
ATOM 3208 C C . THR A 1 406 ? -22.764 -5.449 12.659 1.00 30.05 406 THR A C 1
ATOM 3210 O O . THR A 1 406 ? -22.222 -6.401 12.095 1.00 30.05 406 THR A O 1
ATOM 3213 N N . THR A 1 407 ? -24.030 -5.136 12.363 1.00 29.22 407 THR A N 1
ATOM 3214 C CA . THR A 1 407 ? -24.875 -5.933 11.449 1.00 29.22 407 THR A CA 1
ATOM 3215 C C . THR A 1 407 ? -24.964 -5.365 10.030 1.00 29.22 407 THR A C 1
ATOM 3217 O O . THR A 1 407 ? -26.024 -5.109 9.471 1.00 29.22 407 THR A O 1
ATOM 3220 N N . ARG A 1 408 ? -23.813 -5.333 9.356 1.00 32.47 408 ARG A N 1
ATOM 3221 C CA . ARG A 1 408 ? -23.712 -5.902 8.001 1.00 32.47 408 ARG A CA 1
ATOM 3222 C C . ARG A 1 408 ? -22.853 -7.158 8.131 1.00 32.47 408 ARG A C 1
ATOM 3224 O O . ARG A 1 408 ? -21.682 -7.144 7.778 1.00 32.47 408 ARG A O 1
ATOM 3231 N N . THR A 1 409 ? -23.333 -8.253 8.715 1.00 32.84 409 THR A N 1
ATOM 3232 C CA . THR A 1 409 ? -23.758 -9.451 7.966 1.00 32.84 409 THR A CA 1
ATOM 3233 C C . THR A 1 409 ? -24.021 -10.554 8.991 1.00 32.84 409 THR A C 1
ATOM 3235 O O . THR A 1 409 ? -23.078 -11.150 9.493 1.00 32.84 409 THR A O 1
ATOM 3238 N N . MET A 1 410 ? -25.277 -10.870 9.280 1.00 24.94 410 MET A N 1
ATOM 3239 C CA . MET A 1 410 ? -25.647 -12.197 9.777 1.00 24.94 410 MET A CA 1
ATOM 3240 C C . MET A 1 410 ? -27.018 -12.533 9.204 1.00 24.94 410 MET A C 1
ATOM 3242 O O . MET A 1 410 ? -28.057 -12.203 9.766 1.00 24.94 410 MET A O 1
ATOM 3246 N N . ALA A 1 411 ? -27.000 -13.143 8.020 1.00 23.12 411 ALA A N 1
ATOM 3247 C CA . ALA A 1 411 ? -28.135 -13.906 7.536 1.00 23.12 411 ALA A CA 1
ATOM 3248 C C . ALA A 1 411 ? -28.058 -15.304 8.163 1.00 23.12 411 ALA A C 1
ATOM 3250 O O . ALA A 1 411 ? -27.017 -15.960 8.127 1.00 23.12 411 ALA A O 1
ATOM 3251 N N . MET A 1 412 ? -29.177 -15.688 8.766 1.00 24.22 412 MET A N 1
ATOM 3252 C CA . MET A 1 412 ? -29.469 -16.923 9.489 1.00 24.22 412 MET A CA 1
ATOM 3253 C C . MET A 1 412 ? -28.853 -18.201 8.895 1.00 24.22 412 MET A C 1
ATOM 3255 O O . MET A 1 412 ? -28.958 -18.463 7.696 1.00 24.22 412 MET A O 1
ATOM 3259 N N . ARG A 1 413 ? -28.401 -19.099 9.777 1.00 21.62 413 ARG A N 1
ATOM 3260 C CA . ARG A 1 413 ? -28.632 -20.539 9.607 1.00 21.62 413 ARG A CA 1
ATOM 3261 C C . ARG A 1 413 ? -29.228 -21.106 10.899 1.00 21.62 413 ARG A C 1
ATOM 3263 O O . ARG A 1 413 ? -28.661 -20.887 11.958 1.00 21.62 413 ARG A O 1
ATOM 3270 N N . ARG A 1 414 ? -30.391 -21.735 10.688 1.00 28.97 414 ARG A N 1
ATOM 3271 C CA . ARG A 1 414 ? -31.276 -22.560 11.533 1.00 28.97 414 ARG A CA 1
ATOM 3272 C C . ARG A 1 414 ? -30.888 -22.820 12.980 1.00 28.97 414 ARG A C 1
ATOM 3274 O O . ARG A 1 414 ? -29.783 -23.357 13.194 1.00 28.97 414 ARG A O 1
#

Foldseek 3Di:
DLPVVQQVLQVPPLFQLLDLDLCSLLVSLVVCLVVFPLVVFPPSVVLSVLVVVLSVVLVPQDDPVLLLVLVLQAAEEEEAAAPLLCLVVLLVLLQVVDPLEDEAEPQGPSCVRVLVRQVVSDASNVSSVSQNSLSSVLVVSSPDPGRYYYYHDHVLLSLLLCLLQVGPPPPDSVSHDQLVPRDLSSQEDRPSSSDAHLEYEYRDEDLVLSLVSLVVVVPPPPDPPPPDVRSVVCVVPVVSSVSSSSSSVSHDDHLYYYYFHSSDDSVVSSVRVCVVVVLSVCCSPVVVVSCVVCVLVNVLSVCVSVVQADPQQAGPDPDWDQPFPDDPPPDDDDDQFDDWTWGGWDFGGRDQQDWTWTWTDGGPDDDDIFIWTAGGHPDDDDRDGDGPDDDDDPPVVVVVVVVVVSPPPDDDDD

Secondary structure (DSSP, 8-state):
---HHHHHTTTTSSSTT--SSHHHHHHHHHHGGGG--GGGSTTHHHHHHHHHHHHHHHTSPPPHHHHHHHHHH-EEEEEEE-TTS-HHHHHHHHHHHSTTEEEEESS-GGGTTTHHHHHHH-HHHHHHHHHHHHHHHHHHHHH---SEEEEES-HHHHHHHHHHS--SSSS-GGGSPPGGGS-GGGGBPPSS-----SEEEEEE--HHHHHHHHHHHHHT---S----HHHHHHHH-HHHHHHHHHHHHT-B--S-EEEEE-SS-HHHHHHHHHHHHHHHHHHHH-HHHHHHH-HHHHHHHHHHHTT-B-TTSBBS--PPP-----------S--S-PPPEEEEEEE-B-STT-EEEEEEE-SSSSS-EEEEEEE---SSS-----B-S--S-THHHHHHHHHHHH-S------

Sequence (414 aa):
MTSSQWVDAVASFAVPGLFPSYQSAAVLLRLARSELHVDLIEHGEAAVGDFYALLDRVDKAPTRFEVNKIMAQKFIIELEGLDGSGKTTLCSKLSEAIPHSLSIKTPSVALKEIRPLWDKMGGILARAFYHVSNYILQHEIMECEDSVIIIDRWYASTCAYTVGYPNKDATTLEALTPIMELPDEVFKWPNDLCLRPHLLLIMQIDPQVRRERVEARASTGGGASRFNPWDDRLSRIPELGVRILESFSRITGPRAVQSVDANRSIENVAESAMSVIRPALQRHFKPQAHFASDPLGWWKFESQQLDLCDDSGNRKHHALWNLQVSSQVSQSTTSLTGPPVLKTVGLHRIDDSCLYYWTSRISASNDAWASVLWFSGEYPLESQFRAEKTCQPLQEILTFLCFASTTRTMAMRR

Radius of gyration: 25.61 Å; chains: 1; bounding box: 80×47×65 Å

Organism: Thalassiosira oceanica (NCBI:txid159749)

InterPro domains:
  IPR018094 Thymidylate kinase [MF_00165] (75-281)
  IPR027417 P-loop containing nucleoside triphosphate hydrolase [G3DSA:3.40.50.300] (69-289)
  IPR027417 P-loop containing nucleoside triphosphate hydrolase [SSF52540] (71-285)